Protein AF-A0A7R9WH75-F1 (afdb_monomer_lite)

Foldseek 3Di:
DVLCVVCVVVVLCVDDDPSRCCVVCVVVSVVNVVSNVVVQPPDPDDDDPDDDDDDDDDPPDQDAFDPCLLVLLDPVLLVDLNSVVSNCVSCVSVCQLAVPDPCPPDDDDPDDDDDDDDDDPDPDDQGPCRVPVVRSVSSVSSCSNVPDPRDDLLRVLLVLLDLVQCVDPVSVVVNCVSCVVVVLCQDPDPVSNCCVVCVVVSVSNVSSNSNVPPSPVPPPPDPDDDDPDDPVVLLVVLCQLLAPVNPLDPVSLVVNCVSCVLQVLLQDPPRDDDPVCNPRPNVSNPSSVVNSVVVCVVPDDDDDPDDDDDDDDDDDDDDDDDDDDDDDDDDDDDDLSLLVQLCVLLPLVNLVDPVSLVSNCVSCVVQVLCLDPDPPRPVVDPCSVSNVSNVSSVVSVDDDDDDPDDDDDDDDDDDDDDDDDDDDDDDDDVLLVQLLVCLDPVNCVPPVVSNVVVCVVQVVCVDPDDDCSVVPPCSVSNVSSVSVVPVVDDDDDDDPVCLLVQLCQLLPPVNPPDPVSLVSNCVSCVVVCCLVVVVCVPCVVVSVSNVSSCNNNCVVVVDDPDDDDDRDDQQDPCLCVLLPLVCVPPPCSVVVNVVSCPVLVCVVVPPDPPVVPPVRNVRNPSSVSNVVPPPDDDDDDDDDDDDDDDDDDDDDDDDDDDDDDDDDDDDDDDDDDDDDDDDDDDDDDDDDDDDDDQDQLCVLLPPVQVPDVCSVVSNCVNCVVVVLCPDPPPSRCCVVCVVVSVSNPSNPVD

Organism: NCBI:txid2749911

Secondary structure (DSSP, 8-state):
-HHHHHHGGGHHHH--GGG--TTT-HHHHGGGGGGHHHHTTSS-S--------S---S---PPPPPTTHHHHTSHHHHTSHHHHHHHHHHHGGGHHHHTT-----S---------------------HHHHTHHHHHHTGGGGHHHHS----HHHHHHHHS-TTGGGSHHHHHHHHHHHGGGGGGS-SSGGG-TTTT-HHHHHTTGGGGGGTS---------S-----S--HHHHHHHHHHS-TTT--SHHHHHHHHHHHGGGGGGS-TTS---HHHHTTTGGG-GGGHHHHHHHHTTSPPP------------------------------PPP-HHHHHHHHHT-TTGGGSHHHHHHHHHHHGGGGGGS--STTSSTTSTTGGGGGGGHHHHHHT--PPPPS-------------------------HHHHHHHHHTSHHHHTT-HHHHHHHHTTTGGGT-TTT-SGGG-GGGGGSGGGGGGTTTS-S-----TTTHHHHHHHHT-TTT--SHHHHHHHHHHHGGGGGGTSS--TT-HHHHTTTGGGHHHHHHHH-----SS---SPPPPTTHHHHT-TTTTTSTTHHHHHHHHHGGGGGGGTSSS--TT-HHHHGGGGGGHHHHT-SS--PPPPPP---------------------------------------------------------HHHHTSHHHHTSTTHHHHHHHHHGGGGGGS--STT--TTTSHHHHHTTTT-TT-

Structure (mmCIF, N/CA/C/O backbone):
data_AF-A0A7R9WH75-F1
#
_entry.id   AF-A0A7R9WH75-F1
#
loop_
_atom_site.group_PDB
_atom_site.id
_atom_site.type_symbol
_atom_site.label_atom_id
_atom_site.label_alt_id
_atom_site.label_comp_id
_atom_site.label_asym_id
_atom_site.label_entity_id
_atom_site.label_seq_id
_atom_site.pdbx_PDB_ins_code
_atom_site.Cartn_x
_atom_site.Cartn_y
_atom_site.Cartn_z
_atom_site.occupancy
_atom_site.B_iso_or_equiv
_atom_site.auth_seq_id
_atom_site.auth_comp_id
_atom_site.auth_asym_id
_atom_site.auth_atom_id
_atom_site.pdbx_PDB_model_num
ATOM 1 N N . ARG A 1 1 ? 2.782 2.694 -44.371 1.00 68.81 1 ARG A N 1
ATOM 2 C CA . ARG A 1 1 ? 2.213 2.359 -45.701 1.00 68.81 1 ARG A CA 1
ATOM 3 C C . ARG A 1 1 ? 2.395 0.900 -46.088 1.00 68.81 1 ARG A C 1
ATOM 5 O O . ARG A 1 1 ? 1.383 0.222 -46.202 1.00 68.81 1 ARG A O 1
ATOM 12 N N . GLU A 1 2 ? 3.610 0.373 -46.245 1.00 75.25 2 GLU A N 1
ATOM 13 C CA . GLU A 1 2 ? 3.777 -1.046 -46.619 1.00 75.25 2 GLU A CA 1
ATOM 14 C C . GLU A 1 2 ? 3.284 -2.011 -45.534 1.00 75.25 2 GLU A C 1
ATOM 16 O O . GLU A 1 2 ? 2.472 -2.890 -45.818 1.00 75.25 2 GLU A O 1
ATOM 21 N N . CYS A 1 3 ? 3.640 -1.765 -44.269 1.00 75.56 3 CYS A N 1
ATOM 22 C CA . CYS A 1 3 ? 3.116 -2.537 -43.139 1.00 75.56 3 CYS A CA 1
ATOM 23 C C . CYS A 1 3 ? 1.579 -2.458 -43.054 1.00 75.56 3 CYS A C 1
ATOM 25 O O . CYS A 1 3 ? 0.918 -3.468 -42.852 1.00 75.56 3 CYS A O 1
ATOM 27 N N . GLU A 1 4 ? 0.979 -1.289 -43.308 1.00 81.00 4 GLU A N 1
ATOM 28 C CA . GLU A 1 4 ? -0.485 -1.136 -43.369 1.00 81.00 4 GLU A CA 1
ATOM 29 C C . GLU A 1 4 ? -1.106 -1.936 -44.524 1.00 81.00 4 GLU A C 1
ATOM 31 O O . GLU A 1 4 ? -2.212 -2.452 -44.385 1.00 81.00 4 GLU A O 1
ATOM 36 N N . ALA A 1 5 ? -0.418 -2.058 -45.665 1.00 82.56 5 ALA A N 1
ATOM 37 C CA . ALA A 1 5 ? -0.866 -2.868 -46.795 1.00 82.56 5 ALA A CA 1
ATOM 38 C C . ALA A 1 5 ? -0.780 -4.373 -46.485 1.00 82.56 5 ALA A C 1
ATOM 40 O O . ALA A 1 5 ? -1.736 -5.097 -46.764 1.00 82.56 5 ALA A O 1
ATOM 41 N N . ALA A 1 6 ? 0.303 -4.824 -45.844 1.00 82.00 6 ALA A N 1
ATOM 42 C CA . ALA A 1 6 ? 0.463 -6.200 -45.373 1.00 82.00 6 ALA A CA 1
ATOM 43 C C . ALA A 1 6 ? -0.582 -6.566 -44.299 1.00 82.00 6 ALA A C 1
ATOM 45 O O . ALA A 1 6 ? -1.235 -7.606 -44.382 1.00 82.00 6 ALA A O 1
ATOM 46 N N . CYS A 1 7 ? -0.810 -5.670 -43.336 1.00 90.56 7 CYS A N 1
ATOM 47 C CA . CYS A 1 7 ? -1.768 -5.852 -42.248 1.00 90.56 7 CYS A CA 1
ATOM 48 C C . CYS A 1 7 ? -3.237 -5.710 -42.682 1.00 90.56 7 CYS A C 1
ATOM 50 O O . CYS A 1 7 ? -4.126 -6.228 -42.006 1.00 90.56 7 CYS A O 1
ATOM 52 N N . ARG A 1 8 ? -3.525 -5.080 -43.833 1.00 87.69 8 ARG A N 1
ATOM 53 C CA . ARG A 1 8 ? -4.895 -4.927 -44.361 1.00 87.69 8 ARG A CA 1
ATOM 54 C C . ARG A 1 8 ? -5.591 -6.268 -44.612 1.00 87.69 8 ARG A C 1
ATOM 56 O O . ARG A 1 8 ? -6.808 -6.349 -44.465 1.00 87.69 8 ARG A O 1
ATOM 63 N N . ALA A 1 9 ? -4.833 -7.316 -44.944 1.00 81.50 9 ALA A N 1
ATOM 64 C CA . ALA A 1 9 ? -5.356 -8.675 -45.098 1.00 81.50 9 ALA A CA 1
ATOM 65 C C . ALA A 1 9 ? -5.886 -9.272 -43.776 1.00 81.50 9 ALA A C 1
ATOM 67 O O . ALA A 1 9 ? -6.780 -10.113 -43.803 1.00 81.50 9 ALA A O 1
ATOM 68 N N . ALA A 1 10 ? -5.380 -8.799 -42.633 1.00 87.69 10 ALA A N 1
ATOM 69 C CA . ALA A 1 10 ? -5.727 -9.263 -41.292 1.00 87.69 10 ALA A CA 1
ATOM 70 C C . ALA A 1 10 ? -6.594 -8.267 -40.498 1.00 87.69 10 ALA A C 1
ATOM 72 O O . ALA A 1 10 ? -6.796 -8.444 -39.299 1.00 87.69 10 ALA A O 1
ATOM 73 N N . ALA A 1 11 ? -7.158 -7.238 -41.141 1.00 88.75 11 ALA A N 1
ATOM 74 C CA . ALA A 1 11 ? -7.975 -6.226 -40.463 1.00 88.75 11 ALA A CA 1
ATOM 75 C C . ALA A 1 11 ? -9.183 -6.821 -39.701 1.00 88.75 11 ALA A C 1
ATOM 77 O O . ALA A 1 11 ? -9.586 -6.290 -38.669 1.00 88.75 11 ALA A O 1
ATOM 78 N N . CYS A 1 12 ? -9.734 -7.961 -40.146 1.00 92.50 12 CYS A N 1
ATOM 79 C CA . CYS A 1 12 ? -10.801 -8.648 -39.409 1.00 92.50 12 CYS A CA 1
ATOM 80 C C . CYS A 1 12 ? -10.329 -9.282 -38.090 1.00 92.50 12 CYS A C 1
ATOM 82 O O . CYS A 1 12 ? -11.148 -9.486 -37.200 1.00 92.50 12 CYS A O 1
ATOM 84 N N . CYS A 1 13 ? -9.037 -9.577 -37.925 1.00 92.81 13 CYS A N 1
ATOM 85 C CA . CYS A 1 13 ? -8.495 -10.132 -36.682 1.00 92.81 13 CYS A CA 1
ATOM 86 C C . CYS A 1 13 ? -8.475 -9.096 -35.550 1.00 92.81 13 CYS A C 1
ATOM 88 O O . CYS A 1 13 ? -8.536 -9.467 -34.383 1.00 92.81 13 CYS A O 1
ATOM 90 N N . MET A 1 14 ? -8.417 -7.807 -35.903 1.00 88.75 14 MET A N 1
ATOM 91 C CA . MET A 1 14 ? -8.344 -6.677 -34.969 1.00 88.75 14 MET A CA 1
ATOM 92 C C . MET A 1 14 ? -9.665 -5.897 -34.856 1.00 88.75 14 MET A C 1
ATOM 94 O O . MET A 1 14 ? -9.778 -4.975 -34.054 1.00 88.75 14 MET A O 1
ATOM 98 N N . ALA A 1 15 ? -10.688 -6.269 -35.629 1.00 85.56 15 ALA A N 1
ATOM 99 C CA . ALA A 1 15 ? -12.014 -5.676 -35.526 1.00 85.56 15 ALA A CA 1
ATOM 100 C C . ALA A 1 15 ? -12.731 -6.140 -34.245 1.00 85.56 15 ALA A C 1
ATOM 102 O O . ALA A 1 15 ? -12.780 -7.333 -33.948 1.00 85.56 15 ALA A O 1
ATOM 103 N N . ALA A 1 16 ? -13.346 -5.209 -33.512 1.00 81.44 16 ALA A N 1
ATOM 104 C CA . ALA A 1 16 ? -14.102 -5.523 -32.301 1.00 81.44 16 ALA A CA 1
ATOM 105 C C . ALA A 1 16 ? -15.495 -6.130 -32.590 1.00 81.44 16 ALA A C 1
ATOM 107 O O . ALA A 1 16 ? -16.150 -5.830 -33.594 1.00 81.44 16 ALA A O 1
ATOM 108 N N . GLY A 1 17 ? -15.986 -6.951 -31.655 1.00 79.62 17 GLY A N 1
ATOM 109 C CA . GLY A 1 17 ? -17.341 -7.515 -31.681 1.00 79.62 17 GLY A CA 1
ATOM 110 C C . GLY A 1 17 ? -17.576 -8.518 -32.816 1.00 79.62 17 GLY A C 1
ATOM 111 O O . GLY A 1 17 ? -16.679 -9.255 -33.211 1.00 79.62 17 GLY A O 1
ATOM 112 N N . THR A 1 18 ? -18.791 -8.543 -33.373 1.00 81.50 18 THR A N 1
ATOM 113 C CA . THR A 1 18 ? -19.221 -9.513 -34.408 1.00 81.50 18 THR A CA 1
ATOM 114 C C . THR A 1 18 ? -18.553 -9.341 -35.778 1.00 81.50 18 THR A C 1
ATOM 116 O O . THR A 1 18 ? -18.885 -10.062 -36.715 1.00 81.50 18 THR A O 1
ATOM 119 N N . LYS A 1 19 ? -17.632 -8.379 -35.914 1.00 79.19 19 LYS A N 1
ATOM 120 C CA . LYS A 1 19 ? -16.763 -8.214 -37.088 1.00 79.19 19 LYS A CA 1
ATOM 121 C C . LYS A 1 19 ? -15.388 -8.862 -36.900 1.00 79.19 19 LYS A C 1
ATOM 123 O O . LYS A 1 19 ? -14.625 -8.913 -37.862 1.00 79.19 19 LYS A O 1
ATOM 128 N N . SER A 1 20 ? -15.081 -9.344 -35.693 1.00 87.81 20 SER A N 1
ATOM 129 C CA . SER A 1 20 ? -13.864 -10.099 -35.424 1.00 87.81 20 SER A CA 1
ATOM 130 C C . SER A 1 20 ? -13.923 -11.462 -36.109 1.00 87.81 20 SER A C 1
ATOM 132 O O . SER A 1 20 ? -14.834 -12.245 -35.844 1.00 87.81 20 SER A O 1
ATOM 134 N N .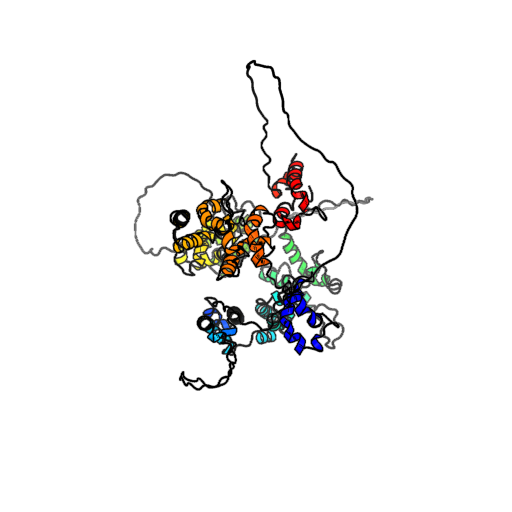 CYS A 1 21 ? -12.933 -11.774 -36.942 1.00 92.31 21 CYS A N 1
ATOM 135 C CA . CYS A 1 21 ? -12.733 -13.126 -37.472 1.00 92.31 21 CYS A CA 1
ATOM 136 C C . CYS A 1 21 ? -11.857 -13.997 -36.550 1.00 92.31 21 CYS A C 1
ATOM 138 O O . CYS A 1 21 ? -11.595 -15.154 -36.873 1.00 92.31 21 CYS A O 1
ATOM 140 N N . PHE A 1 22 ? -11.417 -13.470 -35.398 1.00 88.50 22 PHE A N 1
ATOM 141 C CA . PHE A 1 22 ? -10.450 -14.122 -34.507 1.00 88.50 22 PHE A CA 1
ATOM 142 C C . PHE A 1 22 ? -10.900 -15.516 -34.043 1.00 88.50 22 PHE A C 1
ATOM 144 O O . PHE A 1 22 ? -10.126 -16.464 -34.112 1.00 88.50 22 PHE A O 1
ATOM 151 N N . LEU A 1 23 ? -12.173 -15.664 -33.654 1.00 82.25 23 LEU A N 1
ATOM 152 C CA . LEU A 1 23 ? -12.742 -16.945 -33.208 1.00 82.25 23 LEU A CA 1
ATOM 153 C C . LEU A 1 23 ? -12.886 -17.987 -34.332 1.00 82.25 23 LEU A C 1
ATOM 155 O O . LEU A 1 23 ? -13.025 -19.173 -34.047 1.00 82.25 23 LEU A O 1
ATOM 159 N N . GLU A 1 24 ? -12.880 -17.562 -35.598 1.00 87.88 24 GLU A N 1
ATOM 160 C CA . GLU A 1 24 ? -13.018 -18.452 -36.758 1.00 87.88 24 GLU A CA 1
ATOM 161 C C . GLU A 1 24 ? -11.667 -18.774 -37.417 1.00 87.88 24 GLU A C 1
ATOM 163 O O . GLU A 1 24 ? -11.542 -19.797 -38.090 1.00 87.88 24 GLU A O 1
ATOM 168 N N . GLN A 1 25 ? -10.657 -17.909 -37.248 1.00 89.12 25 GLN A N 1
ATOM 169 C CA . GLN A 1 25 ? -9.361 -17.992 -37.935 1.00 89.12 25 GLN A CA 1
ATOM 170 C C . GLN A 1 25 ? -8.160 -17.709 -37.014 1.00 89.12 25 GLN A C 1
ATOM 172 O O . GLN A 1 25 ? -7.171 -17.116 -37.442 1.00 89.12 25 GLN A O 1
ATOM 177 N N . GLU A 1 26 ? -8.220 -18.174 -35.764 1.00 85.44 26 GLU A N 1
ATOM 178 C CA . GLU A 1 26 ? -7.192 -18.001 -34.721 1.00 85.44 26 GLU A CA 1
ATOM 179 C C . GLU A 1 26 ? -5.755 -18.228 -35.232 1.00 85.44 26 GLU A C 1
ATOM 181 O O . GLU A 1 26 ? -4.890 -17.372 -35.060 1.00 85.44 26 GLU A O 1
ATOM 186 N N . GLY A 1 27 ? -5.509 -19.328 -35.956 1.00 84.00 27 GLY A N 1
ATOM 187 C CA . GLY A 1 27 ? -4.182 -19.653 -36.498 1.00 84.00 27 GLY A CA 1
ATOM 188 C C . GLY A 1 27 ? -3.669 -18.701 -37.589 1.00 84.00 27 GLY A C 1
ATOM 189 O O . GLY A 1 27 ? -2.460 -18.570 -37.759 1.00 84.00 27 GLY A O 1
ATOM 190 N N . ILE A 1 28 ? -4.558 -18.012 -38.313 1.00 84.12 28 ILE A N 1
ATOM 191 C CA . ILE A 1 28 ? -4.171 -16.950 -39.255 1.00 84.12 28 ILE A CA 1
ATOM 192 C C . ILE A 1 28 ? -3.959 -15.651 -38.478 1.00 84.12 28 ILE A C 1
ATOM 194 O O . ILE A 1 28 ? -2.924 -15.011 -38.640 1.00 84.12 28 ILE A O 1
ATOM 198 N N . CYS A 1 29 ? -4.878 -15.299 -37.579 1.00 91.50 29 CYS A N 1
ATOM 199 C CA . CYS A 1 29 ? -4.776 -14.089 -36.766 1.00 91.50 29 CYS A CA 1
ATOM 200 C C . CYS A 1 29 ? -3.526 -14.058 -35.872 1.00 91.50 29 CYS A C 1
ATOM 202 O O . CYS A 1 29 ? -2.926 -12.996 -35.718 1.00 91.50 29 CYS A O 1
ATOM 204 N N . GLY A 1 30 ? -3.072 -15.207 -35.363 1.00 84.12 30 GLY A N 1
ATOM 205 C CA . GLY A 1 30 ? -1.828 -15.321 -34.597 1.00 84.12 30 GLY A CA 1
ATOM 206 C C . GLY A 1 30 ? -0.571 -14.920 -35.382 1.00 84.12 30 GLY A C 1
ATOM 207 O O . GLY A 1 30 ? 0.331 -14.322 -34.803 1.00 84.12 30 GLY A O 1
ATOM 208 N N . MET A 1 31 ? -0.525 -15.163 -36.700 1.00 86.44 31 MET A N 1
ATOM 209 C CA . MET A 1 31 ? 0.606 -14.752 -37.554 1.00 86.44 31 MET A CA 1
ATOM 210 C C . MET A 1 31 ? 0.647 -13.240 -37.821 1.00 86.44 31 MET A C 1
ATOM 212 O O . MET A 1 31 ? 1.691 -12.714 -38.195 1.00 86.44 31 MET A O 1
ATOM 216 N N . TYR A 1 32 ? -0.472 -12.539 -37.624 1.00 89.25 32 TYR A N 1
ATOM 217 C CA . TYR A 1 32 ? -0.589 -11.092 -37.818 1.00 89.25 32 TYR A CA 1
ATOM 218 C C . TYR A 1 32 ? -0.661 -10.315 -36.494 1.00 89.25 32 TYR A C 1
ATOM 220 O O . TYR A 1 32 ? -0.983 -9.129 -36.503 1.00 89.25 32 TYR A O 1
ATOM 228 N N . SER A 1 33 ? -0.320 -10.931 -35.356 1.00 82.38 33 SER A N 1
ATOM 229 C CA . SER A 1 33 ? -0.271 -10.236 -34.061 1.00 82.38 33 SER A CA 1
ATOM 230 C C . SER A 1 33 ? 0.621 -8.975 -34.034 1.00 82.38 33 SER A C 1
ATOM 232 O O . SER A 1 33 ? 0.195 -8.005 -33.399 1.00 82.38 33 SER A O 1
ATOM 234 N N . PRO A 1 34 ? 1.752 -8.860 -34.779 1.00 85.44 34 PRO A N 1
ATOM 235 C CA . PRO A 1 34 ? 2.532 -7.615 -34.819 1.00 85.44 34 PRO A CA 1
ATOM 236 C C . PRO A 1 34 ? 1.773 -6.428 -35.435 1.00 85.44 34 PRO A C 1
ATOM 238 O O . PRO A 1 34 ? 2.095 -5.273 -35.163 1.00 85.44 34 PRO A O 1
ATOM 241 N N . CYS A 1 35 ? 0.726 -6.683 -36.228 1.00 89.31 35 CYS A N 1
ATOM 242 C CA . CYS A 1 35 ? -0.111 -5.634 -36.810 1.00 89.31 35 CYS A CA 1
ATOM 243 C C . CYS A 1 35 ? -0.939 -4.855 -35.773 1.00 89.31 35 CYS A C 1
ATOM 245 O O . CYS A 1 35 ? -1.428 -3.772 -36.101 1.00 89.31 35 CYS A O 1
ATOM 247 N N . GLY A 1 36 ? -1.076 -5.362 -34.538 1.00 80.31 36 GLY A N 1
ATOM 248 C CA . GLY A 1 36 ? -1.803 -4.692 -33.451 1.00 80.31 36 GLY A CA 1
ATOM 249 C C . GLY A 1 36 ? -1.331 -3.258 -33.200 1.00 80.31 36 GLY A C 1
ATOM 250 O O . GLY A 1 36 ? -2.148 -2.363 -32.991 1.00 80.31 36 GLY A O 1
ATOM 251 N N . VAL A 1 37 ? -0.021 -3.025 -33.329 1.00 78.81 37 VAL A N 1
ATOM 252 C CA . VAL A 1 37 ? 0.637 -1.727 -33.099 1.00 78.81 37 VAL A CA 1
ATOM 253 C C . VAL A 1 37 ? 0.196 -0.648 -34.101 1.00 78.81 37 VAL A C 1
ATOM 255 O O . VAL A 1 37 ? 0.209 0.535 -33.775 1.00 78.81 37 VAL A O 1
ATOM 258 N N . LEU A 1 38 ? -0.236 -1.028 -35.309 1.00 74.69 38 LEU A N 1
ATOM 259 C CA . LEU A 1 38 ? -0.725 -0.077 -36.320 1.00 74.69 38 LEU A CA 1
ATOM 260 C C . LEU A 1 38 ? -2.194 0.306 -36.102 1.00 74.69 38 LEU A C 1
ATOM 262 O O . LEU A 1 38 ? -2.606 1.415 -36.439 1.00 74.69 38 LEU A O 1
ATOM 266 N N . HIS A 1 39 ? -2.998 -0.600 -35.542 1.00 68.25 39 HIS A N 1
ATOM 267 C CA . HIS A 1 39 ? -4.426 -0.355 -35.334 1.00 68.25 39 HIS A CA 1
ATOM 268 C C . HIS A 1 39 ? -4.711 0.493 -34.085 1.00 68.25 39 HIS A C 1
ATOM 270 O O . HIS A 1 39 ? -5.734 1.172 -34.044 1.00 68.25 39 HIS A O 1
ATOM 276 N N . SER A 1 40 ? -3.802 0.518 -33.105 1.00 60.12 40 SER A N 1
ATOM 277 C CA . SER A 1 40 ? -3.928 1.339 -31.891 1.00 60.12 40 SER A CA 1
ATOM 278 C C . SER A 1 40 ? -3.691 2.841 -32.108 1.00 60.12 40 SER A C 1
ATOM 280 O O . SER A 1 40 ? -3.992 3.626 -31.214 1.00 60.12 40 SER A O 1
ATOM 282 N N . GLN A 1 41 ? -3.181 3.258 -33.274 1.00 49.31 41 GLN A N 1
ATOM 283 C CA . GLN A 1 41 ? -2.843 4.662 -33.559 1.00 49.31 41 GLN A CA 1
ATOM 284 C C . GLN A 1 41 ? -3.891 5.416 -34.399 1.00 49.31 41 GLN A C 1
ATOM 286 O O . GLN A 1 41 ? -3.787 6.631 -34.550 1.00 49.31 41 GLN A O 1
ATOM 291 N N . THR A 1 42 ? -4.889 4.731 -34.974 1.00 46.34 42 THR A N 1
ATOM 292 C CA . THR A 1 42 ? -5.788 5.326 -35.990 1.00 46.34 42 THR A CA 1
ATOM 293 C C . THR A 1 42 ? -7.188 5.704 -35.499 1.00 46.34 42 THR A C 1
ATOM 295 O O . THR A 1 42 ? -7.920 6.368 -36.234 1.00 46.34 42 THR A O 1
ATOM 298 N N . GLU A 1 43 ? -7.561 5.372 -34.259 1.00 39.78 43 GLU A N 1
ATOM 299 C CA . GLU A 1 43 ? -8.819 5.815 -33.643 1.00 39.78 43 GLU A CA 1
ATOM 300 C C . GLU A 1 43 ? -8.532 6.688 -32.412 1.00 39.78 43 GLU A C 1
ATOM 302 O O . GLU A 1 43 ? -7.846 6.265 -31.487 1.00 39.78 43 GLU A O 1
ATOM 307 N N . GLY A 1 44 ? -9.056 7.921 -32.403 1.00 42.44 44 GLY A N 1
ATOM 308 C CA . GLY A 1 44 ? -8.774 8.962 -31.400 1.00 42.44 44 GLY A CA 1
ATOM 309 C C . GLY A 1 44 ? -9.413 8.737 -30.023 1.00 42.44 44 GLY A C 1
ATOM 310 O O . GLY A 1 44 ? -10.120 9.610 -29.519 1.00 42.44 44 GLY A O 1
ATOM 311 N N . GLY A 1 45 ? -9.189 7.567 -29.428 1.00 34.00 45 GLY A N 1
ATOM 312 C CA . GLY A 1 45 ? -9.522 7.227 -28.046 1.00 34.00 45 GLY A CA 1
ATOM 313 C C . GLY A 1 45 ? -8.274 7.202 -27.159 1.00 34.00 45 GLY A C 1
ATOM 314 O O . GLY A 1 45 ? -7.172 6.927 -27.623 1.00 34.00 45 GLY A O 1
ATOM 315 N N . ARG A 1 46 ? -8.448 7.493 -25.864 1.00 33.31 46 ARG A N 1
ATOM 316 C CA . ARG A 1 46 ? -7.368 7.455 -24.857 1.00 33.31 46 ARG A CA 1
ATOM 317 C C . ARG A 1 46 ? -6.673 6.080 -24.829 1.00 33.31 46 ARG A C 1
ATOM 319 O O . ARG A 1 46 ? -7.366 5.076 -25.004 1.00 33.31 46 ARG A O 1
ATOM 326 N N . PRO A 1 47 ? -5.356 6.012 -24.552 1.00 33.84 47 PRO A N 1
ATOM 327 C CA . PRO A 1 47 ? -4.619 4.755 -24.583 1.00 33.84 47 PRO A CA 1
ATOM 328 C C . PRO A 1 47 ? -5.140 3.788 -23.516 1.00 33.84 47 PRO A C 1
ATOM 330 O O . PRO A 1 47 ? -5.030 4.037 -22.316 1.00 33.84 47 PRO A O 1
ATOM 333 N N . TYR A 1 48 ? -5.688 2.659 -23.963 1.00 31.41 48 TYR A N 1
ATOM 334 C CA . TYR A 1 48 ? -5.864 1.488 -23.114 1.00 31.41 48 TYR A CA 1
ATOM 335 C C . TYR A 1 48 ? -4.492 0.837 -22.931 1.00 31.41 48 TYR A C 1
ATOM 337 O O . TYR A 1 48 ? -3.920 0.337 -23.899 1.00 31.41 48 TYR A O 1
ATOM 345 N N . SER A 1 49 ? -3.972 0.818 -21.702 1.00 40.03 49 SER A N 1
ATOM 346 C CA . SER A 1 49 ? -2.789 0.017 -21.379 1.00 40.03 49 SER A CA 1
ATOM 347 C C . SER A 1 49 ? -3.162 -1.468 -21.439 1.00 40.03 49 SER A C 1
ATOM 349 O O . SER A 1 49 ? -3.777 -2.014 -20.521 1.00 40.03 49 SER A O 1
ATOM 351 N N . SER A 1 50 ? -2.873 -2.117 -22.569 1.00 34.81 50 SER A N 1
ATOM 352 C CA . SER A 1 50 ? -3.057 -3.559 -22.741 1.00 34.81 50 SER A CA 1
ATOM 353 C C . SER A 1 50 ? -1.751 -4.295 -22.476 1.00 34.81 50 SER A C 1
ATOM 355 O O . SER A 1 50 ? -0.779 -4.107 -23.207 1.00 34.81 50 SER A O 1
ATOM 357 N N . TYR A 1 51 ? -1.777 -5.175 -21.475 1.00 36.94 51 TYR A N 1
ATOM 358 C CA . TYR A 1 51 ? -0.713 -6.130 -21.171 1.00 36.94 51 TYR A CA 1
ATOM 359 C C . TYR A 1 51 ? -0.162 -6.785 -22.443 1.00 36.94 51 TYR A C 1
ATOM 361 O O . TYR A 1 51 ? -0.895 -7.457 -23.175 1.00 36.94 51 TYR A O 1
ATOM 369 N N . THR A 1 52 ? 1.145 -6.662 -22.655 1.00 31.91 52 THR A N 1
ATOM 370 C CA . THR A 1 52 ? 1.885 -7.551 -23.545 1.00 31.91 52 THR A CA 1
ATOM 371 C C . THR A 1 52 ? 1.891 -8.952 -22.940 1.00 31.91 52 THR A C 1
ATOM 373 O O . THR A 1 52 ? 2.484 -9.205 -21.892 1.00 31.91 52 THR A O 1
ATOM 376 N N . ALA A 1 53 ? 1.222 -9.892 -23.605 1.00 34.88 53 ALA A N 1
ATOM 377 C CA . ALA A 1 53 ? 1.476 -11.306 -23.368 1.00 34.88 53 ALA A CA 1
ATOM 378 C C . ALA A 1 53 ? 2.871 -11.662 -23.915 1.00 34.88 53 ALA A C 1
ATOM 380 O O . ALA A 1 53 ? 3.251 -11.187 -24.983 1.00 34.88 53 ALA A O 1
ATOM 381 N N . TYR A 1 54 ? 3.608 -12.490 -23.171 1.00 51.31 54 TYR A N 1
ATOM 382 C CA . TYR A 1 54 ? 4.966 -12.966 -23.463 1.00 51.31 54 TYR A CA 1
ATOM 383 C C . TYR A 1 54 ? 5.280 -13.168 -24.959 1.00 51.31 54 TYR A C 1
ATOM 385 O O . TYR A 1 54 ? 4.700 -14.041 -25.606 1.00 51.31 54 TYR A O 1
ATOM 393 N N . GLY A 1 55 ? 6.262 -12.423 -25.479 1.00 31.69 55 GLY A N 1
ATOM 394 C CA . GLY A 1 55 ? 6.733 -12.575 -26.858 1.00 31.69 55 GLY A CA 1
ATOM 395 C C . GLY A 1 55 ? 7.725 -11.498 -27.299 1.00 31.69 55 GLY A C 1
ATOM 396 O O . GLY A 1 55 ? 7.350 -10.591 -28.032 1.00 31.69 55 GLY A O 1
ATOM 397 N N . GLY A 1 56 ? 8.987 -11.608 -26.875 1.00 30.45 56 GLY A N 1
ATOM 398 C CA . GLY A 1 56 ? 10.062 -10.699 -27.292 1.00 30.45 56 GLY A CA 1
ATOM 399 C C . GLY A 1 56 ? 11.210 -10.680 -26.290 1.00 30.45 56 GLY A C 1
ATOM 400 O O . GLY A 1 56 ? 11.153 -9.951 -25.308 1.00 30.45 56 GLY A O 1
ATOM 401 N N . LEU A 1 57 ? 12.225 -11.514 -26.521 1.00 42.03 57 LEU A N 1
ATOM 402 C CA . LEU A 1 57 ? 13.467 -11.503 -25.749 1.00 42.03 57 LEU A CA 1
ATOM 403 C C . LEU A 1 57 ? 14.389 -10.428 -26.322 1.00 42.03 57 LEU A C 1
ATOM 405 O O . LEU A 1 57 ? 15.151 -10.704 -27.244 1.00 42.03 57 LEU A O 1
ATOM 409 N N . ASP A 1 58 ? 14.316 -9.231 -25.758 1.00 40.59 58 ASP A N 1
ATOM 410 C CA . ASP A 1 58 ? 15.449 -8.313 -25.743 1.00 40.59 58 ASP A CA 1
ATOM 411 C C . ASP A 1 58 ? 15.624 -7.816 -24.303 1.00 40.59 58 ASP A C 1
ATOM 413 O O . ASP A 1 58 ? 14.640 -7.717 -23.566 1.00 40.59 58 ASP A O 1
ATOM 417 N N . GLY A 1 59 ? 16.872 -7.668 -23.860 1.00 52.88 59 GLY A N 1
ATOM 418 C CA . GLY A 1 59 ? 17.268 -7.897 -22.462 1.00 52.88 59 GLY A CA 1
ATOM 419 C C . GLY A 1 59 ? 16.456 -7.144 -21.399 1.00 52.88 59 GLY A C 1
ATOM 420 O O . GLY A 1 59 ? 16.748 -5.989 -21.095 1.00 52.88 59 GLY A O 1
ATOM 421 N N . THR A 1 60 ? 15.494 -7.818 -20.754 1.00 67.75 60 THR A N 1
ATOM 422 C CA . THR A 1 60 ? 14.786 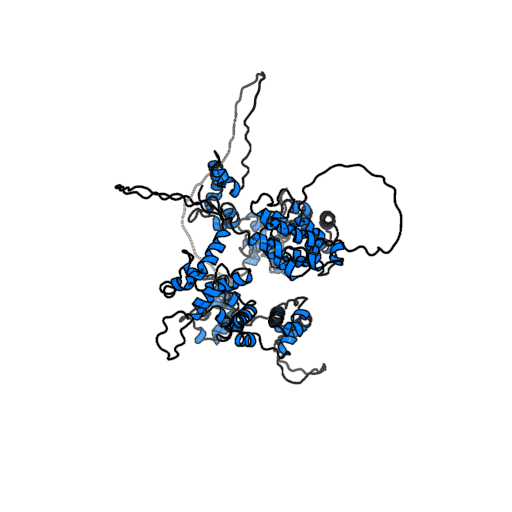-7.284 -19.580 1.00 67.75 60 THR A CA 1
ATOM 423 C C . THR A 1 60 ? 15.749 -7.180 -18.404 1.00 67.75 60 THR A C 1
ATOM 425 O O . THR A 1 60 ? 15.969 -8.161 -17.695 1.00 67.75 60 THR A O 1
ATOM 428 N N . VAL A 1 61 ? 16.315 -5.989 -18.204 1.00 87.19 61 VAL A N 1
ATOM 429 C CA . VAL A 1 61 ? 17.183 -5.678 -17.065 1.00 87.19 61 VAL A CA 1
ATOM 430 C C . VAL A 1 61 ? 16.429 -5.966 -15.769 1.00 87.19 61 VAL A C 1
ATOM 432 O O . VAL A 1 61 ? 15.436 -5.307 -15.459 1.00 87.19 61 VAL A O 1
ATOM 435 N N . VAL A 1 62 ? 16.905 -6.951 -15.008 1.00 92.69 62 VAL A N 1
ATOM 436 C CA . VAL A 1 62 ? 16.482 -7.143 -13.619 1.00 92.69 62 VAL A CA 1
ATOM 437 C C . VAL A 1 62 ? 17.188 -6.059 -12.799 1.00 92.69 62 VAL A C 1
ATOM 439 O O . VAL A 1 62 ? 18.420 -6.018 -12.819 1.00 92.69 62 VAL A O 1
ATOM 442 N N . PRO A 1 63 ? 16.462 -5.152 -12.124 1.00 93.50 63 PRO A N 1
ATOM 443 C CA . PRO A 1 63 ? 17.088 -4.136 -11.285 1.00 93.50 63 PRO A CA 1
ATOM 444 C C . PRO A 1 63 ? 17.737 -4.790 -10.055 1.00 93.50 63 PRO A C 1
ATOM 446 O O . PRO A 1 63 ? 17.316 -5.875 -9.654 1.00 93.50 63 PRO A O 1
ATOM 449 N N . PRO A 1 64 ? 18.746 -4.162 -9.428 1.00 94.62 64 PRO A N 1
ATOM 450 C CA . PRO A 1 64 ? 19.241 -4.624 -8.137 1.00 94.62 64 PRO A CA 1
ATOM 451 C C . PRO A 1 64 ? 18.136 -4.528 -7.064 1.00 94.62 64 PRO A C 1
ATOM 453 O O . PRO A 1 64 ? 17.301 -3.622 -7.121 1.00 94.62 64 PRO A O 1
ATOM 456 N N . PRO A 1 65 ? 18.120 -5.435 -6.072 1.00 96.25 65 PRO A N 1
ATOM 457 C CA . PRO A 1 65 ? 17.180 -5.360 -4.961 1.00 96.25 65 PRO A CA 1
ATOM 458 C C . PRO A 1 65 ? 17.456 -4.150 -4.052 1.00 96.25 65 PRO A C 1
ATOM 460 O O . PRO A 1 65 ? 18.585 -3.655 -4.016 1.00 96.25 65 PRO A O 1
ATOM 463 N N . PRO A 1 66 ? 16.463 -3.723 -3.248 1.00 95.94 66 PRO A N 1
ATOM 464 C CA . PRO A 1 66 ? 16.684 -2.789 -2.147 1.00 95.94 66 PRO A CA 1
ATOM 465 C C . PRO A 1 66 ? 17.783 -3.277 -1.192 1.00 95.94 66 PRO A C 1
ATOM 467 O O . PRO A 1 66 ? 17.872 -4.470 -0.895 1.00 95.94 66 PRO A O 1
ATOM 470 N N . ALA A 1 67 ? 18.602 -2.354 -0.680 1.00 96.50 67 ALA A N 1
ATOM 471 C CA . ALA A 1 67 ? 19.723 -2.678 0.210 1.00 96.50 67 ALA A CA 1
ATOM 472 C C . ALA A 1 67 ? 19.284 -3.337 1.534 1.00 96.50 67 ALA A C 1
ATOM 474 O O . ALA A 1 67 ? 20.052 -4.068 2.156 1.00 96.50 67 ALA A O 1
ATOM 475 N N . ASP A 1 68 ? 18.037 -3.117 1.948 1.00 96.44 68 ASP A N 1
ATOM 476 C CA . ASP A 1 68 ? 17.421 -3.669 3.150 1.00 96.44 68 ASP A CA 1
ATOM 477 C C . ASP A 1 68 ? 16.643 -4.978 2.904 1.00 96.44 68 ASP A C 1
ATOM 479 O O . ASP A 1 68 ? 16.011 -5.493 3.827 1.00 96.44 68 ASP A O 1
ATOM 483 N N . LEU A 1 69 ? 16.717 -5.574 1.703 1.00 96.50 69 LEU A N 1
ATOM 484 C CA . LEU A 1 69 ? 15.998 -6.811 1.366 1.00 96.50 69 LEU A CA 1
ATOM 485 C C . LEU A 1 69 ? 16.248 -7.944 2.381 1.00 96.50 69 LEU A C 1
ATOM 487 O O . LEU A 1 69 ? 15.324 -8.679 2.723 1.00 96.50 69 LEU A O 1
ATOM 491 N N . GLU A 1 70 ? 17.473 -8.083 2.897 1.00 96.88 70 GLU A N 1
ATOM 492 C CA . GLU A 1 70 ? 17.808 -9.113 3.892 1.00 96.88 70 GLU A CA 1
ATOM 493 C C . GLU A 1 70 ? 17.121 -8.876 5.251 1.00 96.88 70 GLU A C 1
ATOM 495 O O . GLU A 1 70 ? 16.706 -9.835 5.904 1.00 96.88 70 GLU A O 1
ATOM 500 N N . SER A 1 71 ? 16.914 -7.618 5.662 1.00 96.56 71 SER A N 1
ATOM 501 C CA . SER A 1 71 ? 16.179 -7.309 6.894 1.00 96.56 71 SER A CA 1
ATOM 502 C C . SER A 1 71 ? 14.667 -7.463 6.688 1.00 96.56 71 SER A C 1
ATOM 504 O O . SER A 1 71 ? 13.998 -8.092 7.519 1.00 96.56 71 SER A O 1
ATOM 506 N N . GLN A 1 72 ? 14.135 -7.003 5.546 1.00 95.75 72 GLN A N 1
ATOM 507 C CA . GLN A 1 72 ? 12.725 -7.161 5.171 1.00 95.75 72 GLN A CA 1
ATOM 508 C C . GLN A 1 72 ? 12.317 -8.637 5.045 1.00 95.75 72 GLN A C 1
ATOM 510 O O . GLN A 1 72 ? 11.237 -9.011 5.496 1.00 95.75 72 GLN A O 1
ATOM 515 N N . CYS A 1 73 ? 13.177 -9.488 4.478 1.00 96.31 73 CYS A N 1
ATOM 516 C CA . CYS A 1 73 ? 12.919 -10.916 4.265 1.00 96.31 73 CYS A CA 1
ATOM 517 C C . CYS A 1 73 ? 13.453 -11.841 5.374 1.00 96.31 73 CYS A C 1
ATOM 519 O O . CYS A 1 73 ? 13.447 -13.061 5.208 1.00 96.31 73 CYS A O 1
ATOM 521 N N . SER A 1 74 ? 13.904 -11.298 6.508 1.00 95.44 74 SER A N 1
ATOM 522 C CA . SER A 1 74 ? 14.324 -12.109 7.658 1.00 95.44 74 SER A CA 1
ATOM 523 C C . SER A 1 74 ? 13.151 -12.876 8.292 1.00 95.44 74 SER A C 1
ATOM 525 O O . SER A 1 74 ? 12.021 -12.386 8.301 1.00 95.44 74 SER A O 1
ATOM 527 N N . ASP A 1 75 ? 13.413 -14.034 8.915 1.00 91.31 75 ASP A N 1
ATOM 528 C CA . ASP A 1 75 ? 12.397 -14.827 9.644 1.00 91.31 75 ASP A CA 1
ATOM 529 C C . ASP A 1 75 ? 11.599 -13.983 10.661 1.00 91.31 75 ASP A C 1
ATOM 531 O O . ASP A 1 75 ? 10.408 -14.205 10.883 1.00 91.31 75 ASP A O 1
ATOM 535 N N . ALA A 1 76 ? 12.251 -12.992 11.283 1.00 91.25 76 ALA A N 1
ATOM 536 C CA . ALA A 1 76 ? 11.615 -12.069 12.217 1.00 91.25 76 ALA A CA 1
ATOM 537 C C . ALA A 1 76 ? 10.590 -11.168 11.511 1.00 91.25 76 ALA A C 1
ATOM 539 O O . ALA A 1 76 ? 9.446 -11.074 11.961 1.00 91.25 76 ALA A O 1
ATOM 540 N N . SER A 1 77 ? 10.965 -10.565 10.383 1.00 93.69 77 SER A N 1
ATOM 541 C CA . SER A 1 77 ? 10.069 -9.744 9.567 1.00 93.69 77 SER A CA 1
ATOM 542 C C . SER A 1 77 ? 8.925 -10.573 8.980 1.00 93.69 77 SER A C 1
ATOM 544 O O . SER A 1 77 ? 7.764 -10.189 9.136 1.00 93.69 77 SER A O 1
ATOM 546 N N . LEU A 1 78 ? 9.221 -11.743 8.403 1.00 90.44 78 LEU A N 1
ATOM 547 C CA . LEU A 1 78 ? 8.233 -12.656 7.814 1.00 90.44 78 LEU A CA 1
ATOM 548 C C . LEU A 1 78 ? 7.253 -13.255 8.838 1.00 90.44 78 LEU A C 1
ATOM 550 O O . LEU A 1 78 ? 6.117 -13.575 8.487 1.00 90.44 78 LEU A O 1
ATOM 554 N N . SER A 1 79 ? 7.636 -13.337 10.120 1.00 83.81 79 SER A N 1
ATOM 555 C CA . SER A 1 79 ? 6.711 -13.698 11.208 1.00 83.81 79 SER A CA 1
ATOM 556 C C . SER A 1 79 ? 5.576 -12.683 11.409 1.00 83.81 79 SER A C 1
ATOM 558 O O . SER A 1 79 ? 4.547 -13.007 12.011 1.00 83.81 79 SER A O 1
ATOM 560 N N . SER A 1 80 ? 5.738 -11.467 10.878 1.00 85.69 80 SER A N 1
ATOM 561 C CA . SER A 1 80 ? 4.709 -10.436 10.807 1.00 85.69 80 SER A CA 1
ATOM 562 C C . SER A 1 80 ? 4.155 -10.318 9.386 1.00 85.69 80 SER A C 1
ATOM 564 O O . SER A 1 80 ? 4.881 -10.381 8.397 1.00 85.69 80 SER A O 1
ATOM 566 N N . ILE A 1 81 ? 2.854 -10.061 9.271 1.00 79.69 81 ILE A N 1
ATOM 567 C CA . ILE A 1 81 ? 2.215 -9.803 7.974 1.00 79.69 81 ILE A CA 1
ATOM 568 C C . ILE A 1 81 ? 2.812 -8.582 7.257 1.00 79.69 81 ILE A C 1
ATOM 570 O O . ILE A 1 81 ? 3.017 -8.630 6.050 1.00 79.69 81 ILE A O 1
ATOM 574 N N . ASN A 1 82 ? 3.157 -7.518 7.988 1.00 82.56 82 ASN A N 1
ATOM 575 C CA . ASN A 1 82 ? 3.726 -6.307 7.393 1.00 82.56 82 ASN A CA 1
ATOM 576 C C . ASN A 1 82 ? 5.135 -6.560 6.838 1.00 82.56 82 ASN A C 1
ATOM 578 O O . ASN A 1 82 ? 5.419 -6.141 5.721 1.00 82.56 82 ASN A O 1
ATOM 582 N N . GLY A 1 83 ? 5.983 -7.302 7.559 1.00 89.81 83 GLY A N 1
ATOM 583 C CA . GLY A 1 83 ? 7.300 -7.705 7.062 1.00 89.81 83 GLY A CA 1
ATOM 584 C C . GLY A 1 83 ? 7.220 -8.705 5.904 1.00 89.81 83 GLY A C 1
ATOM 585 O O . GLY A 1 83 ? 7.962 -8.562 4.937 1.00 89.81 83 GLY A O 1
ATOM 586 N N . TYR A 1 84 ? 6.252 -9.634 5.911 1.00 89.06 84 TYR A N 1
ATOM 587 C CA . TYR A 1 84 ? 5.967 -10.464 4.733 1.00 89.06 84 TYR A CA 1
ATOM 588 C C . TYR A 1 84 ? 5.601 -9.605 3.512 1.00 89.06 84 TYR A C 1
ATOM 590 O O . TYR A 1 84 ? 6.132 -9.825 2.426 1.00 89.06 84 TYR A O 1
ATOM 598 N N . ILE A 1 85 ? 4.704 -8.622 3.665 1.00 84.75 85 ILE A N 1
ATOM 599 C CA . ILE A 1 85 ? 4.275 -7.741 2.565 1.00 84.75 85 ILE A CA 1
ATOM 600 C C . ILE A 1 85 ? 5.438 -6.878 2.063 1.00 84.75 85 ILE A C 1
ATOM 602 O O . ILE A 1 85 ? 5.577 -6.709 0.850 1.00 84.75 85 ILE A O 1
ATOM 606 N N . ALA A 1 86 ? 6.274 -6.362 2.968 1.00 89.06 86 ALA A N 1
ATOM 607 C CA . ALA A 1 86 ? 7.483 -5.620 2.627 1.00 89.06 86 ALA A CA 1
ATOM 608 C C . ALA A 1 86 ? 8.424 -6.492 1.780 1.00 89.06 86 ALA A C 1
ATOM 610 O O . ALA A 1 86 ? 8.644 -6.181 0.608 1.00 89.06 86 ALA A O 1
ATOM 611 N N . CYS A 1 87 ? 8.819 -7.663 2.297 1.00 94.88 87 CYS A N 1
ATOM 612 C CA . CYS A 1 87 ? 9.625 -8.640 1.566 1.00 94.88 87 CYS A CA 1
ATOM 613 C C . CYS A 1 87 ? 9.017 -8.992 0.199 1.00 94.88 87 CYS A C 1
ATOM 615 O O . CYS A 1 87 ? 9.689 -8.876 -0.821 1.00 94.88 87 CYS A O 1
ATOM 617 N N . GLN A 1 88 ? 7.727 -9.348 0.131 1.00 91.81 88 GLN A N 1
ATOM 618 C CA . GLN A 1 88 ? 7.050 -9.672 -1.132 1.00 91.81 88 GLN A CA 1
ATOM 619 C C . GLN A 1 88 ? 7.138 -8.520 -2.148 1.00 91.81 88 GLN A C 1
ATOM 621 O O . GLN A 1 88 ? 7.326 -8.767 -3.341 1.00 91.81 88 GLN A O 1
ATOM 626 N N . SER A 1 89 ? 7.011 -7.275 -1.684 1.00 89.38 89 SER A N 1
ATOM 627 C CA . SER A 1 89 ? 7.059 -6.077 -2.526 1.00 89.38 89 SER A CA 1
ATOM 628 C C . SER A 1 89 ? 8.478 -5.796 -3.029 1.00 89.38 89 SER A C 1
ATOM 630 O O . SER A 1 89 ? 8.662 -5.580 -4.226 1.00 89.38 89 SER A O 1
ATOM 632 N N . ALA A 1 90 ? 9.486 -5.888 -2.156 1.00 94.38 90 ALA A N 1
ATOM 633 C CA . ALA A 1 90 ? 10.898 -5.757 -2.518 1.00 94.38 90 ALA A CA 1
ATOM 634 C C . ALA A 1 90 ? 11.360 -6.873 -3.480 1.00 94.38 90 ALA A C 1
ATOM 636 O O . ALA A 1 90 ? 12.079 -6.619 -4.448 1.00 94.38 90 ALA A O 1
ATOM 637 N N . CYS A 1 91 ? 10.868 -8.098 -3.284 1.00 95.56 91 CYS A N 1
ATOM 638 C CA . CYS A 1 91 ? 11.122 -9.246 -4.152 1.00 95.56 91 CYS A CA 1
ATOM 639 C C . CYS A 1 91 ? 10.436 -9.164 -5.524 1.00 95.56 91 CYS A C 1
ATOM 641 O O . CYS A 1 91 ? 10.908 -9.789 -6.473 1.00 95.56 91 CYS A O 1
ATOM 643 N N . HIS A 1 92 ? 9.343 -8.405 -5.668 1.00 92.38 92 HIS A N 1
ATOM 644 C CA . HIS A 1 92 ? 8.504 -8.433 -6.872 1.00 92.38 92 HIS A CA 1
ATOM 645 C C . HIS A 1 92 ? 9.274 -8.128 -8.169 1.00 92.38 92 HIS A C 1
ATOM 647 O O . HIS A 1 92 ? 9.009 -8.743 -9.203 1.00 92.38 92 HIS A O 1
ATOM 653 N N . GLN A 1 93 ? 10.245 -7.211 -8.121 1.00 91.75 93 GLN A N 1
ATOM 654 C CA . GLN A 1 93 ? 11.051 -6.833 -9.290 1.00 91.75 93 GLN A CA 1
ATOM 655 C C . GLN A 1 93 ? 12.021 -7.953 -9.718 1.00 91.75 93 GLN A C 1
ATOM 657 O O . GLN A 1 93 ? 12.216 -8.183 -10.908 1.00 91.75 93 GLN A O 1
ATOM 662 N N . GLY A 1 94 ? 12.539 -8.724 -8.757 1.00 94.00 94 GLY A N 1
ATOM 663 C CA . GLY A 1 94 ? 13.407 -9.884 -8.977 1.00 94.00 94 GLY A CA 1
ATOM 664 C C . GLY A 1 94 ? 12.663 -11.209 -9.143 1.00 94.00 94 GLY A C 1
ATOM 665 O O . GLY A 1 94 ? 13.273 -12.268 -9.010 1.00 94.00 94 GLY A O 1
ATOM 666 N N . ARG A 1 95 ? 11.349 -11.205 -9.417 1.00 92.00 95 ARG A N 1
ATOM 667 C CA . ARG A 1 95 ? 10.519 -12.427 -9.415 1.00 92.00 95 ARG A CA 1
ATOM 668 C C . ARG A 1 95 ? 11.034 -13.541 -10.331 1.00 92.00 95 ARG A C 1
ATOM 670 O O . ARG A 1 95 ? 10.856 -14.713 -10.009 1.00 92.00 95 ARG A O 1
ATOM 677 N N . CYS A 1 96 ? 11.705 -13.204 -11.434 1.00 91.75 96 CYS A N 1
ATOM 678 C CA . CYS A 1 96 ? 12.299 -14.198 -12.331 1.00 91.75 96 CYS A CA 1
ATOM 679 C C . CYS A 1 96 ? 13.478 -14.980 -11.708 1.00 91.75 96 CYS A C 1
ATOM 681 O O . CYS A 1 96 ? 13.820 -16.052 -12.207 1.00 91.75 96 CYS A O 1
ATOM 683 N N . CYS A 1 97 ? 14.093 -14.454 -10.642 1.00 94.25 97 CYS A N 1
ATOM 684 C CA . CYS A 1 97 ? 15.273 -15.023 -9.999 1.00 94.25 97 CYS A CA 1
ATOM 685 C C . CYS A 1 97 ? 14.952 -16.168 -9.029 1.00 94.25 97 CYS A C 1
ATOM 687 O O . CYS A 1 97 ? 15.785 -17.054 -8.853 1.00 94.25 97 CYS A O 1
ATOM 689 N N . TYR A 1 98 ? 13.760 -16.167 -8.417 1.00 88.75 98 TYR A N 1
ATOM 690 C CA . TYR A 1 98 ? 13.345 -17.190 -7.447 1.00 88.75 98 TYR A CA 1
ATOM 691 C C . TYR A 1 98 ? 12.154 -18.036 -7.925 1.00 88.75 98 TYR A C 1
ATOM 693 O O . TYR A 1 98 ? 12.236 -19.260 -7.872 1.00 88.75 98 TYR A O 1
ATOM 701 N N . ALA A 1 99 ? 11.118 -17.434 -8.528 1.00 80.25 99 ALA A N 1
ATOM 702 C CA . ALA A 1 99 ? 9.871 -18.125 -8.902 1.00 80.25 99 ALA A CA 1
ATOM 703 C C . ALA A 1 99 ? 9.991 -19.080 -10.119 1.00 80.25 99 ALA A C 1
ATOM 705 O O . ALA A 1 99 ? 9.003 -19.370 -10.796 1.00 80.25 99 ALA A O 1
ATOM 706 N N . GLY A 1 100 ? 11.213 -19.507 -10.450 1.00 62.38 100 GLY A N 1
ATOM 707 C CA . GLY A 1 100 ? 11.581 -20.198 -11.683 1.00 62.38 100 GLY A CA 1
ATOM 708 C C . GLY A 1 100 ? 12.207 -21.580 -11.503 1.00 62.38 100 GLY A C 1
ATOM 709 O O . GLY A 1 100 ? 12.570 -22.185 -12.512 1.00 62.38 100 GLY A O 1
ATOM 710 N N . THR A 1 101 ? 12.342 -22.106 -10.278 1.00 50.62 101 THR A N 1
ATOM 711 C CA . THR A 1 101 ? 12.751 -23.510 -10.098 1.00 50.62 101 THR A CA 1
ATOM 712 C C . THR A 1 101 ? 11.522 -24.428 -10.078 1.00 50.62 101 THR A C 1
ATOM 714 O O . THR A 1 101 ? 10.801 -24.469 -9.081 1.00 50.62 101 THR A O 1
ATOM 717 N N . PRO A 1 102 ? 11.228 -25.190 -11.153 1.00 44.56 102 PRO A N 1
ATOM 718 C CA . PRO A 1 102 ? 10.335 -26.327 -11.009 1.00 44.56 102 PRO A CA 1
ATOM 719 C C . PRO A 1 102 ? 10.990 -27.292 -10.022 1.00 44.56 102 PRO A C 1
ATOM 721 O O . PRO A 1 102 ? 12.117 -27.742 -10.233 1.00 44.56 102 PRO A O 1
ATOM 724 N N . HIS A 1 103 ? 10.278 -27.588 -8.939 1.00 39.12 103 HIS A N 1
ATOM 725 C CA . HIS A 1 103 ? 10.740 -28.443 -7.850 1.00 39.12 103 HIS A CA 1
ATOM 726 C C . HIS A 1 103 ? 10.711 -29.930 -8.273 1.00 39.12 103 HIS A C 1
ATOM 728 O O . HIS A 1 103 ? 10.038 -30.758 -7.660 1.00 39.12 103 HIS A O 1
ATOM 734 N N . GLU A 1 104 ? 11.415 -30.279 -9.358 1.00 37.84 104 GLU A N 1
ATOM 735 C CA . GLU A 1 104 ? 11.709 -31.672 -9.692 1.00 37.84 104 GLU A CA 1
ATOM 736 C C . GLU A 1 104 ? 12.694 -32.216 -8.655 1.00 37.84 104 GLU A C 1
ATOM 738 O O . GLU A 1 104 ? 13.878 -31.868 -8.623 1.00 37.84 104 GLU A O 1
ATOM 743 N N . GLU A 1 105 ? 12.180 -33.062 -7.764 1.00 42.88 105 GLU A N 1
ATOM 744 C CA . GLU A 1 105 ? 12.965 -33.669 -6.698 1.00 42.88 105 GLU A CA 1
ATOM 745 C C . GLU A 1 105 ? 14.099 -34.543 -7.258 1.00 42.88 105 GLU A C 1
ATOM 747 O O . GLU A 1 105 ? 13.911 -35.702 -7.628 1.00 42.88 105 GLU A O 1
ATOM 752 N N . GLY A 1 106 ? 15.319 -34.007 -7.210 1.00 39.84 106 GLY A N 1
ATOM 753 C CA . GLY A 1 106 ? 16.524 -34.815 -7.059 1.00 39.84 106 GLY A CA 1
ATOM 754 C C . GLY A 1 106 ? 17.295 -35.168 -8.328 1.00 39.84 106 GLY A C 1
ATOM 755 O O . GLY A 1 106 ? 17.492 -36.348 -8.613 1.00 39.84 106 GLY A O 1
ATOM 756 N N . PHE A 1 107 ? 17.922 -34.175 -8.967 1.00 34.44 107 PHE A N 1
ATOM 757 C CA . PHE A 1 107 ? 19.258 -34.388 -9.540 1.00 34.44 107 PHE A CA 1
ATOM 758 C C . PHE A 1 107 ? 20.070 -33.085 -9.604 1.00 34.44 107 PHE A C 1
ATOM 760 O O . PHE A 1 107 ? 19.780 -32.212 -10.411 1.00 34.44 107 PHE A O 1
ATOM 767 N N . PHE A 1 108 ? 21.135 -32.975 -8.803 1.00 34.53 108 PHE A N 1
ATOM 768 C CA . PHE A 1 108 ? 22.254 -32.077 -9.113 1.00 34.53 108 PHE A CA 1
ATOM 769 C C . PHE A 1 108 ? 23.207 -32.840 -10.048 1.00 34.53 108 PHE A C 1
ATOM 771 O O . PHE A 1 108 ? 23.892 -33.751 -9.572 1.00 34.53 108 PHE A O 1
ATOM 778 N N . PRO A 1 109 ? 23.313 -32.512 -11.350 1.00 34.47 109 PRO A N 1
ATOM 779 C CA . PRO A 1 109 ? 24.370 -33.057 -12.181 1.00 34.47 109 PRO A CA 1
ATOM 780 C C . PRO A 1 109 ? 25.647 -32.267 -11.886 1.00 34.47 109 PRO A C 1
ATOM 782 O O . PRO A 1 109 ? 25.751 -31.083 -12.206 1.00 34.47 109 PRO A O 1
ATOM 785 N N . SER A 1 110 ? 26.640 -32.919 -11.282 1.00 35.88 110 SER A N 1
ATOM 786 C CA . SER A 1 110 ? 27.986 -32.354 -11.179 1.00 35.88 110 SER A CA 1
ATOM 787 C C . SER A 1 110 ? 28.504 -31.974 -12.569 1.00 35.88 110 SER A C 1
ATOM 789 O O . SER A 1 110 ? 28.459 -32.796 -13.490 1.00 35.88 110 SER A O 1
ATOM 791 N N . LEU A 1 111 ? 29.057 -30.762 -12.689 1.00 39.56 111 LEU A N 1
ATOM 792 C CA . LEU A 1 111 ? 29.792 -30.279 -13.863 1.00 39.56 111 LEU A CA 1
ATOM 793 C C . LEU A 1 111 ? 30.743 -31.362 -14.396 1.00 39.56 111 LEU A C 1
ATOM 795 O O . LEU A 1 111 ? 31.799 -31.622 -13.818 1.00 39.56 111 LEU A O 1
ATOM 799 N N . SER A 1 112 ? 30.369 -31.992 -15.506 1.00 36.69 112 SER A N 1
ATOM 800 C CA . SER A 1 112 ? 31.225 -32.930 -16.225 1.00 36.69 112 SER A CA 1
ATOM 801 C C . SER A 1 112 ? 30.978 -32.812 -17.723 1.00 36.69 112 SER A C 1
ATOM 803 O O . SER A 1 112 ? 29.908 -33.115 -18.244 1.00 36.69 112 SER A O 1
ATOM 805 N N . SER A 1 113 ? 31.993 -32.307 -18.418 1.00 50.09 113 SER A N 1
ATOM 806 C CA . SER A 1 113 ? 31.978 -32.102 -19.859 1.00 50.09 113 SER A CA 1
ATOM 807 C C . SER A 1 113 ? 31.868 -33.438 -20.592 1.00 50.09 113 SER A C 1
ATOM 809 O O . SER A 1 113 ? 32.759 -34.280 -20.477 1.00 50.09 113 SER A O 1
ATOM 811 N N . SER A 1 114 ? 30.844 -33.606 -21.425 1.00 38.94 114 SER A N 1
ATOM 812 C CA . SER A 1 114 ? 30.817 -34.681 -22.420 1.00 38.94 114 SER A CA 1
ATOM 813 C C . SER A 1 114 ? 30.234 -34.195 -23.740 1.00 38.94 114 SER A C 1
ATOM 815 O O . SER A 1 114 ? 29.050 -33.889 -23.854 1.00 38.94 114 SER A O 1
ATOM 817 N N . SER A 1 115 ? 31.104 -34.140 -24.743 1.00 49.88 115 SER A N 1
ATOM 818 C CA . SER A 1 115 ? 30.781 -33.867 -26.136 1.00 49.88 115 SER A CA 1
ATOM 819 C C . SER A 1 115 ? 29.982 -35.016 -26.763 1.00 49.88 115 SER A C 1
ATOM 821 O O . SER A 1 115 ? 30.360 -36.182 -26.665 1.00 49.88 115 SER A O 1
ATOM 823 N N . GLY A 1 116 ? 28.903 -34.684 -27.472 1.00 41.59 116 GLY A N 1
ATOM 824 C CA . GLY A 1 116 ? 28.099 -35.647 -28.227 1.00 41.59 116 GLY A CA 1
ATOM 825 C C . GLY A 1 116 ? 27.128 -34.925 -29.153 1.00 41.59 116 GLY A C 1
ATOM 826 O O . GLY A 1 116 ? 26.108 -34.420 -28.705 1.00 41.59 116 GLY A O 1
ATOM 827 N N . GLY A 1 117 ? 27.476 -34.814 -30.437 1.00 51.03 117 GLY A N 1
ATOM 828 C CA . GLY A 1 117 ? 26.719 -34.000 -31.390 1.00 51.03 117 GLY A CA 1
ATOM 829 C C . GLY A 1 117 ? 25.385 -34.616 -31.823 1.00 51.03 117 GLY A C 1
ATOM 830 O O . GLY A 1 117 ? 25.289 -35.818 -32.062 1.00 51.03 117 GLY A O 1
ATOM 831 N N . GLY A 1 118 ? 24.385 -33.757 -32.016 1.00 39.59 118 GLY A N 1
ATOM 832 C CA . GLY A 1 118 ? 23.096 -34.076 -32.628 1.00 39.59 118 GLY A CA 1
ATOM 833 C C . GLY A 1 118 ? 22.421 -32.781 -33.069 1.00 39.59 118 GLY A C 1
ATOM 834 O O . GLY A 1 118 ? 21.925 -32.031 -32.237 1.00 39.59 118 GLY A O 1
ATOM 835 N N . GLY A 1 119 ? 22.476 -32.471 -34.366 1.00 46.50 119 GLY A N 1
ATOM 836 C CA . GLY A 1 119 ? 22.046 -31.175 -34.892 1.00 46.50 119 GLY A CA 1
ATOM 837 C C . GLY A 1 119 ? 20.530 -30.982 -34.850 1.00 46.50 119 GLY A C 1
ATOM 838 O O . GLY A 1 119 ? 19.816 -31.531 -35.684 1.00 46.50 119 GLY A O 1
ATOM 839 N N . GLY A 1 120 ? 20.070 -30.148 -33.923 1.00 39.09 120 GLY A N 1
ATOM 840 C CA . GLY A 1 120 ? 18.731 -29.569 -33.900 1.00 39.09 120 GLY A CA 1
ATOM 841 C C . GLY A 1 120 ? 18.816 -28.208 -33.225 1.00 39.09 120 GLY A C 1
ATOM 842 O O . GLY A 1 120 ? 18.894 -28.136 -32.003 1.00 39.09 120 GLY A O 1
ATOM 843 N N . SER A 1 121 ? 18.861 -27.135 -34.016 1.00 44.22 121 SER A N 1
ATOM 844 C CA . SER A 1 121 ? 18.993 -25.754 -33.537 1.00 44.22 121 SER A CA 1
ATOM 845 C C . SER A 1 121 ? 17.676 -25.253 -32.939 1.00 44.22 121 SER A C 1
ATOM 847 O O . SER A 1 121 ? 16.987 -24.416 -33.520 1.00 44.22 121 SER A O 1
ATOM 849 N N . SER A 1 122 ? 17.315 -25.800 -31.780 1.00 43.38 122 SER A N 1
ATOM 850 C CA . SER A 1 122 ? 16.349 -25.174 -30.887 1.00 43.38 122 SER A CA 1
ATOM 851 C C . SER A 1 122 ? 17.070 -24.031 -30.184 1.00 43.38 122 SER A C 1
ATOM 853 O O . SER A 1 122 ? 18.085 -24.267 -29.528 1.00 43.38 122 SER A O 1
ATOM 855 N N . PHE A 1 123 ? 16.572 -22.804 -30.328 1.00 46.06 123 PHE A N 1
ATOM 856 C CA . PHE A 1 123 ? 17.066 -21.666 -29.558 1.00 46.06 123 PHE A CA 1
ATOM 857 C C . PHE A 1 123 ? 16.753 -21.928 -28.083 1.00 46.06 123 PHE A C 1
ATOM 859 O O . PHE A 1 123 ? 15.606 -21.815 -27.652 1.00 46.06 123 PHE A O 1
ATOM 866 N N . ALA A 1 124 ? 17.762 -22.361 -27.328 1.00 51.19 124 ALA A N 1
ATOM 867 C CA . ALA A 1 124 ? 17.665 -22.467 -25.885 1.00 51.19 124 ALA A CA 1
ATOM 868 C C . ALA A 1 124 ? 17.647 -21.041 -25.334 1.00 51.19 124 ALA A C 1
ATOM 870 O O . ALA A 1 124 ? 18.671 -20.364 -25.332 1.00 51.19 124 ALA A O 1
ATOM 871 N N . VAL A 1 125 ? 16.462 -20.583 -24.932 1.00 58.31 125 VAL A N 1
ATOM 872 C CA . VAL A 1 125 ? 16.312 -19.336 -24.186 1.00 58.31 125 VAL A CA 1
ATOM 873 C C . VAL A 1 125 ? 17.051 -19.521 -22.867 1.00 58.31 125 VAL A C 1
ATOM 875 O O . VAL A 1 125 ? 16.660 -20.356 -22.051 1.00 58.31 125 VAL A O 1
ATOM 878 N N . GLU A 1 126 ? 18.144 -18.783 -22.700 1.00 78.44 126 GLU A N 1
ATOM 879 C CA . GLU A 1 126 ? 18.888 -18.722 -21.448 1.00 78.44 126 GLU A CA 1
ATOM 880 C C . GLU A 1 126 ? 17.941 -18.209 -20.354 1.00 78.44 126 GLU A C 1
ATOM 882 O O . GLU A 1 126 ? 17.196 -17.249 -20.568 1.00 78.44 126 GLU A O 1
ATOM 887 N N . SER A 1 127 ? 17.861 -18.907 -19.218 1.00 86.19 127 SER A N 1
ATOM 888 C CA . SER A 1 127 ? 16.882 -18.536 -18.189 1.00 86.19 127 SER A CA 1
ATOM 889 C C . SER A 1 127 ? 17.283 -17.222 -17.514 1.00 86.19 127 SER A C 1
ATOM 891 O O . SER A 1 127 ? 18.465 -16.898 -17.457 1.00 86.19 127 SER A O 1
ATOM 893 N N . CYS A 1 128 ? 16.327 -16.487 -16.934 1.00 87.50 128 CYS A N 1
ATOM 894 C CA . CYS A 1 128 ? 16.611 -15.215 -16.243 1.00 87.50 128 CYS A CA 1
ATOM 895 C C . CYS A 1 128 ? 17.728 -15.352 -15.181 1.00 87.50 128 CYS A C 1
ATOM 897 O O . CYS A 1 128 ? 18.580 -14.484 -15.026 1.00 87.50 128 CYS A O 1
ATOM 899 N N . VAL A 1 129 ? 17.765 -16.504 -14.497 1.00 90.25 129 VAL A N 1
ATOM 900 C CA . VAL A 1 129 ? 18.787 -16.877 -13.501 1.00 90.25 129 VAL A CA 1
ATOM 901 C C . VAL A 1 129 ? 20.170 -17.114 -14.128 1.00 90.25 129 VAL A C 1
ATOM 903 O O . VAL A 1 129 ? 21.188 -16.947 -13.460 1.00 90.25 129 VAL A O 1
ATOM 906 N N . GLN A 1 130 ? 20.229 -17.533 -15.394 1.00 88.56 130 GLN A N 1
ATOM 907 C CA . GLN A 1 130 ? 21.473 -17.706 -16.146 1.00 88.56 130 GLN A CA 1
ATOM 908 C C . GLN A 1 130 ? 21.960 -16.372 -16.729 1.00 88.56 130 GLN A C 1
ATOM 910 O O . GLN A 1 130 ? 23.134 -16.050 -16.554 1.00 88.56 130 GLN A O 1
ATOM 915 N N . SER A 1 131 ? 21.070 -15.578 -17.339 1.00 90.06 131 SER A N 1
ATOM 916 C CA . SER A 1 131 ? 21.415 -14.287 -17.956 1.00 90.06 131 SER A CA 1
ATOM 917 C C . SER A 1 131 ? 21.757 -13.190 -16.941 1.00 90.06 131 SER A C 1
ATOM 919 O O . SER A 1 131 ? 22.563 -12.315 -17.247 1.00 90.06 131 SER A O 1
ATOM 921 N N . HIS A 1 132 ? 21.177 -13.233 -15.736 1.00 91.94 132 HIS A N 1
ATOM 922 C CA . HIS A 1 132 ? 21.347 -12.218 -14.682 1.00 91.94 132 HIS A CA 1
ATOM 923 C C . HIS A 1 132 ? 21.790 -12.849 -13.358 1.00 91.94 132 HIS A C 1
ATOM 925 O O . HIS A 1 132 ? 21.267 -12.546 -12.287 1.00 91.94 132 HIS A O 1
ATOM 931 N N . ARG A 1 133 ? 22.731 -13.796 -13.429 1.00 93.50 133 ARG A N 1
ATOM 932 C CA . ARG A 1 133 ? 23.163 -14.610 -12.282 1.00 93.50 133 ARG A CA 1
ATOM 933 C C . ARG A 1 133 ? 23.678 -13.788 -11.097 1.00 93.50 133 ARG A C 1
ATOM 935 O O . ARG A 1 133 ? 23.478 -14.185 -9.955 1.00 93.50 133 ARG A O 1
ATOM 942 N N . ASP A 1 134 ? 24.380 -12.699 -11.367 1.00 93.06 134 ASP A N 1
ATOM 943 C CA . ASP A 1 134 ? 24.908 -11.756 -10.382 1.00 93.06 134 ASP A CA 1
ATOM 944 C C . ASP A 1 134 ? 23.790 -11.003 -9.648 1.00 93.06 134 ASP A C 1
ATOM 946 O O . ASP A 1 134 ? 23.750 -11.034 -8.419 1.00 93.06 134 ASP A O 1
ATOM 950 N N . VAL A 1 135 ? 22.829 -10.431 -10.378 1.00 95.44 135 VAL A N 1
ATOM 951 C CA . VAL A 1 135 ? 21.654 -9.763 -9.788 1.00 95.44 135 VAL A CA 1
ATOM 952 C C . VAL A 1 135 ? 20.743 -10.766 -9.073 1.00 95.44 135 VAL A C 1
ATOM 954 O O . VAL A 1 135 ? 20.264 -10.518 -7.971 1.00 95.44 135 VAL A O 1
ATOM 957 N N . CYS A 1 136 ? 20.539 -11.958 -9.633 1.00 96.06 136 CYS A N 1
ATOM 958 C CA . CYS A 1 136 ? 19.713 -12.980 -8.996 1.00 96.06 136 CYS A CA 1
ATOM 959 C C . CYS A 1 136 ? 20.312 -13.545 -7.697 1.00 96.06 136 CYS A C 1
ATOM 961 O O . CYS A 1 136 ? 19.566 -14.097 -6.889 1.00 96.06 136 CYS A O 1
ATOM 963 N N . LEU A 1 137 ? 21.621 -13.393 -7.455 1.00 95.44 137 LEU A N 1
ATOM 964 C CA . LEU A 1 137 ? 22.237 -13.767 -6.178 1.00 95.44 137 LEU A CA 1
ATOM 965 C C . LEU A 1 137 ? 21.910 -12.782 -5.047 1.00 95.44 137 LEU A C 1
ATOM 967 O O . LEU A 1 137 ? 21.797 -13.224 -3.906 1.00 95.44 137 LEU A O 1
ATOM 971 N N . SER A 1 138 ? 21.711 -11.489 -5.324 1.00 96.31 138 SER A N 1
ATOM 972 C CA . SER A 1 138 ? 21.299 -10.530 -4.287 1.00 96.31 138 SER A CA 1
ATOM 973 C C . SER A 1 138 ? 19.811 -10.647 -3.931 1.00 96.31 138 SER A C 1
ATOM 975 O O . SER A 1 138 ? 19.432 -10.330 -2.808 1.00 96.31 138 SER A O 1
ATOM 977 N N . TYR A 1 139 ? 18.981 -11.226 -4.807 1.00 96.88 139 TYR A N 1
ATOM 978 C CA . TYR A 1 139 ? 17.603 -11.636 -4.487 1.00 96.88 139 TYR A CA 1
ATOM 979 C C . TYR A 1 139 ? 17.492 -12.926 -3.646 1.00 96.88 139 TYR A C 1
ATOM 981 O O . TYR A 1 139 ? 16.380 -13.379 -3.373 1.00 96.88 139 TYR A O 1
ATOM 989 N N . ALA A 1 140 ? 18.600 -13.524 -3.187 1.00 95.69 140 ALA A N 1
ATOM 990 C CA . ALA A 1 140 ? 18.575 -14.744 -2.372 1.00 95.69 140 ALA A CA 1
ATOM 991 C C . ALA A 1 140 ? 17.657 -14.699 -1.121 1.00 95.69 140 ALA A C 1
ATOM 993 O O . ALA A 1 140 ? 17.016 -15.722 -0.860 1.00 95.69 140 ALA A O 1
ATOM 994 N N . PRO A 1 141 ? 17.501 -13.576 -0.379 1.00 96.44 141 PRO A N 1
ATOM 995 C CA . PRO A 1 141 ? 16.567 -13.508 0.751 1.00 96.44 141 PRO A CA 1
ATOM 996 C C . PRO A 1 141 ? 15.104 -13.795 0.370 1.00 96.44 141 PRO A C 1
ATOM 998 O O . PRO A 1 141 ? 14.345 -14.309 1.188 1.00 96.44 141 PRO A O 1
ATOM 1001 N N . CYS A 1 142 ? 14.707 -13.562 -0.886 1.00 96.12 142 CYS A N 1
ATOM 1002 C CA . CYS A 1 142 ? 13.348 -13.826 -1.370 1.00 96.12 142 CYS A CA 1
ATOM 1003 C C . CYS A 1 142 ? 12.951 -15.305 -1.354 1.00 96.12 142 CYS A C 1
ATOM 1005 O O . CYS A 1 142 ? 11.760 -15.611 -1.332 1.00 96.12 142 CYS A O 1
ATOM 1007 N N . LEU A 1 143 ? 13.916 -16.231 -1.311 1.00 93.69 143 LEU A N 1
ATOM 1008 C CA . LEU A 1 143 ? 13.641 -17.665 -1.158 1.00 93.69 143 LEU A CA 1
ATOM 1009 C C . LEU A 1 143 ? 12.953 -17.989 0.181 1.00 93.69 143 LEU A C 1
ATOM 1011 O O . LEU A 1 143 ? 12.261 -19.003 0.292 1.00 93.69 143 LEU A O 1
ATOM 1015 N N . ALA A 1 144 ? 13.069 -17.115 1.187 1.00 91.62 144 ALA A N 1
ATOM 1016 C CA . ALA A 1 144 ? 12.352 -17.257 2.449 1.00 91.62 144 ALA A CA 1
ATOM 1017 C C . ALA A 1 144 ? 10.817 -17.168 2.276 1.00 91.62 144 ALA A C 1
ATOM 1019 O O . ALA A 1 144 ? 10.086 -17.770 3.062 1.00 91.62 144 ALA A O 1
ATOM 1020 N N . LEU A 1 145 ? 10.318 -16.532 1.205 1.00 90.00 145 LEU A N 1
ATOM 1021 C CA . LEU A 1 145 ? 8.889 -16.522 0.850 1.00 90.00 145 LEU A CA 1
ATOM 1022 C C . LEU A 1 145 ? 8.369 -17.891 0.371 1.00 90.00 145 LEU A C 1
ATOM 1024 O O . LEU A 1 145 ? 7.164 -18.120 0.405 1.00 90.00 145 LEU A O 1
ATOM 1028 N N . GLU A 1 146 ? 9.247 -18.795 -0.082 1.00 86.81 146 GLU A N 1
ATOM 1029 C CA . GLU A 1 146 ? 8.866 -20.138 -0.553 1.00 86.81 146 GLU A CA 1
ATOM 1030 C C . GLU A 1 146 ? 9.059 -21.222 0.521 1.00 86.81 146 GLU A C 1
ATOM 1032 O O . GLU A 1 146 ? 8.308 -22.196 0.563 1.00 86.81 146 GLU A O 1
ATOM 1037 N N . GLY A 1 147 ? 10.069 -21.072 1.388 1.00 76.12 147 GLY A N 1
ATOM 1038 C CA . GLY A 1 147 ? 10.465 -22.100 2.360 1.00 76.12 147 GLY A CA 1
ATOM 1039 C C . GLY A 1 147 ? 9.808 -22.008 3.742 1.00 76.12 147 GLY A C 1
ATOM 1040 O O . GLY A 1 147 ? 9.882 -22.962 4.521 1.00 76.12 147 GLY A O 1
ATOM 1041 N N . THR A 1 148 ? 9.189 -20.879 4.080 1.00 62.56 148 THR A N 1
ATOM 1042 C CA . THR A 1 148 ? 8.600 -20.661 5.406 1.00 62.56 148 THR A CA 1
ATOM 1043 C C . THR A 1 148 ? 7.143 -21.115 5.448 1.00 62.56 148 THR A C 1
ATOM 1045 O O . THR A 1 148 ? 6.345 -20.832 4.560 1.00 62.56 148 THR A O 1
ATOM 1048 N N . GLY A 1 149 ? 6.755 -21.803 6.526 1.00 72.00 149 GLY A N 1
ATOM 1049 C CA . GLY A 1 149 ? 5.367 -22.217 6.777 1.00 72.00 149 GLY A CA 1
ATOM 1050 C C . GLY A 1 149 ? 4.444 -21.064 7.189 1.00 72.00 149 GLY A C 1
ATOM 1051 O O . GLY A 1 149 ? 3.585 -21.257 8.048 1.00 72.00 149 GLY A O 1
ATOM 1052 N N . HIS A 1 150 ? 4.667 -19.863 6.655 1.00 74.75 150 HIS A N 1
ATOM 1053 C CA . HIS A 1 150 ? 3.823 -18.702 6.887 1.00 74.75 150 HIS A CA 1
ATOM 1054 C C . HIS A 1 150 ? 2.544 -18.819 6.056 1.00 74.75 150 HIS A C 1
ATOM 1056 O O . HIS A 1 150 ? 2.567 -19.185 4.880 1.00 74.75 150 HIS A O 1
ATOM 1062 N N . ASP A 1 151 ? 1.408 -18.507 6.677 1.00 76.50 151 ASP A N 1
ATOM 1063 C CA . ASP A 1 151 ? 0.136 -18.432 5.968 1.00 76.50 151 ASP A CA 1
ATOM 1064 C C . ASP A 1 151 ? 0.235 -17.338 4.894 1.00 76.50 151 ASP A C 1
ATOM 1066 O O . ASP A 1 151 ? 0.449 -16.170 5.232 1.00 76.50 151 ASP A O 1
ATOM 1070 N N . ASN A 1 152 ? 0.035 -17.704 3.621 1.00 82.06 152 ASN A N 1
ATOM 1071 C CA . ASN A 1 152 ? -0.070 -16.766 2.494 1.00 82.06 152 ASN A CA 1
ATOM 1072 C C . ASN A 1 152 ? -0.912 -15.535 2.916 1.00 82.06 152 ASN A C 1
ATOM 1074 O O . ASN A 1 152 ? -1.984 -15.740 3.500 1.00 82.06 152 ASN A O 1
ATOM 1078 N N . PRO A 1 153 ? -0.485 -14.283 2.634 1.00 82.94 153 PRO A N 1
ATOM 1079 C CA . PRO A 1 153 ? -1.225 -13.077 3.004 1.00 82.94 153 PRO A CA 1
ATOM 1080 C C . PRO A 1 153 ? -2.713 -13.153 2.691 1.00 82.94 153 PRO A C 1
ATOM 1082 O O . PRO A 1 153 ? -3.515 -12.805 3.553 1.00 82.94 153 PRO A O 1
ATOM 1085 N N . GLN A 1 154 ? -3.085 -13.716 1.536 1.00 90.06 154 GLN A N 1
ATOM 1086 C CA . GLN A 1 154 ? -4.477 -13.968 1.174 1.00 90.06 154 GLN A CA 1
ATOM 1087 C C . GLN A 1 154 ? -5.210 -14.783 2.251 1.00 90.06 154 GLN A C 1
ATOM 1089 O O . GLN A 1 154 ? -6.250 -14.353 2.735 1.00 90.06 154 GLN A O 1
ATOM 1094 N N . GLN A 1 155 ? -4.655 -15.914 2.697 1.00 91.25 155 GLN A N 1
ATOM 1095 C CA . GLN A 1 155 ? -5.265 -16.750 3.740 1.00 91.25 155 GLN A CA 1
ATOM 1096 C C . GLN A 1 155 ? -5.321 -16.038 5.097 1.00 91.25 155 GLN A C 1
ATOM 1098 O O . GLN A 1 155 ? -6.274 -16.220 5.856 1.00 91.25 155 GLN A O 1
ATOM 1103 N N . THR A 1 156 ? -4.321 -15.213 5.427 1.00 90.56 156 THR A N 1
ATOM 1104 C CA . THR A 1 156 ? -4.339 -14.446 6.680 1.00 90.56 156 THR A CA 1
ATOM 1105 C C . THR A 1 156 ? -5.393 -13.342 6.652 1.00 90.56 156 THR A C 1
ATOM 1107 O O . THR A 1 156 ? -6.139 -13.216 7.627 1.00 90.56 156 THR A O 1
ATOM 1110 N N . VAL A 1 157 ? -5.508 -12.605 5.544 1.00 94.44 157 VAL A N 1
ATOM 1111 C CA . VAL A 1 157 ? -6.552 -11.598 5.319 1.00 94.44 157 VAL A CA 1
ATOM 1112 C C . VAL A 1 157 ? -7.926 -12.273 5.304 1.00 94.44 157 VAL A C 1
ATOM 1114 O O . VAL A 1 157 ? -8.769 -11.902 6.109 1.00 94.44 157 VAL A O 1
ATOM 1117 N N . GLU A 1 158 ? -8.146 -13.334 4.522 1.00 95.38 158 GLU A N 1
ATOM 1118 C CA . GLU A 1 158 ? -9.406 -14.104 4.491 1.00 95.38 158 GLU A CA 1
ATOM 1119 C C . GLU A 1 158 ? -9.833 -14.618 5.877 1.00 95.38 158 GLU A C 1
ATOM 1121 O O . GLU A 1 158 ? -11.015 -14.595 6.217 1.00 95.38 158 GLU A O 1
ATOM 1126 N N . ARG A 1 159 ? -8.885 -15.054 6.715 1.00 95.31 159 ARG A N 1
ATOM 1127 C CA . ARG A 1 159 ? -9.147 -15.563 8.074 1.00 95.31 159 ARG A CA 1
ATOM 1128 C C . ARG A 1 159 ? -9.455 -14.462 9.097 1.00 95.31 159 ARG A C 1
ATOM 1130 O O . ARG A 1 159 ? -10.138 -14.731 10.089 1.00 95.31 159 ARG A O 1
ATOM 1137 N N . LYS A 1 160 ? -8.918 -13.254 8.907 1.00 96.12 160 LYS A N 1
ATOM 1138 C CA . LYS A 1 160 ? -9.050 -12.111 9.831 1.00 96.12 160 LYS A CA 1
ATOM 1139 C C . LYS A 1 160 ? -10.191 -11.174 9.431 1.00 96.12 160 LYS A C 1
ATOM 1141 O O . LYS A 1 160 ? -10.980 -10.790 10.286 1.00 96.12 160 LYS A O 1
ATOM 1146 N N . CYS A 1 161 ? -10.326 -10.894 8.142 1.00 97.12 161 CYS A N 1
ATOM 1147 C CA . CYS A 1 161 ? -11.335 -10.044 7.523 1.00 97.12 161 CYS A CA 1
ATOM 1148 C C . CYS A 1 161 ? -12.591 -10.830 7.119 1.00 97.12 161 CYS A C 1
ATOM 1150 O O . CYS A 1 161 ? -13.053 -10.757 5.983 1.00 97.12 161 CYS A O 1
ATOM 1152 N N . THR A 1 162 ? -13.175 -11.594 8.046 1.00 97.06 162 THR A N 1
ATOM 1153 C CA . THR A 1 162 ? -14.519 -12.155 7.834 1.00 97.06 162 THR A CA 1
ATOM 1154 C C . THR A 1 162 ? -15.582 -11.230 8.417 1.00 97.06 162 THR A C 1
ATOM 1156 O O . THR A 1 162 ? -15.353 -10.559 9.426 1.00 97.06 162 THR A O 1
ATOM 1159 N N . ALA A 1 163 ? -16.789 -11.261 7.843 1.00 96.19 163 ALA A N 1
ATOM 1160 C CA . ALA A 1 163 ? -17.942 -10.498 8.333 1.00 96.19 163 ALA A CA 1
ATOM 1161 C C . ALA A 1 163 ? -18.302 -10.789 9.805 1.00 96.19 163 ALA A C 1
ATOM 1163 O O . ALA A 1 163 ? -18.934 -9.965 10.458 1.00 96.19 163 ALA A O 1
ATOM 1164 N N . GLU A 1 164 ? -17.902 -11.945 10.347 1.00 96.19 164 GLU A N 1
ATOM 1165 C CA . GLU A 1 164 ? -18.052 -12.258 11.770 1.00 96.19 164 GLU A CA 1
ATOM 1166 C C . GLU A 1 164 ? -16.977 -11.574 12.631 1.00 96.19 164 GLU A C 1
ATOM 1168 O O . GLU A 1 164 ? -17.287 -11.069 13.708 1.00 96.19 164 GLU A O 1
ATOM 1173 N N . LYS A 1 165 ? -15.722 -11.528 12.165 1.00 97.12 165 LYS A N 1
ATOM 1174 C CA . LYS A 1 165 ? -14.599 -10.948 12.916 1.00 97.12 165 LYS A CA 1
ATOM 1175 C C . LYS A 1 165 ? -14.645 -9.423 12.955 1.00 97.12 165 LYS A C 1
ATOM 1177 O O . LYS A 1 165 ? -14.467 -8.861 14.030 1.00 97.12 165 LYS A O 1
ATOM 1182 N N . VAL A 1 166 ? -14.994 -8.752 11.855 1.00 97.00 166 VAL A N 1
ATOM 1183 C CA . VAL A 1 166 ? -15.067 -7.272 11.800 1.00 97.00 166 VAL A CA 1
ATOM 1184 C C . VAL A 1 166 ? -16.298 -6.660 12.499 1.00 97.00 166 VAL A C 1
ATOM 1186 O O . VAL A 1 166 ? -16.559 -5.458 12.370 1.00 97.00 166 VAL A O 1
ATOM 1189 N N . ARG A 1 167 ? -17.073 -7.480 13.228 1.00 93.81 167 ARG A N 1
ATOM 1190 C CA . ARG A 1 167 ? -18.152 -7.040 14.133 1.00 93.81 167 ARG A CA 1
ATOM 1191 C C . ARG A 1 167 ? -17.633 -6.532 15.475 1.00 93.81 167 ARG A C 1
ATOM 1193 O O . ARG A 1 167 ? -18.321 -5.731 16.100 1.00 93.81 167 ARG A O 1
ATOM 1200 N N . THR A 1 168 ? -16.462 -6.979 15.934 1.00 94.19 168 THR A N 1
ATOM 1201 C CA . THR A 1 168 ? -15.809 -6.389 17.115 1.00 94.19 168 THR A CA 1
ATOM 1202 C C . THR A 1 168 ? -14.836 -5.300 16.677 1.00 94.19 168 THR A C 1
ATOM 1204 O O . THR A 1 168 ? -14.284 -5.372 15.580 1.00 94.19 168 THR A O 1
ATOM 1207 N N . ARG A 1 169 ? -14.604 -4.299 17.538 1.00 90.19 169 ARG A N 1
ATOM 1208 C CA . ARG A 1 169 ? -13.597 -3.248 17.307 1.00 90.19 169 ARG A CA 1
ATOM 1209 C C . ARG A 1 169 ? -12.226 -3.867 17.033 1.00 90.19 169 ARG A C 1
ATOM 1211 O O . ARG A 1 169 ? -11.688 -3.705 15.951 1.00 90.19 169 ARG A O 1
ATOM 1218 N N . GLU A 1 170 ? -11.766 -4.718 17.944 1.00 94.12 170 GLU A N 1
ATOM 1219 C CA . GLU A 1 170 ? -10.498 -5.455 17.851 1.00 94.12 170 GLU A CA 1
ATOM 1220 C C . GLU A 1 170 ? -10.342 -6.242 16.537 1.00 94.12 170 GLU A C 1
ATOM 1222 O O . GLU A 1 170 ? -9.257 -6.289 15.967 1.00 94.12 170 GLU A O 1
ATOM 1227 N N . GLY A 1 171 ? -11.415 -6.878 16.048 1.00 95.38 171 GLY A N 1
ATOM 1228 C CA . GLY A 1 171 ? -11.391 -7.648 14.804 1.00 95.38 171 GLY A CA 1
ATOM 1229 C C . GLY A 1 171 ? -11.519 -6.795 13.541 1.00 95.38 171 GLY A C 1
ATOM 1230 O O . GLY A 1 171 ? -11.076 -7.229 12.480 1.00 95.38 171 GLY A O 1
ATOM 1231 N N . ARG A 1 172 ? -12.096 -5.591 13.644 1.00 95.75 172 ARG A N 1
ATOM 1232 C CA . ARG A 1 172 ? -12.114 -4.585 12.576 1.00 95.75 172 ARG A CA 1
ATOM 1233 C C . ARG A 1 172 ? -10.760 -3.895 12.460 1.00 95.75 172 ARG A C 1
ATOM 1235 O O . ARG A 1 172 ? -10.220 -3.876 11.363 1.00 95.75 172 ARG A O 1
ATOM 1242 N N . ASP A 1 173 ? -10.196 -3.426 13.568 1.00 93.81 173 ASP A N 1
ATOM 1243 C CA . ASP A 1 173 ? -8.885 -2.770 13.621 1.00 93.81 173 ASP A CA 1
ATOM 1244 C C . ASP A 1 173 ? -7.797 -3.740 13.115 1.00 93.81 173 ASP A C 1
ATOM 1246 O O . ASP A 1 173 ? -7.077 -3.443 12.165 1.00 93.81 173 ASP A O 1
ATOM 1250 N N . ALA A 1 174 ? -7.795 -4.987 13.609 1.00 93.44 174 ALA A N 1
ATOM 1251 C CA . ALA A 1 174 ? -6.891 -6.043 13.138 1.00 93.44 174 ALA A CA 1
ATOM 1252 C C . ALA A 1 174 ? -7.191 -6.585 11.723 1.00 93.44 174 ALA A C 1
ATOM 1254 O O . ALA A 1 174 ? -6.505 -7.507 11.277 1.00 93.44 174 ALA A O 1
ATOM 1255 N N . CYS A 1 175 ? -8.225 -6.085 11.042 1.00 96.44 175 CYS A N 1
ATOM 1256 C CA . CYS A 1 175 ? -8.442 -6.292 9.610 1.00 96.44 175 CYS A CA 1
ATOM 1257 C C . CYS A 1 175 ? -7.974 -5.060 8.819 1.00 96.44 175 CYS A C 1
ATOM 1259 O O . CYS A 1 175 ? -7.254 -5.218 7.837 1.00 96.44 175 CYS A O 1
ATOM 1261 N N . ASP A 1 176 ? -8.302 -3.848 9.278 1.00 95.00 176 ASP A N 1
ATOM 1262 C CA . ASP A 1 176 ? -7.864 -2.584 8.676 1.00 95.00 176 ASP A CA 1
ATOM 1263 C C . ASP A 1 176 ? -6.336 -2.501 8.580 1.00 95.00 176 ASP A C 1
ATOM 1265 O O . ASP A 1 176 ? -5.812 -2.271 7.492 1.00 95.00 176 ASP A O 1
ATOM 1269 N N . ASP A 1 177 ? -5.619 -2.843 9.657 1.00 91.69 177 ASP A N 1
ATOM 1270 C CA . ASP A 1 177 ? -4.151 -2.895 9.678 1.00 91.69 177 ASP A CA 1
ATOM 1271 C C . ASP A 1 177 ? -3.568 -3.820 8.594 1.00 91.69 177 ASP A C 1
ATOM 1273 O O . ASP A 1 177 ? -2.554 -3.488 7.980 1.00 91.69 177 ASP A O 1
ATOM 1277 N N . LEU A 1 178 ? -4.219 -4.957 8.309 1.00 92.50 178 LEU A N 1
ATOM 1278 C CA . LEU A 1 178 ? -3.799 -5.871 7.236 1.00 92.50 178 LEU A CA 1
ATOM 1279 C C . LEU A 1 178 ? -4.070 -5.270 5.859 1.00 92.50 178 LEU A C 1
ATOM 1281 O O . LEU A 1 178 ? -3.251 -5.371 4.947 1.00 92.50 178 LEU A O 1
ATOM 1285 N N . CYS A 1 179 ? -5.241 -4.660 5.704 1.00 95.75 179 CYS A N 1
ATOM 1286 C CA . CYS A 1 179 ? -5.730 -4.113 4.448 1.00 95.75 179 CYS A CA 1
ATOM 1287 C C . CYS A 1 179 ? -5.045 -2.795 4.063 1.00 95.75 179 CYS A C 1
ATOM 1289 O O . CYS A 1 179 ? -5.013 -2.450 2.880 1.00 95.75 179 CYS A O 1
ATOM 1291 N N . LYS A 1 180 ? -4.454 -2.083 5.029 1.00 93.44 180 LYS A N 1
ATOM 1292 C CA . LYS A 1 180 ? -3.837 -0.757 4.885 1.00 93.44 180 LYS A CA 1
ATOM 1293 C C . LYS A 1 180 ? -2.824 -0.682 3.744 1.00 93.44 180 LYS A C 1
ATOM 1295 O O . LYS A 1 180 ? -2.907 0.227 2.915 1.00 93.44 180 LYS A O 1
ATOM 1300 N N . ALA A 1 181 ? -1.950 -1.686 3.637 1.00 87.50 181 ALA A N 1
ATOM 1301 C CA . ALA A 1 181 ? -0.930 -1.795 2.590 1.00 87.50 181 ALA A CA 1
ATOM 1302 C C . ALA A 1 181 ? -1.506 -1.903 1.163 1.00 87.50 181 ALA A C 1
ATOM 1304 O O . ALA A 1 181 ? -0.824 -1.571 0.197 1.00 87.50 181 ALA A O 1
ATOM 1305 N N . ARG A 1 182 ? -2.765 -2.342 1.013 1.00 92.75 182 ARG A N 1
ATOM 1306 C CA . ARG A 1 182 ? -3.479 -2.419 -0.276 1.00 92.75 182 ARG A CA 1
ATOM 1307 C C . ARG A 1 182 ? -4.771 -1.593 -0.280 1.00 92.75 182 ARG A C 1
ATOM 1309 O O . ARG A 1 182 ? -5.672 -1.843 -1.075 1.00 92.75 182 ARG A O 1
ATOM 1316 N N . SER A 1 183 ? -4.854 -0.566 0.568 1.00 94.38 183 SER A N 1
ATOM 1317 C CA . SER A 1 183 ? -6.027 0.314 0.711 1.00 94.38 183 SER A CA 1
ATOM 1318 C C . SER A 1 183 ? -6.469 0.971 -0.607 1.00 94.38 183 SER A C 1
ATOM 1320 O O . SER A 1 183 ? -7.667 1.147 -0.834 1.00 94.38 183 SER A O 1
ATOM 1322 N N . CYS A 1 184 ? -5.542 1.236 -1.539 1.00 95.31 184 CYS A N 1
ATOM 1323 C CA . CYS A 1 184 ? -5.873 1.745 -2.875 1.00 95.31 184 CYS A CA 1
ATOM 1324 C C . CYS A 1 184 ? -6.746 0.786 -3.709 1.00 95.31 184 CYS A C 1
ATOM 1326 O O . CYS A 1 184 ? -7.465 1.240 -4.596 1.00 95.31 184 CYS A O 1
ATOM 1328 N N . CYS A 1 185 ? -6.752 -0.523 -3.433 1.00 95.88 185 CYS A N 1
ATOM 1329 C CA . CYS A 1 185 ? -7.623 -1.483 -4.123 1.00 95.88 185 CYS A CA 1
ATOM 1330 C C . CYS A 1 185 ? -9.111 -1.267 -3.793 1.00 95.88 185 CYS A C 1
ATOM 1332 O O . CYS A 1 185 ? -9.991 -1.652 -4.568 1.00 95.88 185 CYS A O 1
ATOM 1334 N N . PHE A 1 186 ? -9.372 -0.640 -2.643 1.00 92.94 186 PHE A N 1
ATOM 1335 C CA . PHE A 1 186 ? -10.682 -0.477 -2.013 1.00 92.94 186 PHE A CA 1
ATOM 1336 C C . PHE A 1 186 ? -11.149 0.988 -2.009 1.00 92.94 186 PHE A C 1
ATOM 1338 O O . PHE A 1 186 ? -12.250 1.295 -1.558 1.00 92.94 186 PHE A O 1
ATOM 1345 N N . ALA A 1 187 ? -10.345 1.909 -2.552 1.00 92.81 187 ALA A N 1
ATOM 1346 C CA . ALA A 1 187 ? -10.710 3.314 -2.666 1.00 92.81 187 ALA A CA 1
ATOM 1347 C C . ALA A 1 187 ? -11.931 3.500 -3.586 1.00 92.81 187 ALA A C 1
ATOM 1349 O O . ALA A 1 187 ? -11.921 3.095 -4.749 1.00 92.81 187 ALA A O 1
ATOM 1350 N N . SER A 1 188 ? -12.972 4.168 -3.087 1.00 87.94 188 SER A N 1
ATOM 1351 C CA . SER A 1 188 ? -14.217 4.427 -3.828 1.00 87.94 188 SER A CA 1
ATOM 1352 C C . SER A 1 188 ? -14.062 5.426 -4.982 1.00 87.94 188 SER A C 1
ATOM 1354 O O . SER A 1 188 ? -14.840 5.408 -5.931 1.00 87.94 188 SER A O 1
ATOM 1356 N N . SER A 1 189 ? -13.058 6.303 -4.921 1.00 87.44 189 SER A N 1
ATOM 1357 C CA . SER A 1 189 ? -12.756 7.274 -5.974 1.00 87.44 189 SER A CA 1
ATOM 1358 C C . SER A 1 189 ? -11.878 6.652 -7.061 1.00 87.44 189 SER A C 1
ATOM 1360 O O . SER A 1 189 ? -10.744 6.284 -6.754 1.00 87.44 189 SER A O 1
ATOM 1362 N N . GLU A 1 190 ? -12.330 6.647 -8.321 1.00 84.88 190 GLU A N 1
ATOM 1363 C CA . GLU A 1 190 ? -11.582 6.113 -9.481 1.00 84.88 190 GLU A CA 1
ATOM 1364 C C . GLU A 1 190 ? -10.117 6.584 -9.520 1.00 84.88 190 GLU A C 1
ATOM 1366 O O . GLU A 1 190 ? -9.213 5.778 -9.698 1.00 84.88 190 GLU A O 1
ATOM 1371 N N . LYS A 1 191 ? -9.861 7.872 -9.239 1.00 86.50 191 LYS A N 1
ATOM 1372 C CA . LYS A 1 191 ? -8.510 8.472 -9.220 1.00 86.50 191 LYS A CA 1
ATOM 1373 C C . LYS A 1 191 ? -7.540 7.897 -8.175 1.00 86.50 191 LYS A C 1
ATOM 1375 O O . LYS A 1 191 ? -6.348 8.156 -8.270 1.00 86.50 191 LYS A O 1
ATOM 1380 N N . ARG A 1 192 ? -8.036 7.194 -7.153 1.00 87.50 192 ARG A N 1
ATOM 1381 C CA . ARG A 1 192 ? -7.222 6.526 -6.117 1.00 87.50 192 ARG A CA 1
ATOM 1382 C C . ARG A 1 192 ? -7.384 5.006 -6.147 1.00 87.50 192 ARG A C 1
ATOM 1384 O O . ARG A 1 192 ? -6.825 4.324 -5.294 1.00 87.50 192 ARG A O 1
ATOM 1391 N N . ASN A 1 193 ? -8.171 4.482 -7.089 1.00 90.56 193 ASN A N 1
ATOM 1392 C CA . ASN A 1 193 ? -8.458 3.064 -7.179 1.00 90.56 193 ASN A CA 1
ATOM 1393 C C . ASN A 1 193 ? -7.416 2.367 -8.065 1.00 90.56 193 ASN A C 1
ATOM 1395 O O . ASN A 1 193 ? -7.487 2.416 -9.289 1.00 90.56 193 ASN A O 1
ATOM 1399 N N . CYS A 1 194 ? -6.461 1.683 -7.441 1.00 94.75 194 CYS A N 1
ATOM 1400 C CA . CYS A 1 194 ? -5.375 0.994 -8.143 1.00 94.75 194 CYS A CA 1
ATOM 1401 C C . CYS A 1 194 ? -5.778 -0.390 -8.705 1.00 94.75 194 CYS A C 1
ATOM 1403 O O . CYS A 1 194 ? -4.955 -1.065 -9.327 1.00 94.75 194 CYS A O 1
ATOM 1405 N N . ARG A 1 195 ? -7.034 -0.833 -8.509 1.00 94.38 195 ARG A N 1
ATOM 1406 C CA . ARG A 1 195 ? -7.540 -2.170 -8.887 1.00 94.38 195 ARG A CA 1
ATOM 1407 C C . ARG A 1 195 ? -7.640 -2.383 -10.393 1.00 94.38 195 ARG A C 1
ATOM 1409 O O . ARG A 1 195 ? -7.622 -3.530 -10.833 1.00 94.38 195 ARG A O 1
ATOM 1416 N N . ILE A 1 196 ? -7.778 -1.310 -11.173 1.00 88.00 196 ILE A N 1
ATOM 1417 C CA . ILE A 1 196 ? -7.853 -1.388 -12.639 1.00 88.00 196 ILE A CA 1
ATOM 1418 C C . ILE A 1 196 ? -6.525 -1.900 -13.203 1.00 88.00 196 ILE A C 1
ATOM 1420 O O . ILE A 1 196 ? -6.533 -2.846 -13.994 1.00 88.00 196 ILE A O 1
ATOM 1424 N N . ASP A 1 197 ? -5.417 -1.330 -12.735 1.00 91.19 197 ASP A N 1
ATOM 1425 C CA . ASP A 1 197 ? -4.068 -1.656 -13.201 1.00 91.19 197 ASP A CA 1
ATOM 1426 C C . ASP A 1 197 ? -3.509 -2.895 -12.483 1.00 91.19 197 ASP A C 1
ATOM 1428 O O . ASP A 1 197 ? -2.886 -3.754 -13.098 1.00 91.19 197 ASP A O 1
ATOM 1432 N N . ASN A 1 198 ? -3.816 -3.062 -11.191 1.00 91.00 198 ASN A N 1
ATOM 1433 C CA . ASN A 1 198 ? -3.219 -4.081 -10.321 1.00 91.00 198 ASN A CA 1
ATOM 1434 C C . ASN A 1 198 ? -4.185 -5.236 -9.992 1.00 91.00 198 ASN A C 1
ATOM 1436 O O . ASN A 1 198 ? -4.290 -5.668 -8.844 1.00 91.00 198 ASN A O 1
ATOM 1440 N N . LYS A 1 199 ? -4.924 -5.754 -10.984 1.00 93.31 199 LYS A N 1
ATOM 1441 C CA . LYS A 1 199 ? -6.037 -6.710 -10.764 1.00 93.31 199 LYS A CA 1
ATOM 1442 C C . LYS A 1 199 ? -5.677 -7.949 -9.940 1.00 93.31 199 LYS A C 1
ATOM 1444 O O . LYS A 1 199 ? -6.428 -8.294 -9.033 1.00 93.31 199 LYS A O 1
ATOM 1449 N N . GLN A 1 200 ? -4.568 -8.627 -10.254 1.00 87.19 200 GLN A N 1
ATOM 1450 C CA . GLN A 1 200 ? -4.158 -9.845 -9.534 1.00 87.19 200 GLN A CA 1
ATOM 1451 C C . GLN A 1 200 ? -3.725 -9.528 -8.096 1.00 87.19 200 GLN A C 1
ATOM 1453 O O . GLN A 1 200 ? -4.177 -10.178 -7.160 1.00 87.19 200 GLN A O 1
ATOM 1458 N N . TRP A 1 201 ? -2.941 -8.464 -7.919 1.00 87.75 201 TRP A N 1
ATOM 1459 C CA . TRP A 1 201 ? -2.504 -7.969 -6.614 1.00 87.75 201 TRP A CA 1
ATOM 1460 C C . TRP A 1 201 ? -3.699 -7.553 -5.737 1.00 87.75 201 TRP A C 1
ATOM 1462 O O . TRP A 1 201 ? -3.805 -7.956 -4.583 1.00 87.75 201 TRP A O 1
ATOM 1472 N N . CYS A 1 202 ? -4.685 -6.840 -6.278 1.00 95.06 202 CYS A N 1
ATOM 1473 C CA . CYS A 1 202 ? -5.890 -6.508 -5.517 1.00 95.06 202 CYS A CA 1
ATOM 1474 C C . CYS A 1 202 ? -6.808 -7.714 -5.238 1.00 95.06 202 CYS A C 1
ATOM 1476 O O . CYS A 1 202 ? -7.564 -7.678 -4.268 1.00 95.06 202 CYS A O 1
ATOM 1478 N N . ALA A 1 203 ? -6.758 -8.782 -6.045 1.00 93.88 203 ALA A N 1
ATOM 1479 C CA . ALA A 1 203 ? -7.575 -9.980 -5.832 1.00 93.88 203 ALA A CA 1
ATOM 1480 C C . ALA A 1 203 ? -7.154 -10.775 -4.582 1.00 93.88 203 ALA A C 1
ATOM 1482 O O . ALA A 1 203 ? -8.019 -11.258 -3.858 1.00 93.88 203 ALA A O 1
ATOM 1483 N N . GLU A 1 204 ? -5.852 -10.839 -4.276 1.00 92.44 204 GLU A N 1
ATOM 1484 C CA . GLU A 1 204 ? -5.319 -11.488 -3.061 1.00 92.44 204 GLU A CA 1
ATOM 1485 C C . GLU A 1 204 ? -5.889 -10.890 -1.758 1.00 92.44 204 GLU A C 1
ATOM 1487 O O . GLU A 1 204 ? -5.864 -11.539 -0.717 1.00 92.44 204 GLU A O 1
ATOM 1492 N N . TYR A 1 205 ? -6.394 -9.652 -1.799 1.00 95.38 205 TYR A N 1
ATOM 1493 C CA . TYR A 1 205 ? -6.893 -8.913 -0.634 1.00 95.38 205 TYR A CA 1
ATOM 1494 C C . TYR A 1 205 ? -8.415 -8.735 -0.659 1.00 95.38 205 TYR A C 1
ATOM 1496 O O . TYR A 1 205 ? -8.948 -7.945 0.113 1.00 95.38 205 TYR A O 1
ATOM 1504 N N . GLN A 1 206 ? -9.146 -9.461 -1.515 1.00 95.81 206 GLN A N 1
ATOM 1505 C CA . GLN A 1 206 ? -10.579 -9.225 -1.722 1.00 95.81 206 GLN A CA 1
ATOM 1506 C C . GLN A 1 206 ? -11.412 -9.261 -0.423 1.00 95.81 206 GLN A C 1
ATOM 1508 O O . GLN A 1 206 ? -12.362 -8.494 -0.290 1.00 95.81 206 GLN A O 1
ATOM 1513 N N . ALA A 1 207 ? -11.040 -10.069 0.575 1.00 96.50 207 ALA A N 1
ATOM 1514 C CA . ALA A 1 207 ? -11.738 -10.102 1.865 1.00 96.50 207 ALA A CA 1
ATOM 1515 C C . ALA A 1 207 ? -11.731 -8.750 2.625 1.00 96.50 207 ALA A C 1
ATOM 1517 O O . ALA A 1 207 ? -12.610 -8.518 3.450 1.00 96.50 207 ALA A O 1
ATOM 1518 N N . CYS A 1 208 ? -10.828 -7.818 2.298 1.00 96.88 208 CYS A N 1
ATOM 1519 C CA . CYS A 1 208 ? -10.847 -6.435 2.791 1.00 96.88 208 CYS A CA 1
ATOM 1520 C C . CYS A 1 208 ? -12.082 -5.625 2.352 1.00 96.88 208 CYS A C 1
ATOM 1522 O O . CYS A 1 208 ? -12.390 -4.615 2.983 1.00 96.88 208 CYS A O 1
ATOM 1524 N N . GLU A 1 209 ? -12.824 -6.052 1.319 1.00 96.19 209 GLU A N 1
ATOM 1525 C CA . GLU A 1 209 ? -14.085 -5.409 0.904 1.00 96.19 209 GLU A CA 1
ATOM 1526 C C . GLU A 1 209 ? -15.101 -5.333 2.065 1.00 96.19 209 GLU A C 1
ATOM 1528 O O . GLU A 1 209 ? -15.881 -4.386 2.139 1.00 96.19 209 GLU A O 1
ATOM 1533 N N . VAL A 1 210 ? -15.005 -6.238 3.051 1.00 96.38 210 VAL A N 1
ATOM 1534 C CA . VAL A 1 210 ? -15.832 -6.251 4.273 1.00 96.38 210 VAL A CA 1
ATOM 1535 C C . VAL A 1 210 ? -15.671 -5.003 5.165 1.00 96.38 210 VAL A C 1
ATOM 1537 O O . VAL A 1 210 ? -16.484 -4.765 6.059 1.00 96.38 210 VAL A O 1
ATOM 1540 N N . LEU A 1 211 ? -14.610 -4.211 4.965 1.00 94.88 211 LEU A N 1
ATOM 1541 C CA . LEU A 1 211 ? -14.415 -2.931 5.652 1.00 94.88 211 LEU A CA 1
ATOM 1542 C C . LEU A 1 211 ? -15.211 -1.796 4.990 1.00 94.88 211 LEU A C 1
ATOM 1544 O O . LEU A 1 211 ? -15.631 -0.874 5.693 1.00 94.88 211 LEU A O 1
ATOM 1548 N N . LEU A 1 212 ? -15.430 -1.879 3.669 1.00 93.00 212 LEU A N 1
ATOM 1549 C CA . LEU A 1 212 ? -16.228 -0.924 2.887 1.00 93.00 212 LEU A CA 1
ATOM 1550 C C . LEU A 1 212 ? -17.724 -1.106 3.119 1.00 93.00 212 LEU A C 1
ATOM 1552 O O . LEU A 1 212 ? -18.471 -0.124 3.125 1.00 93.00 212 LEU A O 1
ATOM 1556 N N . ASP A 1 213 ? -18.146 -2.352 3.337 1.00 86.38 213 ASP A N 1
ATOM 1557 C CA . ASP A 1 213 ? -19.468 -2.650 3.859 1.00 86.38 213 ASP A CA 1
ATOM 1558 C C . ASP A 1 213 ? -19.595 -1.993 5.241 1.00 86.38 213 ASP A C 1
ATOM 1560 O O . ASP A 1 213 ? -19.162 -2.522 6.276 1.00 86.38 213 ASP A O 1
ATOM 1564 N N . LYS A 1 214 ? -20.228 -0.807 5.264 1.00 70.44 214 LYS A N 1
ATOM 1565 C CA . LYS A 1 214 ? -20.837 -0.266 6.484 1.00 70.44 214 LYS A CA 1
ATOM 1566 C C . LYS A 1 214 ? -21.590 -1.431 7.121 1.00 70.44 214 LYS A C 1
ATOM 1568 O O . LYS A 1 214 ? -22.336 -2.085 6.391 1.00 70.44 214 LYS A O 1
ATOM 1573 N N . PRO A 1 215 ? -21.409 -1.717 8.424 1.00 60.28 215 PRO A N 1
ATOM 1574 C CA . PRO A 1 215 ? -22.080 -2.840 9.055 1.00 60.28 215 PRO A CA 1
ATOM 1575 C C . PRO A 1 215 ? -23.584 -2.618 8.940 1.00 60.28 215 PRO A C 1
ATOM 1577 O O . PRO A 1 215 ? -24.175 -1.878 9.724 1.00 60.28 215 PRO A O 1
ATOM 1580 N N . SER A 1 216 ? -24.185 -3.242 7.926 1.00 43.56 216 SER A N 1
ATOM 1581 C CA . SER A 1 216 ? -25.621 -3.280 7.770 1.00 43.56 216 SER A CA 1
ATOM 1582 C C . SER A 1 216 ? -26.103 -4.065 8.969 1.00 43.56 216 SER A C 1
ATOM 1584 O O . SER A 1 216 ? -25.885 -5.278 9.069 1.00 43.56 216 SER A O 1
ATOM 1586 N N . VAL A 1 217 ? -26.696 -3.351 9.922 1.00 49.34 217 VAL A N 1
ATOM 1587 C CA . VAL A 1 217 ? -27.438 -3.949 11.025 1.00 49.34 217 VAL A CA 1
ATOM 1588 C C . VAL A 1 217 ? -28.740 -4.466 10.420 1.00 49.34 217 VAL A C 1
ATOM 1590 O O . VAL A 1 217 ? -29.826 -3.985 10.729 1.00 49.34 217 VAL A O 1
ATOM 1593 N N . GLU A 1 218 ? -28.629 -5.430 9.499 1.00 39.50 218 GLU A N 1
ATOM 1594 C CA . GLU A 1 218 ? -29.781 -6.183 9.046 1.00 39.50 218 GLU A CA 1
ATOM 1595 C C . GLU A 1 218 ? -30.327 -6.892 10.284 1.00 39.50 218 GLU A C 1
ATOM 1597 O O . GLU A 1 218 ? -29.604 -7.692 10.898 1.00 39.50 218 GLU A O 1
ATOM 1602 N N . PRO A 1 219 ? -31.571 -6.593 10.696 1.00 40.22 219 PRO A N 1
ATOM 1603 C CA . PRO A 1 219 ? -32.149 -7.225 11.861 1.00 40.22 219 PRO A CA 1
ATOM 1604 C C . PRO A 1 219 ? -32.194 -8.721 11.578 1.00 40.22 219 PRO A C 1
ATOM 1606 O O . PRO A 1 219 ? -32.855 -9.174 10.638 1.00 40.22 219 PRO A O 1
ATOM 1609 N N . HIS A 1 220 ? -31.440 -9.488 12.369 1.00 38.72 220 HIS A N 1
ATOM 1610 C CA . HIS A 1 220 ? -31.380 -10.934 12.236 1.00 38.72 220 HIS A CA 1
ATOM 1611 C C . HIS A 1 220 ? -32.814 -11.478 12.214 1.00 38.72 220 HIS A C 1
ATOM 1613 O O . HIS A 1 220 ? -33.511 -11.412 13.224 1.00 38.72 220 HIS A O 1
ATOM 1619 N N . LYS A 1 221 ? -33.234 -12.058 11.078 1.00 36.22 221 LYS A N 1
ATOM 1620 C CA . LYS A 1 221 ? -34.485 -12.827 10.936 1.00 36.22 221 LYS A CA 1
ATOM 1621 C C . LYS A 1 221 ? -34.405 -14.153 11.706 1.00 36.22 221 LYS A C 1
ATOM 1623 O O . LYS A 1 221 ? -34.527 -15.237 11.140 1.00 36.22 221 LYS A O 1
ATOM 1628 N N . GLY A 1 222 ? -34.170 -14.052 13.010 1.00 35.31 222 GLY A N 1
ATOM 1629 C CA . GLY A 1 222 ? -34.593 -15.031 13.994 1.00 35.31 222 GLY A CA 1
ATOM 1630 C C . GLY A 1 222 ? -36.062 -14.784 14.324 1.00 35.31 222 GLY A C 1
ATOM 1631 O O . GLY A 1 222 ? -36.531 -13.651 14.321 1.00 35.31 222 GLY A O 1
ATOM 1632 N N . GLU A 1 223 ? -36.797 -15.859 14.574 1.00 38.81 223 GLU A N 1
ATOM 1633 C CA . GLU A 1 223 ? -38.256 -15.883 14.706 1.00 38.81 223 GLU A CA 1
ATOM 1634 C C . GLU A 1 223 ? -38.732 -15.351 16.079 1.00 38.81 223 GLU A C 1
ATOM 1636 O O . GLU A 1 223 ? -39.336 -16.069 16.873 1.00 38.81 223 GLU A O 1
ATOM 1641 N N . PHE A 1 224 ? -38.432 -14.082 16.371 1.00 40.03 224 PHE A N 1
ATOM 1642 C CA . PHE A 1 224 ? -38.912 -13.330 17.533 1.00 40.03 224 PHE A CA 1
ATOM 1643 C C . PHE A 1 224 ? -39.614 -12.054 17.052 1.00 40.03 224 PHE A C 1
ATOM 1645 O O . PHE A 1 224 ? -39.067 -11.307 16.247 1.00 40.03 224 PHE A O 1
ATOM 1652 N N . GLY A 1 225 ? -40.859 -11.854 17.491 1.00 36.75 225 GLY A N 1
ATOM 1653 C CA . GLY A 1 225 ? -41.726 -10.783 16.989 1.00 36.75 225 GLY A CA 1
ATOM 1654 C C . GLY A 1 225 ? -41.436 -9.403 17.584 1.00 36.75 225 GLY A C 1
ATOM 1655 O O . GLY A 1 225 ? -40.912 -9.311 18.690 1.00 36.75 225 GLY A O 1
ATOM 1656 N N . ASP A 1 226 ? -41.844 -8.375 16.835 1.00 41.62 226 ASP A N 1
ATOM 1657 C CA . ASP A 1 226 ? -42.065 -6.973 17.218 1.00 41.62 226 ASP A CA 1
ATOM 1658 C C . ASP A 1 226 ? -41.153 -6.412 18.328 1.00 41.62 226 ASP A C 1
ATOM 1660 O O . ASP A 1 226 ? -41.533 -6.355 19.501 1.00 41.62 226 ASP A O 1
ATOM 1664 N N . VAL A 1 227 ? -39.974 -5.908 17.941 1.00 44.28 227 VAL A N 1
ATOM 1665 C CA . VAL A 1 227 ? -39.124 -5.064 18.802 1.00 44.28 227 VAL A CA 1
ATOM 1666 C C . VAL A 1 227 ? -38.733 -3.776 18.068 1.00 44.28 227 VAL A C 1
ATOM 1668 O O . VAL A 1 227 ? -37.580 -3.570 17.702 1.00 44.28 227 VAL A O 1
ATOM 1671 N N . ASP A 1 228 ? -39.709 -2.879 17.901 1.00 44.94 228 ASP A N 1
ATOM 1672 C CA . ASP A 1 228 ? -39.487 -1.452 17.601 1.00 44.94 228 ASP A CA 1
ATOM 1673 C C . ASP A 1 228 ? -39.058 -0.709 18.884 1.00 44.94 228 ASP A C 1
ATOM 1675 O O . ASP A 1 228 ? -39.761 0.168 19.391 1.00 44.94 228 ASP A O 1
ATOM 1679 N N . VAL A 1 229 ? -37.941 -1.121 19.489 1.00 56.16 229 VAL A N 1
ATOM 1680 C CA . VAL A 1 229 ? -37.433 -0.532 20.736 1.00 56.16 229 VAL A CA 1
ATOM 1681 C C . VAL A 1 229 ? -35.908 -0.509 20.689 1.00 56.16 229 VAL A C 1
ATOM 1683 O O . VAL A 1 229 ? -35.283 -1.571 20.703 1.00 56.16 229 VAL A O 1
ATOM 1686 N N . ILE A 1 230 ? -35.297 0.686 20.687 1.00 60.84 230 ILE A N 1
ATOM 1687 C CA . ILE A 1 230 ? -33.880 0.812 21.058 1.00 60.84 230 ILE A CA 1
ATOM 1688 C C . ILE A 1 230 ? -33.730 0.186 22.439 1.00 60.84 230 ILE A C 1
ATOM 1690 O O . ILE A 1 230 ? -34.429 0.595 23.369 1.00 60.84 230 ILE A O 1
ATOM 1694 N N . ASP A 1 231 ? -32.829 -0.793 22.576 1.00 73.12 231 ASP A N 1
ATOM 1695 C CA . ASP A 1 231 ? -32.623 -1.478 23.849 1.00 73.12 231 ASP A CA 1
ATOM 1696 C C . ASP A 1 231 ? -32.448 -0.436 24.964 1.00 73.12 231 ASP A C 1
ATOM 1698 O O . ASP A 1 231 ? -31.562 0.421 24.919 1.00 73.12 231 ASP A O 1
ATOM 1702 N N . SER A 1 232 ? -33.311 -0.506 25.978 1.00 73.88 232 SER A N 1
ATOM 1703 C CA . SER A 1 232 ? -33.272 0.401 27.123 1.00 73.88 232 SER A CA 1
ATOM 1704 C C . SER A 1 232 ? -31.925 0.335 27.856 1.00 73.88 232 SER A C 1
ATOM 1706 O O . SER A 1 232 ? -31.541 1.308 28.501 1.00 73.88 232 SER A O 1
ATOM 1708 N N . ASN A 1 233 ? -31.168 -0.760 27.702 1.00 77.88 233 ASN A N 1
ATOM 1709 C CA . ASN A 1 233 ? -29.782 -0.867 28.159 1.00 77.88 233 ASN A CA 1
ATOM 1710 C C . ASN A 1 233 ? -28.825 0.057 27.385 1.00 77.88 233 ASN A C 1
ATOM 1712 O O . ASN A 1 233 ? -27.880 0.577 27.974 1.00 77.88 233 ASN A O 1
ATOM 1716 N N . MET A 1 234 ? -29.052 0.302 26.090 1.00 82.00 234 MET A N 1
ATOM 1717 C CA . MET A 1 234 ? -28.236 1.219 25.286 1.00 82.00 234 MET A CA 1
ATOM 1718 C C . MET A 1 234 ? -28.517 2.676 25.663 1.00 82.00 234 MET A C 1
ATOM 1720 O O . MET A 1 234 ? -27.577 3.438 25.873 1.00 82.00 234 MET A O 1
ATOM 1724 N N . ILE A 1 235 ? -29.790 3.041 25.865 1.00 85.31 235 ILE A N 1
ATOM 1725 C CA . ILE A 1 235 ? -30.166 4.366 26.395 1.00 85.31 235 ILE A CA 1
ATOM 1726 C C . ILE A 1 235 ? -29.598 4.561 27.809 1.00 85.31 235 ILE A C 1
ATOM 1728 O O . ILE A 1 235 ? -29.075 5.629 28.114 1.00 85.31 235 ILE A O 1
ATOM 1732 N N . ALA A 1 236 ? -29.626 3.533 28.666 1.00 85.69 236 ALA A N 1
ATOM 1733 C CA . ALA A 1 236 ? -28.999 3.589 29.988 1.00 85.69 236 ALA A CA 1
ATOM 1734 C C . ALA A 1 236 ? -27.467 3.730 29.912 1.00 85.69 236 ALA A C 1
ATOM 1736 O O . ALA A 1 236 ? -26.883 4.463 30.705 1.00 85.69 236 ALA A O 1
ATOM 1737 N N . THR A 1 237 ? -26.824 3.080 28.937 1.00 86.25 237 THR A N 1
ATOM 1738 C CA . THR A 1 237 ? -25.374 3.165 28.701 1.00 86.25 237 THR A CA 1
ATOM 1739 C C . THR A 1 237 ? -24.977 4.560 28.212 1.00 86.25 237 THR A C 1
ATOM 1741 O O . THR A 1 237 ? -24.037 5.140 28.746 1.00 86.25 237 THR A O 1
ATOM 1744 N N . LEU A 1 238 ? -25.734 5.147 27.278 1.00 92.00 238 LEU A N 1
ATOM 1745 C CA . LEU A 1 238 ? -25.597 6.548 26.861 1.00 92.00 238 LEU A CA 1
ATOM 1746 C C . LEU A 1 238 ? -25.816 7.507 28.039 1.00 92.00 238 LEU A C 1
ATOM 1748 O O . LEU A 1 238 ? -24.996 8.389 28.275 1.00 92.00 238 LEU A O 1
ATOM 1752 N N . ALA A 1 239 ? -26.871 7.306 28.831 1.00 90.75 239 ALA A N 1
ATOM 1753 C CA . ALA A 1 239 ? -27.146 8.119 30.015 1.00 90.75 239 ALA A CA 1
ATOM 1754 C C . ALA A 1 239 ? -26.039 8.032 31.082 1.00 90.75 239 ALA A C 1
ATOM 1756 O O . 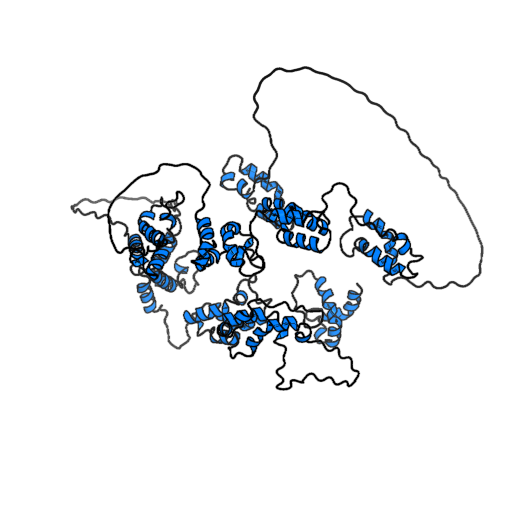ALA A 1 239 ? -25.812 9.002 31.802 1.00 90.75 239 ALA A O 1
ATOM 1757 N N . GLU A 1 240 ? -25.356 6.889 31.197 1.00 90.50 240 GLU A N 1
ATOM 1758 C CA . GLU A 1 240 ? -24.247 6.694 32.131 1.00 90.50 240 GLU A CA 1
ATOM 1759 C C . GLU A 1 240 ? -22.917 7.261 31.607 1.00 90.50 240 GLU A C 1
ATOM 1761 O O . GLU A 1 240 ? -22.206 7.925 32.363 1.00 90.50 240 GLU A O 1
ATOM 1766 N N . GLN A 1 241 ? -22.579 7.023 30.337 1.00 92.31 241 GLN A N 1
ATOM 1767 C CA . GLN A 1 241 ? -21.290 7.409 29.750 1.00 92.31 241 GLN A CA 1
ATOM 1768 C C . GLN A 1 241 ? -21.250 8.880 29.313 1.00 92.31 241 GLN A C 1
ATOM 1770 O O . GLN A 1 241 ? -20.219 9.529 29.461 1.00 92.31 241 GLN A O 1
ATOM 1775 N N . CYS A 1 242 ? -22.371 9.425 28.836 1.00 95.00 242 CYS A N 1
ATOM 1776 C CA . CYS A 1 242 ? -22.450 10.773 28.269 1.00 95.00 242 CYS A CA 1
ATOM 1777 C C . CYS A 1 242 ? -23.017 11.844 29.207 1.00 95.00 242 CYS A C 1
ATOM 1779 O O . CYS A 1 242 ? -23.262 12.981 28.800 1.00 95.00 242 CYS A O 1
ATOM 1781 N N . GLN A 1 243 ? -23.230 11.526 30.484 1.00 93.62 243 GLN A N 1
ATOM 1782 C CA . GLN A 1 243 ? -23.649 12.544 31.440 1.00 93.62 243 GLN A CA 1
ATOM 1783 C C . GLN A 1 243 ? -22.535 13.586 31.615 1.00 93.62 243 GLN A C 1
ATOM 1785 O O . GLN A 1 243 ? -21.402 13.231 31.931 1.00 93.62 243 GLN A O 1
ATOM 1790 N N . GLN A 1 244 ? -22.853 14.879 31.494 1.00 90.06 244 GLN A N 1
ATOM 1791 C CA . GLN A 1 244 ? -21.869 15.974 31.594 1.00 90.06 244 GLN A CA 1
ATOM 1792 C C . GLN A 1 244 ? -21.024 15.931 32.887 1.00 90.06 244 GLN A C 1
ATOM 1794 O O . GLN A 1 244 ? -19.877 16.361 32.892 1.00 90.06 244 GLN A O 1
ATOM 1799 N N . SER A 1 245 ? -21.569 15.379 33.977 1.00 90.06 245 SER A N 1
ATOM 1800 C CA . SER A 1 245 ? -20.885 15.173 35.263 1.00 90.06 245 SER A CA 1
ATOM 1801 C C . SER A 1 245 ? -19.976 13.935 35.334 1.00 90.06 245 SER A C 1
ATOM 1803 O O . SER A 1 245 ? -19.303 13.748 36.343 1.00 90.06 245 SER A O 1
ATOM 1805 N N . ARG A 1 246 ? -20.000 13.060 34.321 1.00 89.19 246 ARG A N 1
ATOM 1806 C CA . ARG A 1 246 ? -19.162 11.852 34.205 1.00 89.19 246 ARG A CA 1
ATOM 1807 C C . ARG A 1 246 ? -18.064 11.977 33.148 1.00 89.19 246 ARG A C 1
ATOM 1809 O O . ARG A 1 246 ? -17.072 11.267 33.249 1.00 89.19 246 ARG A O 1
ATOM 1816 N N . ILE A 1 247 ? -18.199 12.901 32.195 1.00 89.50 247 ILE A N 1
ATOM 1817 C CA . ILE A 1 247 ? -17.138 13.262 31.244 1.00 89.50 247 ILE A CA 1
ATOM 1818 C C . ILE A 1 247 ? -16.095 14.134 31.969 1.00 89.50 247 ILE A C 1
ATOM 1820 O O . ILE A 1 247 ? -16.059 15.354 31.797 1.00 89.50 247 ILE A O 1
ATOM 1824 N N . VAL A 1 248 ? -15.296 13.501 32.834 1.00 86.50 248 VAL A N 1
ATOM 1825 C CA . VAL A 1 248 ? -14.238 14.152 33.627 1.00 86.50 248 VAL A CA 1
ATOM 1826 C C . VAL A 1 248 ? -12.886 14.058 32.919 1.00 86.50 248 VAL A C 1
ATOM 1828 O O . VAL A 1 248 ? -12.112 15.009 32.965 1.00 86.50 248 VAL A O 1
ATOM 1831 N N . THR A 1 249 ? -12.613 12.944 32.230 1.00 85.25 249 THR A N 1
ATOM 1832 C CA . THR A 1 249 ? -11.361 12.726 31.487 1.00 85.25 249 THR A CA 1
ATOM 1833 C C . THR A 1 249 ? -11.577 12.730 29.972 1.00 85.25 249 THR A C 1
ATOM 1835 O O . THR A 1 249 ? -12.688 12.508 29.482 1.00 85.25 249 THR A O 1
ATOM 1838 N N . HIS A 1 250 ? -10.497 12.909 29.205 1.00 79.06 250 HIS A N 1
ATOM 1839 C CA . HIS A 1 250 ? -10.518 12.769 27.743 1.00 79.06 250 HIS A CA 1
ATOM 1840 C C . HIS A 1 250 ? -10.963 11.359 27.295 1.00 79.06 250 HIS A C 1
ATOM 1842 O O . HIS A 1 250 ? -11.694 11.207 26.322 1.00 79.06 250 HIS A O 1
ATOM 1848 N N . ASN A 1 251 ? -10.616 10.318 28.059 1.00 78.69 251 ASN A N 1
ATOM 1849 C CA . ASN A 1 251 ? -11.028 8.939 27.782 1.00 78.69 251 ASN A CA 1
ATOM 1850 C C . ASN A 1 251 ? -12.548 8.733 27.980 1.00 78.69 251 ASN A C 1
ATOM 1852 O O . ASN A 1 251 ? -13.169 7.922 27.298 1.00 78.69 251 ASN A O 1
ATOM 1856 N N . ASP A 1 252 ? -13.181 9.486 28.882 1.00 86.69 252 ASP A N 1
ATOM 1857 C CA . ASP A 1 252 ? -14.642 9.454 29.044 1.00 86.69 252 ASP A CA 1
ATOM 1858 C C . ASP A 1 252 ? -15.356 10.210 27.915 1.00 86.69 252 ASP A C 1
ATOM 1860 O O . ASP A 1 252 ? -16.427 9.788 27.479 1.00 86.69 252 ASP A O 1
ATOM 1864 N N . LEU A 1 253 ? -14.729 11.269 27.384 1.00 89.62 253 LEU A N 1
ATOM 1865 C CA . LEU A 1 253 ? -15.204 11.965 26.188 1.00 89.62 253 LEU A CA 1
ATOM 1866 C C . LEU A 1 253 ? -15.174 11.040 24.962 1.00 89.62 253 LEU A C 1
ATOM 1868 O O . LEU A 1 253 ? -16.202 10.900 24.309 1.00 89.62 253 LEU A O 1
ATOM 1872 N N . LEU A 1 254 ? -14.060 10.340 24.716 1.00 81.75 254 LEU A N 1
ATOM 1873 C CA . LEU A 1 254 ? -13.923 9.394 23.597 1.00 81.75 254 LEU A CA 1
ATOM 1874 C C . LEU A 1 254 ? -14.942 8.242 23.655 1.00 81.75 254 LEU A C 1
ATOM 1876 O O . LEU A 1 254 ? -15.541 7.897 22.640 1.00 81.75 254 LEU A O 1
ATOM 1880 N N . LYS A 1 255 ? -15.192 7.661 24.840 1.00 88.38 255 LYS A N 1
ATOM 1881 C CA . LYS A 1 255 ? -16.231 6.620 25.008 1.00 88.38 255 LYS A CA 1
ATOM 1882 C C . LYS A 1 255 ? -17.622 7.151 24.678 1.00 88.38 255 LYS A C 1
ATOM 1884 O O . LYS A 1 255 ? -18.406 6.460 24.033 1.00 88.38 255 LYS A O 1
ATOM 1889 N N . CYS A 1 256 ? -17.923 8.366 25.132 1.00 93.88 256 CYS A N 1
ATOM 1890 C CA . CYS A 1 256 ? -19.190 9.010 24.832 1.00 93.88 256 CYS A CA 1
ATOM 1891 C C . CYS A 1 256 ? -19.312 9.342 23.332 1.00 93.88 256 CYS A C 1
ATOM 1893 O O . CYS A 1 256 ? -20.371 9.135 22.747 1.00 93.88 256 CYS A O 1
ATOM 1895 N N . GLU A 1 257 ? -18.231 9.779 22.681 1.00 90.50 257 GLU A N 1
ATOM 1896 C CA . GLU A 1 257 ? -18.200 10.061 21.244 1.00 90.50 257 GLU A CA 1
ATOM 1897 C C . GLU A 1 257 ? -18.453 8.798 20.411 1.00 90.50 257 GLU A C 1
ATOM 1899 O O . GLU A 1 257 ? -19.340 8.802 19.557 1.00 90.50 257 GLU A O 1
ATOM 1904 N N . ASP A 1 258 ? -17.778 7.685 20.723 1.00 86.81 258 ASP A N 1
ATOM 1905 C CA . ASP A 1 258 ? -18.032 6.383 20.091 1.00 86.81 258 ASP A CA 1
ATOM 1906 C C . ASP A 1 258 ? -19.491 5.919 20.293 1.00 86.81 258 ASP A C 1
ATOM 1908 O O . ASP A 1 258 ? -20.116 5.420 19.353 1.00 86.81 258 ASP A O 1
ATOM 1912 N N . ALA A 1 259 ? -20.071 6.122 21.485 1.00 90.25 259 ALA A N 1
ATOM 1913 C CA . ALA A 1 259 ? -21.470 5.784 21.773 1.00 90.25 259 ALA A CA 1
ATOM 1914 C C . ALA A 1 259 ? -22.477 6.677 21.018 1.00 90.25 259 ALA A C 1
ATOM 1916 O O . ALA A 1 259 ? -23.544 6.211 20.610 1.00 90.25 259 ALA A O 1
ATOM 1917 N N . CYS A 1 260 ? -22.136 7.949 20.809 1.00 94.62 260 CYS A N 1
ATOM 1918 C CA . CYS A 1 260 ? -22.954 8.934 20.104 1.00 94.62 260 CYS A CA 1
ATOM 1919 C C . CYS A 1 260 ? -22.773 8.919 18.581 1.00 94.62 260 CYS A C 1
ATOM 1921 O O . CYS A 1 260 ? -23.625 9.445 17.862 1.00 94.62 260 CYS A O 1
ATOM 1923 N N . ARG A 1 261 ? -21.714 8.278 18.071 1.00 89.75 261 ARG A N 1
ATOM 1924 C CA . ARG A 1 261 ? -21.355 8.245 16.646 1.00 89.75 261 ARG A CA 1
ATOM 1925 C C . ARG A 1 261 ? -22.494 7.856 15.689 1.00 89.75 261 ARG A C 1
ATOM 1927 O O . ARG A 1 261 ? -22.596 8.498 14.644 1.00 89.75 261 ARG A O 1
ATOM 1934 N N . PRO A 1 262 ? -23.374 6.877 16.000 1.00 87.00 262 PRO A N 1
ATOM 1935 C CA . PRO A 1 262 ? -24.513 6.539 15.139 1.00 87.00 262 PRO A CA 1
ATOM 1936 C C . PRO A 1 262 ? -25.526 7.679 14.968 1.00 87.00 262 PRO A C 1
ATOM 1938 O O . PRO A 1 262 ? -26.228 7.715 13.965 1.00 87.00 262 PRO A O 1
ATOM 1941 N N . ALA A 1 263 ? -25.595 8.600 15.933 1.00 92.12 263 ALA A N 1
ATOM 1942 C CA . ALA A 1 263 ? -26.574 9.678 15.993 1.00 92.12 263 ALA A CA 1
ATOM 1943 C C . ALA A 1 263 ? -25.984 11.075 15.743 1.00 92.12 263 ALA A C 1
ATOM 1945 O O . ALA A 1 263 ? -26.707 12.054 15.897 1.00 92.12 263 ALA A O 1
ATOM 1946 N N . LEU A 1 264 ? -24.715 11.202 15.327 1.00 89.19 264 LEU A N 1
ATOM 1947 C CA . LEU A 1 264 ? -24.101 12.508 15.023 1.00 89.19 264 LEU A CA 1
ATOM 1948 C C . LEU A 1 264 ? -24.943 13.327 14.029 1.00 89.19 264 LEU A C 1
ATOM 1950 O O . LEU A 1 264 ? -25.149 14.517 14.243 1.00 89.19 264 LEU A O 1
ATOM 1954 N N . CYS A 1 265 ? -25.516 12.682 13.007 1.00 90.88 265 CYS A N 1
ATOM 1955 C CA . CYS A 1 265 ? -26.392 13.329 12.021 1.00 90.88 265 CYS A CA 1
ATOM 1956 C C . CYS A 1 265 ? -27.646 13.995 12.630 1.00 90.88 265 CYS A C 1
ATOM 1958 O O . CYS A 1 265 ? -28.222 14.889 12.026 1.00 90.88 265 CYS A O 1
ATOM 1960 N N . CYS A 1 266 ? -28.067 13.611 13.841 1.00 91.81 266 CYS A N 1
ATOM 1961 C CA . CYS A 1 266 ? -29.194 14.238 14.536 1.00 91.81 266 CYS A CA 1
ATOM 1962 C C . CYS A 1 266 ? -28.868 15.633 15.103 1.00 91.81 266 CYS A C 1
ATOM 1964 O O . CYS A 1 266 ? -29.763 16.284 15.640 1.00 91.81 266 CYS A O 1
ATOM 1966 N N . PHE A 1 267 ? -27.602 16.063 15.045 1.00 90.44 267 PHE A N 1
ATOM 1967 C CA . PHE A 1 267 ? -27.108 17.289 15.681 1.00 90.44 267 PHE A CA 1
ATOM 1968 C C . PHE A 1 267 ? -26.407 18.266 14.727 1.00 90.44 267 PHE A C 1
ATOM 1970 O O . PHE A 1 267 ? -26.013 19.347 15.164 1.00 90.44 267 PHE A O 1
ATOM 1977 N N . PHE A 1 268 ? -26.254 17.907 13.451 1.00 88.50 268 PHE A N 1
ATOM 1978 C CA . PHE A 1 268 ? -25.679 18.767 12.418 1.00 88.50 268 PHE A CA 1
ATOM 1979 C C . PHE A 1 268 ? -26.678 18.902 11.271 1.00 88.50 268 PHE A C 1
ATOM 1981 O O . PHE A 1 268 ? -26.960 17.919 10.590 1.00 88.50 268 PHE A O 1
ATOM 1988 N N . ASP A 1 269 ? -27.180 20.116 11.038 1.00 79.88 269 ASP A N 1
ATOM 1989 C CA . ASP A 1 269 ? -28.184 20.387 9.996 1.00 79.88 269 ASP A CA 1
ATOM 1990 C C . ASP A 1 269 ? -27.678 20.059 8.572 1.00 79.88 269 ASP A C 1
ATOM 1992 O O . ASP A 1 269 ? -28.477 19.759 7.686 1.00 79.88 269 ASP A O 1
ATOM 1996 N N . ASP A 1 270 ? -26.354 20.047 8.368 1.00 79.56 270 ASP A N 1
ATOM 1997 C CA . ASP A 1 270 ? -25.690 19.711 7.099 1.00 79.56 270 ASP A CA 1
ATOM 1998 C C . ASP A 1 270 ? -25.456 18.197 6.885 1.00 79.56 270 ASP A C 1
ATOM 2000 O O . ASP A 1 270 ? -24.919 17.791 5.851 1.00 79.56 270 ASP A O 1
ATOM 2004 N N . VAL A 1 271 ? -25.817 17.337 7.848 1.00 81.88 271 VAL A N 1
ATOM 2005 C CA . VAL A 1 271 ? -25.601 15.882 7.768 1.00 81.88 271 VAL A CA 1
ATOM 2006 C C . VAL A 1 271 ? -26.942 15.156 7.696 1.00 81.88 271 VAL A C 1
ATOM 2008 O O . VAL A 1 271 ? -27.568 14.859 8.711 1.00 81.88 271 VAL A O 1
ATOM 2011 N N . GLU A 1 272 ? -27.363 14.800 6.482 1.00 83.00 272 GLU A N 1
ATOM 2012 C CA . GLU A 1 272 ? -28.567 13.992 6.266 1.00 83.00 272 GLU A CA 1
ATOM 2013 C C . GLU A 1 272 ? -28.454 12.632 6.986 1.00 83.00 272 GLU A C 1
ATOM 2015 O O . GLU A 1 272 ? -27.672 11.756 6.603 1.00 83.00 272 GLU A O 1
ATOM 2020 N N . CYS A 1 273 ? -29.254 12.434 8.039 1.00 83.12 273 CYS A N 1
ATOM 2021 C CA . CYS A 1 273 ? -29.521 11.095 8.557 1.00 83.12 273 CYS A CA 1
ATOM 2022 C C . CYS A 1 273 ? -30.278 10.271 7.507 1.00 83.12 273 CYS A C 1
ATOM 2024 O O . CYS A 1 273 ? -31.142 10.794 6.805 1.00 83.12 273 CYS A O 1
ATOM 2026 N N . ASP A 1 274 ? -30.044 8.958 7.491 1.00 80.00 274 ASP A N 1
ATOM 2027 C CA . ASP A 1 274 ? -30.894 8.008 6.766 1.00 80.00 274 ASP A CA 1
ATOM 2028 C C . ASP A 1 274 ? -32.373 8.207 7.162 1.00 80.00 274 ASP A C 1
ATOM 2030 O O . ASP A 1 274 ? -32.687 8.304 8.353 1.00 80.00 274 ASP A O 1
ATOM 2034 N N . GLU A 1 275 ? -33.291 8.262 6.189 1.00 73.69 275 GLU A N 1
ATOM 2035 C CA . GLU A 1 275 ? -34.723 8.489 6.436 1.00 73.69 275 GLU A CA 1
ATOM 2036 C C . GLU A 1 275 ? -35.354 7.470 7.404 1.00 73.69 275 GLU A C 1
ATOM 2038 O O . GLU A 1 275 ? -36.349 7.794 8.065 1.00 73.69 275 GLU A O 1
ATOM 2043 N N . ALA A 1 276 ? -34.798 6.254 7.491 1.00 70.00 276 ALA A N 1
ATOM 2044 C CA . ALA A 1 276 ? -35.213 5.234 8.450 1.00 70.00 276 ALA A CA 1
ATOM 2045 C C . ALA A 1 276 ? -34.761 5.562 9.886 1.00 70.00 276 ALA A C 1
ATOM 2047 O O . ALA A 1 276 ? -35.474 5.271 10.843 1.00 70.00 276 ALA A O 1
ATOM 2048 N N . PHE A 1 277 ? -33.606 6.211 10.044 1.00 76.94 277 PHE A N 1
ATOM 2049 C CA . PHE A 1 277 ? -33.046 6.605 11.339 1.00 76.94 277 PHE A CA 1
ATOM 2050 C C . PHE A 1 277 ? -33.658 7.922 11.853 1.00 76.94 277 PHE A C 1
ATOM 2052 O O . PHE A 1 277 ? -34.032 8.048 13.023 1.00 76.94 277 PHE A O 1
ATOM 2059 N N . GLN A 1 278 ? -33.825 8.893 10.949 1.00 64.81 278 GLN A N 1
ATOM 2060 C CA . GLN A 1 278 ? -34.180 10.282 11.254 1.00 64.81 278 GLN A CA 1
ATOM 2061 C C . GLN A 1 278 ? -35.573 10.452 11.890 1.00 64.81 278 GLN A C 1
ATOM 2063 O O . GLN A 1 278 ? -35.810 11.418 12.613 1.00 64.81 278 GLN A O 1
ATOM 2068 N N . ARG A 1 279 ? -36.512 9.525 11.639 1.00 57.41 279 ARG A N 1
ATOM 2069 C CA . ARG A 1 279 ? -37.919 9.657 12.068 1.00 57.41 279 ARG A CA 1
ATOM 2070 C C . ARG A 1 279 ? -38.275 9.038 13.418 1.00 57.41 279 ARG A C 1
ATOM 2072 O O . ARG A 1 279 ? -39.337 9.374 13.940 1.00 57.41 279 ARG A O 1
ATOM 2079 N N . GLN A 1 280 ? -37.450 8.146 13.965 1.00 74.50 280 GLN A N 1
ATOM 2080 C CA . GLN A 1 280 ? -37.775 7.431 15.209 1.00 74.50 280 GLN A CA 1
ATOM 2081 C C . GLN A 1 280 ? -36.707 7.533 16.298 1.00 74.50 280 GLN A C 1
ATOM 2083 O O . GLN A 1 280 ? -37.070 7.387 17.459 1.00 74.50 280 GLN A O 1
ATOM 2088 N N . HIS A 1 281 ? -35.439 7.807 15.965 1.00 84.12 281 HIS A N 1
ATOM 2089 C CA . HIS A 1 281 ? -34.346 7.561 16.912 1.00 84.12 281 HIS A CA 1
ATOM 2090 C C . HIS A 1 281 ? -33.573 8.790 17.383 1.00 84.12 281 HIS A C 1
ATOM 2092 O O . HIS A 1 281 ? -32.986 8.739 18.458 1.00 84.12 281 HIS A O 1
ATOM 2098 N N . CYS A 1 282 ? -33.620 9.933 16.690 1.00 88.94 282 CYS A N 1
ATOM 2099 C CA . CYS A 1 282 ? -32.922 11.139 17.163 1.00 88.94 282 CYS A CA 1
ATOM 2100 C C . CYS A 1 282 ? -33.392 11.626 18.555 1.00 88.94 282 CYS A C 1
ATOM 2102 O O . CYS A 1 282 ? -32.614 12.230 19.290 1.00 88.94 282 CYS A O 1
ATOM 2104 N N . SER A 1 283 ? -34.630 11.316 18.961 1.00 89.00 283 SER A N 1
ATOM 2105 C CA . SER A 1 283 ? -35.146 11.588 20.313 1.00 89.00 283 SER A CA 1
ATOM 2106 C C . SER A 1 283 ? -34.525 10.730 21.419 1.00 89.00 283 SER A C 1
ATOM 2108 O O . SER A 1 283 ? -34.637 11.093 22.589 1.00 89.00 283 SER A O 1
ATOM 2110 N N . ASP A 1 284 ? -33.885 9.614 21.066 1.00 91.12 284 ASP A N 1
ATOM 2111 C CA . ASP A 1 284 ? -33.387 8.602 22.005 1.00 91.12 284 ASP A CA 1
ATOM 2112 C C . ASP A 1 284 ? -31.916 8.843 22.405 1.00 91.12 284 ASP A C 1
ATOM 2114 O O . ASP A 1 284 ? -31.405 8.210 23.330 1.00 91.12 284 ASP A O 1
ATOM 2118 N N . TYR A 1 285 ? -31.254 9.820 21.768 1.00 92.62 285 TYR A N 1
ATOM 2119 C CA . TYR A 1 285 ? -29.869 10.235 22.029 1.00 92.62 285 TYR A CA 1
ATOM 2120 C C . TYR A 1 285 ? -29.725 11.616 22.723 1.00 92.62 285 TYR A C 1
ATOM 2122 O O . TYR A 1 285 ? -28.736 12.309 22.474 1.00 92.62 285 TYR A O 1
ATOM 2130 N N . PRO A 1 286 ? -30.618 12.069 23.636 1.00 90.81 286 PRO A N 1
ATOM 2131 C CA . PRO A 1 286 ? -30.530 13.421 24.208 1.00 90.81 286 PRO A CA 1
ATOM 2132 C C . PRO A 1 286 ? -29.244 13.635 25.025 1.00 90.81 286 PRO A C 1
ATOM 2134 O O . PRO A 1 286 ? -28.799 14.763 25.217 1.00 90.81 286 PRO A O 1
ATOM 2137 N N . PHE A 1 287 ? -28.613 12.547 25.474 1.00 93.88 287 PHE A N 1
ATOM 2138 C CA . PHE A 1 287 ? -27.344 12.559 26.197 1.00 93.88 287 PHE A CA 1
ATOM 2139 C C . PHE A 1 287 ? -26.130 12.898 25.318 1.00 93.88 287 PHE A C 1
ATOM 2141 O O . PHE A 1 287 ? -25.077 13.175 25.872 1.00 93.88 287 PHE A O 1
ATOM 2148 N N . CYS A 1 288 ? -26.259 12.926 23.987 1.00 94.94 288 CYS A N 1
ATOM 2149 C CA . CYS A 1 288 ? -25.166 13.264 23.067 1.00 94.94 288 CYS A CA 1
ATOM 2150 C C . CYS A 1 288 ? -24.981 14.773 22.839 1.00 94.94 288 CYS A C 1
ATOM 2152 O O . CYS A 1 288 ? -23.901 15.210 22.441 1.00 94.94 288 CYS A O 1
ATOM 2154 N N . GLN A 1 289 ? -25.996 15.586 23.158 1.00 89.38 289 GLN A N 1
ATOM 2155 C CA . GLN A 1 289 ? -25.946 17.047 23.038 1.00 89.38 289 GLN A CA 1
ATOM 2156 C C . GLN A 1 289 ? -24.697 17.705 23.685 1.00 89.38 289 GLN A C 1
ATOM 2158 O O . GLN A 1 289 ? -24.147 18.624 23.077 1.00 89.38 289 GLN A O 1
ATOM 2163 N N . PRO A 1 290 ? -24.194 17.277 24.867 1.00 84.06 290 PRO A N 1
ATOM 2164 C CA . PRO A 1 290 ? -23.048 17.923 25.507 1.00 84.06 290 PRO A CA 1
ATOM 2165 C C . PRO A 1 290 ? -21.722 17.762 24.751 1.00 84.06 290 PRO A C 1
ATOM 2167 O O . PRO A 1 290 ? -20.857 18.622 24.905 1.00 84.06 290 PRO A O 1
ATOM 2170 N N . ILE A 1 291 ? -21.551 16.713 23.929 1.00 85.94 291 ILE A N 1
ATOM 2171 C CA . ILE A 1 291 ? -20.393 16.618 23.019 1.00 85.94 291 ILE A CA 1
ATOM 2172 C C . ILE A 1 291 ? -20.484 17.722 21.977 1.00 85.94 291 ILE A C 1
ATOM 2174 O O . ILE A 1 291 ? -19.523 18.452 21.772 1.00 85.94 291 ILE A O 1
ATOM 2178 N N . VAL A 1 292 ? -21.650 17.855 21.346 1.00 83.62 292 VAL A N 1
ATOM 2179 C CA . VAL A 1 292 ? -21.874 18.788 20.240 1.00 83.62 292 VAL A CA 1
ATOM 2180 C C . VAL A 1 292 ? -21.621 20.222 20.702 1.00 83.62 292 VAL A C 1
ATOM 2182 O O . VAL A 1 292 ? -20.865 20.941 20.058 1.00 83.62 292 VAL A O 1
ATOM 2185 N N . SER A 1 293 ? -22.142 20.616 21.871 1.00 80.38 293 SER A N 1
ATOM 2186 C CA . SER A 1 293 ? -21.815 21.922 22.464 1.00 80.38 293 SER A CA 1
ATOM 2187 C C . SER A 1 293 ? -20.311 22.101 22.703 1.00 80.38 293 SER A C 1
ATOM 2189 O O . SER A 1 293 ? -19.768 23.129 22.315 1.00 80.38 293 SER A O 1
ATOM 2191 N N . LYS A 1 294 ? -19.614 21.093 23.253 1.00 75.56 294 LYS A N 1
ATOM 2192 C CA . LYS A 1 294 ? -18.155 21.164 23.446 1.00 75.56 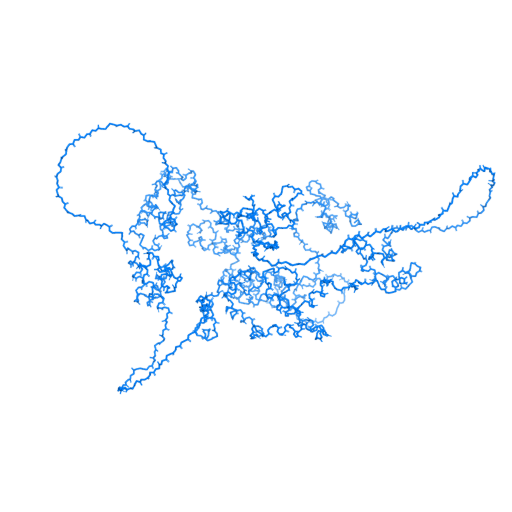294 LYS A CA 1
ATOM 2193 C C . LYS A 1 294 ? -17.381 21.250 22.126 1.00 75.56 294 LYS A C 1
ATOM 2195 O O . LYS A 1 294 ? -16.372 21.936 22.093 1.00 75.56 294 LYS A O 1
ATOM 2200 N N . MET A 1 295 ? -17.830 20.592 21.055 1.00 71.69 295 MET A N 1
ATOM 2201 C CA . MET A 1 295 ? -17.201 20.680 19.729 1.00 71.69 295 MET A CA 1
ATOM 2202 C C . MET A 1 295 ? -17.341 22.083 19.118 1.00 71.69 295 MET A C 1
ATOM 2204 O O . MET A 1 295 ? -16.395 22.567 18.501 1.00 71.69 295 MET A O 1
ATOM 2208 N N . PHE A 1 296 ? -18.475 22.761 19.327 1.00 65.12 296 PHE A N 1
ATOM 2209 C CA . PHE A 1 296 ? -18.674 24.131 18.843 1.00 65.12 296 PHE A CA 1
ATOM 2210 C C . PHE A 1 296 ? -17.963 25.201 19.686 1.00 65.12 296 PHE A C 1
ATOM 2212 O O . PHE A 1 296 ? -17.533 26.197 19.114 1.00 65.12 296 PHE A O 1
ATOM 2219 N N . ASP A 1 297 ? -17.749 24.993 20.991 1.00 54.50 297 ASP A N 1
ATOM 2220 C CA . ASP A 1 297 ? -17.006 25.942 21.845 1.00 54.50 297 ASP A CA 1
ATOM 2221 C C . ASP A 1 297 ? -15.511 26.093 21.457 1.00 54.50 297 ASP A C 1
ATOM 2223 O O . ASP A 1 297 ? -14.861 27.052 21.877 1.00 54.50 297 ASP A O 1
ATOM 2227 N N . PHE A 1 298 ? -14.958 25.197 20.624 1.00 49.34 298 PHE A N 1
ATOM 2228 C CA . PHE A 1 298 ? -13.617 25.340 20.028 1.00 49.34 298 PHE A CA 1
ATOM 2229 C C . PHE A 1 298 ? -13.606 26.098 18.681 1.00 49.34 298 PHE A C 1
ATOM 2231 O O . PHE A 1 298 ? -12.533 26.405 18.160 1.00 49.34 298 PHE A O 1
ATOM 2238 N N . GLY A 1 299 ? -14.774 26.427 18.117 1.00 34.38 299 GLY A N 1
ATOM 2239 C CA . GLY A 1 299 ? -14.930 27.233 16.903 1.00 34.38 299 GLY A CA 1
ATOM 2240 C C . GLY A 1 299 ? -15.313 28.681 17.226 1.00 34.38 299 GLY A C 1
ATOM 2241 O O . GLY A 1 299 ? -16.253 28.937 17.970 1.00 34.38 299 GLY A O 1
ATOM 2242 N N . GLY A 1 300 ? -14.587 29.653 16.666 1.00 30.73 300 GLY A N 1
ATOM 2243 C CA . GLY A 1 300 ? -14.763 31.073 16.993 1.00 30.73 300 GLY A CA 1
ATOM 2244 C C . GLY A 1 300 ? -16.181 31.630 16.766 1.00 30.73 300 GLY A C 1
ATOM 2245 O O . GLY A 1 300 ? -16.841 31.329 15.776 1.00 30.73 300 GLY A O 1
ATOM 2246 N N . SER A 1 301 ? -16.604 32.505 17.684 1.00 29.33 301 SER A N 1
ATOM 2247 C CA . SER A 1 301 ? -17.912 33.181 17.725 1.00 29.33 301 SER A CA 1
ATOM 2248 C C . SER A 1 301 ? -18.375 33.779 16.387 1.00 29.33 301 SER A C 1
ATOM 2250 O O . SER A 1 301 ? -17.734 34.688 15.858 1.00 29.33 301 SER A O 1
ATOM 2252 N N . ILE A 1 302 ? -19.568 33.382 15.928 1.00 27.77 302 ILE A N 1
ATOM 2253 C CA . ILE A 1 302 ? -20.338 34.086 14.890 1.00 27.77 302 ILE A CA 1
ATOM 2254 C C . ILE A 1 302 ? -21.480 34.863 15.561 1.00 27.77 302 ILE A C 1
ATOM 2256 O O . ILE A 1 302 ? -22.358 34.279 16.195 1.00 27.77 302 ILE A O 1
ATOM 2260 N N . ASP A 1 303 ? -21.483 36.188 15.405 1.00 31.42 303 ASP A N 1
ATOM 2261 C CA . ASP A 1 303 ? -22.543 37.070 15.908 1.00 31.42 303 ASP A CA 1
ATOM 2262 C C . ASP A 1 303 ? -23.847 36.903 15.103 1.00 31.42 303 ASP A C 1
ATOM 2264 O O . ASP A 1 303 ? -23.950 37.347 13.958 1.00 31.42 303 ASP A O 1
ATOM 2268 N N . LEU A 1 304 ? -24.888 36.338 15.723 1.00 34.75 304 LEU A N 1
ATOM 2269 C CA . LEU A 1 304 ? -26.255 36.342 15.187 1.00 34.75 304 LEU A CA 1
ATOM 2270 C C . LEU A 1 304 ? -27.122 37.385 15.903 1.00 34.75 304 LEU A C 1
ATOM 2272 O O . LEU A 1 304 ? -27.898 37.074 16.803 1.00 34.75 304 LEU A O 1
ATOM 2276 N N . ASN A 1 305 ? -27.020 38.639 15.453 1.00 31.47 305 ASN A N 1
ATOM 2277 C CA . ASN A 1 305 ? -27.894 39.740 15.870 1.00 31.47 305 ASN A CA 1
ATOM 2278 C C . ASN A 1 305 ? -28.409 40.555 14.667 1.00 31.47 305 ASN A C 1
ATOM 2280 O O . ASN A 1 305 ? -28.023 41.708 14.482 1.00 31.47 305 ASN A O 1
ATOM 2284 N N . ASN A 1 306 ? -29.308 39.973 13.859 1.00 32.47 306 ASN A N 1
ATOM 2285 C CA . ASN A 1 306 ? -30.393 40.727 13.205 1.00 32.47 306 ASN A CA 1
ATOM 2286 C C . ASN A 1 306 ? -31.411 39.821 12.489 1.00 32.47 306 ASN A C 1
ATOM 2288 O O . ASN A 1 306 ? -31.128 39.279 11.424 1.00 32.47 306 ASN A O 1
ATOM 2292 N N . ALA A 1 307 ? -32.633 39.752 13.021 1.00 29.20 307 ALA A N 1
ATOM 2293 C CA . ALA A 1 307 ? -33.830 39.369 12.270 1.00 29.20 307 ALA A CA 1
ATOM 2294 C C . ALA A 1 307 ? -35.057 40.059 12.892 1.00 29.20 307 ALA A C 1
ATOM 2296 O O . ALA A 1 307 ? -35.637 39.592 13.870 1.00 29.20 307 ALA A O 1
ATOM 2297 N N . ASP A 1 308 ? -35.417 41.214 12.334 1.00 32.84 308 ASP A N 1
ATOM 2298 C CA . ASP A 1 308 ? -36.614 41.980 12.687 1.00 32.84 308 ASP A CA 1
ATOM 2299 C C . ASP A 1 308 ? -37.880 41.271 12.177 1.00 32.84 308 ASP A C 1
ATOM 2301 O O . ASP A 1 308 ? -38.084 41.167 10.967 1.00 32.84 308 ASP A O 1
ATOM 2305 N N . LEU A 1 309 ? -38.740 40.802 13.092 1.00 32.28 309 LEU A N 1
ATOM 2306 C CA . LEU A 1 309 ? -40.113 40.387 12.787 1.00 32.28 309 LEU A CA 1
ATOM 2307 C C . LEU A 1 309 ? -41.099 40.767 13.908 1.00 32.28 309 LEU A C 1
ATOM 2309 O O . LEU A 1 309 ? -41.448 39.965 14.770 1.00 32.28 309 LEU A O 1
ATOM 2313 N N . GLY A 1 310 ? -41.626 41.989 13.813 1.00 29.58 310 GLY A N 1
ATOM 2314 C CA . GLY A 1 310 ? -43.070 42.253 13.915 1.00 29.58 310 GLY A CA 1
ATOM 2315 C C . GLY A 1 310 ? -43.810 41.919 15.221 1.00 29.58 310 GLY A C 1
ATOM 2316 O O . GLY A 1 310 ? -44.409 40.855 15.368 1.00 29.58 310 GLY A O 1
ATOM 2317 N N . SER A 1 311 ? -43.955 42.921 16.091 1.00 29.56 311 SER A N 1
ATOM 2318 C CA . SER A 1 311 ? -44.959 42.925 17.167 1.00 29.56 311 SER A CA 1
ATOM 2319 C C . SER A 1 311 ? -46.404 42.921 16.643 1.00 29.56 311 SER A C 1
ATOM 2321 O O . SER A 1 311 ? -46.712 43.595 15.657 1.00 29.56 311 SER A O 1
ATOM 2323 N N . PRO A 1 312 ? -47.337 42.367 17.435 1.00 34.41 312 PRO A N 1
ATOM 2324 C CA . PRO A 1 312 ? -48.629 43.006 17.658 1.00 34.41 312 PRO A CA 1
ATOM 2325 C C . PRO A 1 312 ? -48.792 43.439 19.122 1.00 34.41 312 PRO A C 1
ATOM 2327 O O . PRO A 1 312 ? -48.567 42.678 20.062 1.00 34.41 312 PRO A O 1
ATOM 2330 N N . SER A 1 313 ? -49.245 44.674 19.307 1.00 34.84 313 SER A N 1
ATOM 2331 C CA . SER A 1 313 ? -49.845 45.168 20.548 1.00 34.84 313 SER A CA 1
ATOM 2332 C C . SER A 1 313 ? -51.114 44.378 20.907 1.00 34.84 313 SER A C 1
ATOM 2334 O O . SER A 1 313 ? -51.891 44.075 20.005 1.00 34.84 313 SER A O 1
ATOM 2336 N N . ASP A 1 314 ? -51.404 44.135 22.196 1.00 31.70 314 ASP A N 1
ATOM 2337 C CA . ASP A 1 314 ? -52.232 45.082 22.973 1.00 31.70 314 ASP A CA 1
ATOM 2338 C C . ASP A 1 314 ? -52.508 44.708 24.456 1.00 31.70 314 ASP A C 1
ATOM 2340 O O . ASP A 1 314 ? -52.430 43.558 24.878 1.00 31.70 314 ASP A O 1
ATOM 2344 N N . THR A 1 315 ? -52.944 45.717 25.221 1.00 33.28 315 THR A N 1
ATOM 2345 C CA . THR A 1 315 ? -53.755 45.639 26.465 1.00 33.28 315 THR A CA 1
ATOM 2346 C C . THR A 1 315 ? -53.255 44.872 27.712 1.00 33.28 315 THR A C 1
ATOM 2348 O O . THR A 1 315 ? -53.663 43.756 28.010 1.00 33.28 315 THR A O 1
ATOM 2351 N N . GLY A 1 316 ? -52.508 45.592 28.556 1.00 31.84 316 GLY A N 1
ATOM 2352 C CA . GLY A 1 316 ? -52.939 46.052 29.896 1.00 31.84 316 GLY A CA 1
ATOM 2353 C C . GLY A 1 316 ? -53.728 45.148 30.872 1.00 31.84 316 GLY A C 1
ATOM 2354 O O . GLY A 1 316 ? -54.884 44.808 30.645 1.00 31.84 316 GLY A O 1
ATOM 2355 N N . GLY A 1 317 ? -53.177 44.983 32.084 1.00 29.78 317 GLY A N 1
ATOM 2356 C CA . GLY A 1 317 ? -53.904 44.528 33.280 1.00 29.78 317 GLY A CA 1
ATOM 2357 C C . GLY A 1 317 ? -52.987 44.374 34.500 1.00 29.78 317 GLY A C 1
ATOM 2358 O O . GLY A 1 317 ? -52.259 43.394 34.594 1.00 29.78 317 GLY A O 1
ATOM 2359 N N . GLY A 1 318 ? -52.994 45.332 35.434 1.00 34.31 318 GLY A N 1
ATOM 2360 C CA . GLY A 1 318 ? -52.144 45.294 36.636 1.00 34.31 318 GLY A CA 1
ATOM 2361 C C . GLY A 1 318 ? -52.926 45.072 37.934 1.00 34.31 318 GLY A C 1
ATOM 2362 O O . GLY A 1 318 ? -54.050 45.556 38.053 1.00 34.31 318 GLY A O 1
ATOM 2363 N N . VAL A 1 319 ? -52.311 44.413 38.929 1.00 31.91 319 VAL A N 1
ATOM 2364 C CA . VAL A 1 319 ? -52.758 44.423 40.340 1.00 31.91 319 VAL A CA 1
ATOM 2365 C C . VAL A 1 319 ? -51.558 44.409 41.305 1.00 31.91 319 VAL A C 1
ATOM 2367 O O . VAL A 1 319 ? -50.528 43.795 41.054 1.00 31.91 319 VAL A O 1
ATOM 2370 N N . SER A 1 320 ? -51.736 45.126 42.412 1.00 34.53 320 SER A N 1
ATOM 2371 C CA . SER A 1 320 ? -50.827 45.458 43.512 1.00 34.53 320 SER A CA 1
ATOM 2372 C C . SER A 1 320 ? -50.137 44.333 44.316 1.00 34.53 320 SER A C 1
ATOM 2374 O O . SER A 1 320 ? -50.783 43.391 44.757 1.00 34.53 320 SER A O 1
ATOM 2376 N N . ALA A 1 321 ? -48.897 44.655 44.718 1.00 33.69 321 ALA A N 1
ATOM 2377 C CA . ALA A 1 321 ? -48.367 44.726 46.100 1.00 33.69 321 ALA A CA 1
ATOM 2378 C C . ALA A 1 321 ? -48.098 43.481 46.983 1.00 33.69 321 ALA A C 1
ATOM 2380 O O . ALA A 1 321 ? -48.897 42.563 47.117 1.00 33.69 321 ALA A O 1
ATOM 2381 N N . GLY A 1 322 ? -47.003 43.614 47.753 1.00 29.77 322 GLY A N 1
ATOM 2382 C CA . GLY A 1 322 ? -46.553 42.722 48.831 1.00 29.77 322 GLY A CA 1
ATOM 2383 C C . GLY A 1 322 ? -45.433 41.782 48.362 1.00 29.77 322 GLY A C 1
ATOM 2384 O O . GLY A 1 322 ? -45.626 41.043 47.413 1.00 29.77 322 GLY A O 1
ATOM 2385 N N . GLY A 1 323 ? -44.229 41.744 48.936 1.00 32.03 323 GLY A N 1
ATOM 2386 C CA . GLY A 1 323 ? -43.711 42.387 50.146 1.00 32.03 323 GLY A CA 1
ATOM 2387 C C . GLY A 1 323 ? -42.958 41.351 50.983 1.00 32.03 323 GLY A C 1
ATOM 2388 O O . GLY A 1 323 ? -43.592 40.525 51.630 1.00 32.03 323 GLY A O 1
ATOM 2389 N N . GLY A 1 324 ? -41.623 41.373 50.972 1.00 29.56 324 GLY A N 1
ATOM 2390 C CA . GLY A 1 324 ? -40.821 40.382 51.695 1.00 29.56 324 GLY A CA 1
ATOM 2391 C C . GLY A 1 324 ? -39.323 40.537 51.454 1.00 29.56 324 GLY A C 1
ATOM 2392 O O . GLY A 1 324 ? -38.830 40.296 50.359 1.00 29.56 324 GLY A O 1
ATOM 2393 N N . THR A 1 325 ? -38.597 40.948 52.489 1.00 38.44 325 THR A N 1
ATOM 2394 C CA . THR A 1 325 ? -37.133 41.033 52.507 1.00 38.44 325 THR A CA 1
ATOM 2395 C C . THR A 1 325 ? -36.495 39.659 52.710 1.00 38.44 325 THR A C 1
ATOM 2397 O O . THR A 1 325 ? -36.774 39.013 53.719 1.00 38.44 325 THR A O 1
ATOM 2400 N N . ALA A 1 326 ? -35.549 39.280 51.852 1.00 32.75 326 ALA A N 1
ATOM 2401 C CA . ALA A 1 326 ? -34.521 38.289 52.166 1.00 32.75 326 ALA A CA 1
ATOM 2402 C C . ALA A 1 326 ? -33.215 38.671 51.452 1.00 32.75 326 ALA A C 1
ATOM 2404 O O . ALA A 1 326 ? -33.220 38.957 50.258 1.00 32.75 326 ALA A O 1
ATOM 2405 N N . ALA A 1 327 ? -32.112 38.723 52.198 1.00 36.50 327 ALA A N 1
ATOM 2406 C CA . ALA A 1 327 ? -30.777 38.966 51.658 1.00 36.50 327 ALA A CA 1
ATOM 2407 C C . ALA A 1 327 ? -30.092 37.631 51.329 1.00 36.50 327 ALA A C 1
ATOM 2409 O O . ALA A 1 327 ? -30.318 36.648 52.033 1.00 36.50 327 ALA A O 1
ATOM 2410 N N . GLY A 1 328 ? -29.227 37.612 50.310 1.00 30.77 328 GLY A N 1
ATOM 2411 C CA . GLY A 1 328 ? -28.449 36.417 49.959 1.00 30.77 328 GLY A CA 1
ATOM 2412 C C . GLY A 1 328 ? -28.188 36.256 48.464 1.00 30.77 328 GLY A C 1
ATOM 2413 O O . GLY A 1 328 ? -28.512 35.217 47.904 1.00 30.77 328 GLY A O 1
ATOM 2414 N N . GLY A 1 329 ? -27.627 37.275 47.808 1.00 28.39 329 GLY A N 1
ATOM 2415 C CA . GLY A 1 329 ? -27.113 37.115 46.448 1.00 28.39 329 GLY A CA 1
ATOM 2416 C C . GLY A 1 329 ? -25.738 36.454 46.481 1.00 28.39 329 GLY A C 1
ATOM 2417 O O . GLY A 1 329 ? -24.750 37.136 46.741 1.00 28.39 329 GLY A O 1
ATOM 2418 N N . SER A 1 330 ? -25.670 35.148 46.231 1.00 32.62 330 SER A N 1
ATOM 2419 C CA . SER A 1 330 ? -24.422 34.476 45.862 1.00 32.62 330 SER A CA 1
ATOM 2420 C C . SER A 1 330 ? -24.232 34.595 44.352 1.00 32.62 330 SER A C 1
ATOM 2422 O O . SER A 1 330 ? -25.011 34.010 43.596 1.00 32.62 330 SER A O 1
ATOM 2424 N N . SER A 1 331 ? -23.208 35.329 43.910 1.00 32.38 331 SER A N 1
ATOM 2425 C CA . SER A 1 331 ? -22.729 35.215 42.531 1.00 32.38 331 SER A CA 1
ATOM 2426 C C . SER A 1 331 ? -22.330 33.764 42.278 1.00 32.38 331 SER A C 1
ATOM 2428 O O . SER A 1 331 ? -21.546 33.198 43.036 1.00 32.38 331 SER A O 1
ATOM 2430 N N . PHE A 1 332 ? -22.900 33.162 41.239 1.00 32.25 332 PHE A N 1
ATOM 2431 C CA . PHE A 1 332 ? -22.508 31.838 40.776 1.00 32.25 332 PHE A CA 1
ATOM 2432 C C . PHE A 1 332 ? -21.315 32.042 39.836 1.00 32.25 332 PHE A C 1
ATOM 2434 O O . PHE A 1 332 ? -21.498 32.460 38.694 1.00 32.25 332 PHE A O 1
ATOM 2441 N N . GLU A 1 333 ? -20.095 31.865 40.342 1.00 36.91 333 GLU A N 1
ATOM 2442 C CA . GLU A 1 333 ? -18.895 31.946 39.503 1.00 36.91 333 GLU A CA 1
ATOM 2443 C C . GLU A 1 333 ? -18.810 30.703 38.595 1.00 36.91 333 GLU A C 1
ATOM 2445 O O . GLU A 1 333 ? -19.163 29.604 39.041 1.00 36.91 333 GLU A O 1
ATOM 2450 N N . PRO A 1 334 ? -18.382 30.837 37.323 1.00 40.59 334 PRO A N 1
ATOM 2451 C CA . PRO A 1 334 ? -18.152 29.687 36.454 1.00 40.59 334 PRO A CA 1
ATOM 2452 C C . PRO A 1 334 ? -17.093 28.767 37.067 1.00 40.59 334 PRO A C 1
ATOM 2454 O O . PRO A 1 334 ? -16.034 29.225 37.482 1.00 40.59 334 PRO A O 1
ATOM 2457 N N . SER A 1 335 ? -17.371 27.468 37.129 1.00 46.62 335 SER A N 1
ATOM 2458 C CA . SER A 1 335 ? -16.516 26.500 37.819 1.00 46.62 335 SER A CA 1
ATOM 2459 C C . SER A 1 335 ? -15.138 26.338 37.160 1.00 46.62 335 SER A C 1
ATOM 2461 O O . SER A 1 335 ? -15.055 25.821 36.044 1.00 46.62 335 SER A O 1
ATOM 2463 N N . ASP A 1 336 ? -14.065 26.652 37.894 1.00 73.38 336 ASP A N 1
ATOM 2464 C CA . ASP A 1 336 ? -12.649 26.465 37.512 1.00 73.38 336 ASP A CA 1
ATOM 2465 C C . ASP A 1 336 ? -12.190 24.986 37.489 1.00 73.38 336 ASP A C 1
ATOM 2467 O O . ASP A 1 336 ? -11.072 24.637 37.878 1.00 73.38 336 ASP A O 1
ATOM 2471 N N . ALA A 1 337 ? -13.049 24.081 37.014 1.00 79.44 337 ALA A N 1
ATOM 2472 C CA . ALA A 1 337 ? -12.750 22.654 36.901 1.00 79.44 337 ALA A CA 1
ATOM 2473 C C . ALA A 1 337 ? -11.548 22.386 35.974 1.00 79.44 337 ALA A C 1
ATOM 2475 O O . ALA A 1 337 ? -10.706 21.550 36.288 1.00 79.44 337 ALA A O 1
ATOM 2476 N N . LEU A 1 338 ? -11.430 23.139 34.874 1.00 84.19 338 LEU A N 1
ATOM 2477 C CA . LEU A 1 338 ? -10.340 22.990 33.906 1.00 84.19 338 LEU A CA 1
ATOM 2478 C C . LEU A 1 338 ? -8.989 23.445 34.480 1.00 84.19 338 LEU A C 1
ATOM 2480 O O . LEU A 1 338 ? -8.021 22.695 34.423 1.00 84.19 338 LEU A O 1
ATOM 2484 N N . GLY A 1 339 ? -8.942 24.619 35.120 1.00 88.19 339 GLY A N 1
ATOM 2485 C CA . GLY A 1 339 ? -7.733 25.097 35.806 1.00 88.19 339 GLY A CA 1
ATOM 2486 C C . GLY A 1 339 ? -7.311 24.185 36.964 1.00 88.19 339 GLY A C 1
ATOM 2487 O O . GLY A 1 339 ? -6.121 24.013 37.210 1.00 88.19 339 GLY A O 1
ATOM 2488 N N . SER A 1 340 ? -8.274 23.540 37.632 1.00 93.75 340 SER A N 1
ATOM 2489 C CA . SER A 1 340 ? -8.001 22.528 38.663 1.00 93.75 340 SER A CA 1
ATOM 2490 C C . SER A 1 340 ? -7.371 21.261 38.072 1.00 93.75 340 SER A C 1
ATOM 2492 O O . SER A 1 340 ? -6.380 20.780 38.611 1.00 93.75 340 SER A O 1
ATOM 2494 N N . ALA A 1 341 ? -7.887 20.759 36.944 1.00 92.50 341 ALA A N 1
ATOM 2495 C CA . ALA A 1 341 ? -7.339 19.587 36.256 1.00 92.50 341 ALA A CA 1
ATOM 2496 C C . ALA A 1 341 ? -5.919 19.832 35.712 1.00 92.50 341 ALA A C 1
ATOM 2498 O O . ALA A 1 341 ? -5.034 19.001 35.907 1.00 92.50 341 ALA A O 1
ATOM 2499 N N . VAL A 1 342 ? -5.672 21.000 35.103 1.00 95.19 342 VAL A N 1
ATOM 2500 C CA . VAL A 1 342 ? -4.325 21.415 34.664 1.00 95.19 342 VAL A CA 1
ATOM 2501 C C . VAL A 1 342 ? -3.379 21.544 35.862 1.00 95.19 342 VAL A C 1
ATOM 2503 O O . VAL A 1 342 ? -2.229 21.118 35.791 1.00 95.19 342 VAL A O 1
ATOM 2506 N N . ALA A 1 343 ? -3.848 22.093 36.987 1.00 95.88 343 ALA A N 1
ATOM 2507 C CA . ALA A 1 343 ? -3.031 22.226 38.190 1.00 95.88 343 ALA A CA 1
ATOM 2508 C C . ALA A 1 343 ? -2.696 20.888 38.866 1.00 95.88 343 ALA A C 1
ATOM 2510 O O . ALA A 1 343 ? -1.618 20.779 39.444 1.00 95.88 343 ALA A O 1
ATOM 2511 N N . GLU A 1 344 ? -3.582 19.894 38.787 1.00 96.62 344 GLU A N 1
ATOM 2512 C CA . GLU A 1 344 ? -3.338 18.542 39.293 1.00 96.62 344 GLU A CA 1
ATOM 2513 C C . GLU A 1 344 ? -2.372 17.772 38.382 1.00 96.62 344 GLU A C 1
ATOM 2515 O O . GLU A 1 344 ? -1.333 17.307 38.850 1.00 96.62 344 GLU A O 1
ATOM 2520 N N . ALA A 1 345 ? -2.650 17.683 37.077 1.00 94.94 345 ALA A N 1
ATOM 2521 C CA . ALA A 1 345 ? -1.806 16.937 36.140 1.00 94.94 345 ALA A CA 1
ATOM 2522 C C . ALA A 1 345 ? -0.378 17.505 36.057 1.00 94.94 345 ALA A C 1
ATOM 2524 O O . ALA A 1 345 ? 0.598 16.758 36.094 1.00 94.94 345 ALA A O 1
ATOM 2525 N N . CYS A 1 346 ? -0.248 18.833 36.017 1.00 96.44 346 CYS A N 1
ATOM 2526 C CA . CYS A 1 346 ? 1.037 19.521 35.916 1.00 96.44 346 CYS A CA 1
ATOM 2527 C C . CYS A 1 346 ? 1.695 19.827 37.270 1.00 96.44 346 CYS A C 1
ATOM 2529 O O . CYS A 1 346 ? 2.585 20.683 37.339 1.00 96.44 346 CYS A O 1
ATOM 2531 N N . ASP A 1 347 ? 1.285 19.176 38.361 1.00 97.19 347 ASP A N 1
ATOM 2532 C CA . ASP A 1 347 ? 1.998 19.300 39.631 1.00 97.19 347 ASP A CA 1
ATOM 2533 C C . ASP A 1 347 ? 3.425 18.705 39.524 1.00 97.19 347 ASP A C 1
ATOM 2535 O O . ASP A 1 347 ? 3.601 17.632 38.932 1.00 97.19 347 ASP A O 1
ATOM 2539 N N . PRO A 1 348 ? 4.468 19.348 40.092 1.00 96.94 348 PRO A N 1
ATOM 2540 C CA . PRO A 1 348 ? 5.840 18.844 40.032 1.00 96.94 348 PRO A CA 1
ATOM 2541 C C . PRO A 1 348 ? 6.051 17.434 40.602 1.00 96.94 348 PRO A C 1
ATOM 2543 O O . PRO A 1 348 ? 7.045 16.800 40.248 1.00 96.94 348 PRO A O 1
ATOM 2546 N N . ASP A 1 349 ? 5.175 16.932 41.479 1.00 95.25 349 ASP A N 1
ATOM 2547 C CA . ASP A 1 349 ? 5.223 15.542 41.942 1.00 95.25 349 ASP A CA 1
ATOM 2548 C C . ASP A 1 349 ? 4.657 14.559 40.901 1.00 95.25 349 ASP A C 1
ATOM 2550 O O . ASP A 1 349 ? 5.238 13.488 40.706 1.00 95.25 349 ASP A O 1
ATOM 2554 N N . ASN A 1 350 ? 3.608 14.935 40.163 1.00 94.06 350 ASN A N 1
ATOM 2555 C CA . ASN A 1 350 ? 3.025 14.106 39.101 1.00 94.06 350 ASN A CA 1
ATOM 2556 C C . ASN A 1 350 ? 3.935 14.042 37.861 1.00 94.06 350 ASN A C 1
ATOM 2558 O O . ASN A 1 350 ? 4.160 12.955 37.317 1.00 94.06 350 ASN A O 1
ATOM 2562 N N . LEU A 1 351 ? 4.585 15.157 37.508 1.00 95.56 351 LEU A N 1
ATOM 2563 C CA . LEU A 1 351 ? 5.590 15.256 36.435 1.00 95.56 351 LEU A CA 1
ATOM 2564 C C . LEU A 1 351 ? 6.859 14.401 36.653 1.00 95.56 351 LEU A C 1
ATOM 2566 O O . LEU A 1 351 ? 7.699 14.303 35.757 1.00 95.56 351 LEU A O 1
ATOM 2570 N N . LYS A 1 352 ? 7.033 13.770 37.824 1.00 93.00 352 LYS A N 1
ATOM 2571 C CA . LYS A 1 352 ? 8.101 12.774 38.067 1.00 93.00 352 LYS A CA 1
ATOM 2572 C C . LYS A 1 352 ? 7.764 11.395 37.499 1.00 93.00 352 LYS A C 1
ATOM 2574 O O . LYS A 1 352 ? 8.648 10.546 37.407 1.00 93.00 352 LYS A O 1
ATOM 2579 N N . THR A 1 353 ? 6.505 11.159 37.141 1.00 90.44 353 THR A N 1
ATOM 2580 C CA . THR A 1 353 ? 6.037 9.925 36.503 1.00 90.44 353 THR A CA 1
ATOM 2581 C C . THR A 1 353 ? 5.898 10.132 34.995 1.00 90.44 353 THR A C 1
ATOM 2583 O O . THR A 1 353 ? 5.668 11.253 34.551 1.00 90.44 353 THR A O 1
ATOM 2586 N N . ALA A 1 354 ? 6.024 9.063 34.201 1.00 76.56 354 ALA A N 1
ATOM 2587 C CA . ALA A 1 354 ? 5.805 9.149 32.753 1.00 76.56 354 ALA A CA 1
ATOM 2588 C C . ALA A 1 354 ? 4.361 9.588 32.439 1.00 76.56 354 ALA A C 1
ATOM 2590 O O . ALA A 1 354 ? 4.168 10.626 31.818 1.00 76.56 354 ALA A O 1
ATOM 2591 N N . GLY A 1 355 ? 3.367 8.893 33.009 1.00 84.75 355 GLY A N 1
ATOM 2592 C CA . GLY A 1 355 ? 1.951 9.227 32.812 1.00 84.75 355 GLY A CA 1
ATOM 2593 C C . GLY A 1 355 ? 1.595 10.661 33.212 1.00 84.75 355 GLY A C 1
ATOM 2594 O O . GLY A 1 355 ? 0.930 11.342 32.451 1.00 84.75 355 GLY A O 1
ATOM 2595 N N . GLY A 1 356 ? 2.112 11.179 34.333 1.00 92.00 356 GLY A N 1
ATOM 2596 C CA . GLY A 1 356 ? 1.854 12.569 34.731 1.00 92.00 356 GLY A CA 1
ATOM 2597 C C . GLY A 1 356 ? 2.481 13.619 33.803 1.00 92.00 356 GLY A C 1
ATOM 2598 O O . GLY A 1 356 ? 1.946 14.719 33.687 1.00 92.00 356 GLY A O 1
ATOM 2599 N N . LYS A 1 357 ? 3.580 13.297 33.099 1.00 93.25 357 LYS A N 1
ATOM 2600 C CA . LYS A 1 357 ? 4.090 14.155 32.015 1.00 93.25 357 LYS A CA 1
ATOM 2601 C C . LYS A 1 357 ? 3.161 14.133 30.808 1.00 93.25 357 LYS A C 1
ATOM 2603 O O . LYS A 1 357 ? 2.855 15.204 30.293 1.00 93.25 357 LYS A O 1
ATOM 2608 N N . ASP A 1 358 ? 2.697 12.954 30.403 1.00 87.56 358 ASP A N 1
ATOM 2609 C CA . ASP A 1 358 ? 1.802 12.787 29.254 1.00 87.56 358 ASP A CA 1
ATOM 2610 C C . ASP A 1 358 ? 0.433 13.452 29.511 1.00 87.56 358 ASP A C 1
ATOM 2612 O O . ASP A 1 358 ? -0.029 14.250 28.696 1.00 87.56 358 ASP A O 1
ATOM 2616 N N . ASP A 1 359 ? -0.163 13.226 30.687 1.00 92.44 359 ASP A N 1
ATOM 2617 C CA . ASP A 1 359 ? -1.425 13.839 31.128 1.00 92.44 359 ASP A CA 1
ATOM 2618 C C . ASP A 1 359 ? -1.328 15.376 31.165 1.00 92.44 359 ASP A C 1
ATOM 2620 O O . ASP A 1 359 ? -2.229 16.079 30.700 1.00 92.44 359 ASP A O 1
ATOM 2624 N N . CYS A 1 360 ? -0.219 15.919 31.682 1.00 96.12 360 CYS A N 1
ATOM 2625 C CA . CYS A 1 360 ? 0.031 17.359 31.658 1.00 96.12 360 CYS A CA 1
ATOM 2626 C C . CYS A 1 360 ? 0.247 17.882 30.228 1.00 96.12 360 CYS A C 1
ATOM 2628 O O . CYS A 1 360 ? -0.278 18.937 29.880 1.00 96.12 360 CYS A O 1
ATOM 2630 N N . MET A 1 361 ? 0.985 17.154 29.384 1.00 94.25 361 MET A N 1
ATOM 2631 C CA . MET A 1 361 ? 1.251 17.547 27.998 1.00 94.25 361 MET A CA 1
ATOM 2632 C C . MET A 1 361 ? -0.045 17.658 27.191 1.00 94.25 361 MET A C 1
ATOM 2634 O O . MET A 1 361 ? -0.276 18.703 26.589 1.00 94.25 361 MET A O 1
ATOM 2638 N N . VAL A 1 362 ? -0.928 16.657 27.264 1.00 92.12 362 VAL A N 1
ATOM 2639 C CA . VAL A 1 362 ? -2.235 16.656 26.579 1.00 92.12 362 VAL A CA 1
ATOM 2640 C C . VAL A 1 362 ? -3.128 17.816 27.040 1.00 92.12 362 VAL A C 1
ATOM 2642 O O . VAL A 1 362 ? -3.815 18.435 26.230 1.00 92.12 362 VAL A O 1
ATOM 2645 N N . LEU A 1 363 ? -3.118 18.153 28.333 1.00 93.94 363 LEU A N 1
ATOM 2646 C CA . LEU A 1 363 ? -3.901 19.279 28.858 1.00 93.94 363 LEU A CA 1
ATOM 2647 C C . LEU A 1 363 ? -3.307 20.655 28.511 1.00 93.94 363 LEU A C 1
ATOM 2649 O O . LEU A 1 363 ? -4.043 21.643 28.482 1.00 93.94 363 LEU A O 1
ATOM 2653 N N . CYS A 1 364 ? -1.999 20.730 28.263 1.00 95.75 364 CYS A N 1
ATOM 2654 C CA . CYS A 1 364 ? -1.281 21.973 27.993 1.00 95.75 364 CYS A CA 1
ATOM 2655 C C . CYS A 1 364 ? -1.039 22.257 26.508 1.00 95.75 364 CYS A C 1
ATOM 2657 O O . CYS A 1 364 ? -0.832 23.420 26.173 1.00 95.75 364 CYS A O 1
ATOM 2659 N N . GLU A 1 365 ? -1.070 21.252 25.630 1.00 93.25 365 GLU A N 1
ATOM 2660 C CA . GLU A 1 365 ? -0.772 21.358 24.194 1.00 93.25 365 GLU A CA 1
ATOM 2661 C C . GLU A 1 365 ? -1.415 22.585 23.505 1.00 93.25 365 GLU A C 1
ATOM 2663 O O . GLU A 1 365 ? -0.661 23.420 22.995 1.00 93.25 365 GLU A O 1
ATOM 2668 N N . PRO A 1 366 ? -2.748 22.812 23.567 1.00 88.56 366 PRO A N 1
ATOM 2669 C CA . PRO A 1 366 ? -3.380 23.974 22.926 1.00 88.56 366 PRO A CA 1
ATOM 2670 C C . PRO A 1 366 ? -3.020 25.340 23.546 1.00 88.56 366 PRO A C 1
ATOM 2672 O O . PRO A 1 366 ? -3.370 26.377 22.982 1.00 88.56 366 PRO A O 1
ATOM 2675 N N . TYR A 1 367 ? -2.326 25.370 24.689 1.00 92.81 367 TYR A N 1
ATOM 2676 C CA . TYR A 1 367 ? -1.967 26.587 25.428 1.00 92.81 367 TYR A CA 1
ATOM 2677 C C . TYR A 1 367 ? -0.481 26.654 25.819 1.00 92.81 367 TYR A C 1
ATOM 2679 O O . TYR A 1 367 ? -0.103 27.476 26.655 1.00 92.81 367 TYR A O 1
ATOM 2687 N N . LEU A 1 368 ? 0.399 25.865 25.185 1.00 90.50 368 LEU A N 1
ATOM 2688 C CA . LEU A 1 368 ? 1.854 25.926 25.406 1.00 90.50 368 LEU A CA 1
ATOM 2689 C C . LEU A 1 368 ? 2.424 27.337 25.171 1.00 90.50 368 LEU A C 1
ATOM 2691 O O . LEU A 1 368 ? 3.339 27.761 25.873 1.00 90.50 368 LEU A O 1
ATOM 2695 N N . CYS A 1 369 ? 1.815 28.117 24.274 1.00 91.44 369 CYS A N 1
ATOM 2696 C CA . CYS A 1 369 ? 2.156 29.521 24.040 1.00 91.44 369 CYS A CA 1
ATOM 2697 C C . CYS A 1 369 ? 1.928 30.449 25.254 1.00 91.44 369 CYS A C 1
ATOM 2699 O O . CYS A 1 369 ? 2.443 31.565 25.258 1.00 91.44 369 CYS A O 1
ATOM 2701 N N . CYS A 1 370 ? 1.181 30.024 26.283 1.00 91.88 370 CYS A N 1
ATOM 2702 C CA . CYS A 1 370 ? 1.037 30.752 27.550 1.00 91.88 370 CYS A CA 1
ATOM 2703 C C . CYS A 1 370 ? 2.266 30.594 28.463 1.00 91.88 370 CYS A C 1
ATOM 2705 O O . CYS A 1 370 ? 2.436 31.384 29.392 1.00 91.88 370 CYS A O 1
ATOM 2707 N N . ALA A 1 371 ? 3.094 29.571 28.223 1.00 88.31 371 ALA A N 1
ATOM 2708 C CA . ALA A 1 371 ? 4.341 29.315 28.943 1.00 88.31 371 ALA A CA 1
ATOM 2709 C C . ALA A 1 371 ? 5.575 29.923 28.243 1.00 88.31 371 ALA A C 1
ATOM 2711 O O . ALA A 1 371 ? 6.668 29.908 28.808 1.00 88.31 371 ALA A O 1
ATOM 2712 N N . ASP A 1 372 ? 5.416 30.472 27.033 1.00 84.56 372 ASP A N 1
ATOM 2713 C CA . ASP A 1 372 ? 6.480 31.185 26.326 1.00 84.56 372 ASP A CA 1
ATOM 2714 C C . ASP A 1 372 ? 6.603 32.640 26.836 1.00 84.56 372 ASP A C 1
ATOM 2716 O O . ASP A 1 372 ? 5.662 33.424 26.679 1.00 84.56 372 ASP A O 1
ATOM 2720 N N . PRO A 1 373 ? 7.747 33.043 27.430 1.00 77.00 373 PRO A N 1
ATOM 2721 C CA . PRO A 1 373 ? 7.991 34.421 27.851 1.00 77.00 373 PRO A CA 1
ATOM 2722 C C . PRO A 1 373 ? 8.352 35.371 26.691 1.00 77.00 373 PRO A C 1
ATOM 2724 O O . PRO A 1 373 ? 8.626 36.548 26.944 1.00 77.00 373 PRO A O 1
ATOM 2727 N N . SER A 1 374 ? 8.417 34.895 25.441 1.00 80.00 374 SER A N 1
ATOM 2728 C CA . SER A 1 374 ? 8.690 35.741 24.277 1.00 80.00 374 SER A CA 1
ATOM 2729 C C . SER A 1 374 ? 7.561 36.759 24.023 1.00 80.00 374 SER A C 1
ATOM 2731 O O . SER A 1 374 ? 6.405 36.521 24.379 1.00 80.00 374 SER A O 1
ATOM 2733 N N . PRO A 1 375 ? 7.841 37.895 23.352 1.00 70.50 375 PRO A N 1
ATOM 2734 C CA . PRO A 1 375 ? 6.802 38.847 22.950 1.00 70.50 375 PRO A CA 1
ATOM 2735 C C . PRO A 1 375 ? 5.816 38.289 21.905 1.00 70.50 375 PRO A C 1
ATOM 2737 O O . PRO A 1 375 ? 4.813 38.947 21.631 1.00 70.50 375 PRO A O 1
ATOM 2740 N N . ASN A 1 376 ? 6.089 37.106 21.341 1.00 75.81 376 ASN A N 1
ATOM 2741 C CA . ASN A 1 376 ? 5.204 36.390 20.420 1.00 75.81 376 ASN A CA 1
ATOM 2742 C C . ASN A 1 376 ? 4.356 35.318 21.136 1.00 75.81 376 ASN A C 1
ATOM 2744 O O . ASN A 1 376 ? 3.435 34.770 20.532 1.00 75.81 376 ASN A O 1
ATOM 2748 N N . GLY A 1 377 ? 4.641 35.030 22.412 1.00 77.50 377 GLY A N 1
ATOM 2749 C CA . GLY A 1 377 ? 3.847 34.128 23.238 1.00 77.50 377 GLY A CA 1
ATOM 2750 C C . GLY A 1 377 ? 2.419 34.644 23.426 1.00 77.50 377 GLY A C 1
ATOM 2751 O O . GLY A 1 377 ? 2.157 35.849 23.491 1.00 77.50 377 GLY A O 1
ATOM 2752 N N . CYS A 1 378 ? 1.460 33.732 23.576 1.00 88.12 378 CYS A N 1
ATOM 2753 C CA . CYS A 1 378 ? 0.049 34.088 23.719 1.00 88.12 378 CYS A CA 1
ATOM 2754 C C . CYS A 1 378 ? -0.319 34.556 25.140 1.00 88.12 378 CYS A C 1
ATOM 2756 O O . CYS A 1 378 ? -1.498 34.620 25.468 1.00 88.12 378 CYS A O 1
ATOM 2758 N N . ALA A 1 379 ? 0.657 34.948 25.970 1.00 82.62 379 ALA A N 1
ATOM 2759 C CA . ALA A 1 379 ? 0.506 35.345 27.377 1.00 82.62 379 ALA A CA 1
ATOM 2760 C C . ALA A 1 379 ? -0.490 36.502 27.645 1.00 82.62 379 ALA A C 1
ATOM 2762 O O . ALA A 1 379 ? -0.864 36.749 28.791 1.00 82.62 379 ALA A O 1
ATOM 2763 N N . SER A 1 380 ? -0.935 37.215 26.604 1.00 82.62 380 SER A N 1
ATOM 2764 C CA . SER A 1 380 ? -2.011 38.218 26.673 1.00 82.62 380 SER A CA 1
ATOM 2765 C C . SER A 1 380 ? -3.432 37.636 26.541 1.00 82.62 380 SER A C 1
ATOM 2767 O O . SER A 1 380 ? -4.412 38.355 26.755 1.00 82.62 380 SER A O 1
ATOM 2769 N N . ASN A 1 381 ? -3.565 36.345 26.219 1.00 89.19 381 ASN A N 1
ATOM 2770 C CA . ASN A 1 381 ? -4.832 35.625 26.159 1.00 89.19 381 ASN A CA 1
ATOM 2771 C C . ASN A 1 381 ? -5.432 35.486 27.570 1.00 89.19 381 ASN A C 1
ATOM 2773 O O . ASN A 1 381 ? -4.754 35.112 28.529 1.00 89.19 381 ASN A O 1
ATOM 2777 N N . ARG A 1 382 ? -6.733 35.776 27.695 1.00 91.00 382 ARG A N 1
ATOM 2778 C CA . ARG A 1 382 ? -7.462 35.771 28.973 1.00 91.00 382 ARG A CA 1
ATOM 2779 C C . ARG A 1 382 ? -7.538 34.400 29.639 1.00 91.00 382 ARG A C 1
ATOM 2781 O O . ARG A 1 382 ? -7.735 34.359 30.849 1.00 91.00 382 ARG A O 1
ATOM 2788 N N . GLU A 1 383 ? -7.359 33.318 28.885 1.00 90.38 383 GLU A N 1
ATOM 2789 C CA . GLU A 1 383 ? -7.354 31.956 29.429 1.00 90.38 383 GLU A CA 1
ATOM 2790 C C . GLU A 1 383 ? -5.993 31.545 30.023 1.00 90.38 383 GLU A C 1
ATOM 2792 O O . GLU A 1 383 ? -5.955 30.662 30.876 1.00 90.38 383 GLU A O 1
ATOM 2797 N N . CYS A 1 384 ? -4.878 32.211 29.680 1.00 93.31 384 CYS A N 1
ATOM 2798 C CA . CYS A 1 384 ? -3.542 31.824 30.162 1.00 93.31 384 CYS A CA 1
ATOM 2799 C C . CYS A 1 384 ? -3.382 31.694 31.694 1.00 93.31 384 CYS A C 1
ATOM 2801 O O . CYS A 1 384 ? -2.657 30.791 32.115 1.00 93.31 384 CYS A O 1
ATOM 2803 N N . PRO A 1 385 ? -4.055 32.484 32.561 1.00 94.75 385 PRO A N 1
ATOM 2804 C CA . PRO A 1 385 ? -4.019 32.270 34.011 1.00 94.75 385 PRO A CA 1
ATOM 2805 C C . PRO A 1 385 ? -4.489 30.876 34.463 1.00 94.75 385 PRO A C 1
ATOM 2807 O O . PRO A 1 385 ? -4.052 30.399 35.505 1.00 94.75 385 PRO A O 1
ATOM 2810 N N . ARG A 1 386 ? -5.341 30.190 33.686 1.00 93.88 386 ARG A N 1
ATOM 2811 C CA . ARG A 1 386 ? -5.774 28.807 33.971 1.00 93.88 386 ARG A CA 1
ATOM 2812 C C . ARG A 1 386 ? -4.719 27.760 33.614 1.00 93.88 386 ARG A C 1
ATOM 2814 O O . ARG A 1 386 ? -4.760 26.657 34.149 1.00 93.88 386 ARG A O 1
ATOM 2821 N N . TYR A 1 387 ? -3.766 28.127 32.761 1.00 95.06 387 TYR A N 1
ATOM 2822 C CA . TYR A 1 387 ? -2.693 27.272 32.254 1.00 95.06 387 TYR A CA 1
ATOM 2823 C C . TYR A 1 387 ? -1.317 27.628 32.839 1.00 95.06 387 TYR A C 1
ATOM 2825 O O . TYR A 1 387 ? -0.303 27.089 32.407 1.00 95.06 387 TYR A O 1
ATOM 2833 N N . GLU A 1 388 ? -1.250 28.475 33.878 1.00 95.00 388 GLU A N 1
ATOM 2834 C CA . GLU A 1 388 ? 0.010 28.884 34.525 1.00 95.00 388 GLU A CA 1
ATOM 2835 C C . GLU A 1 388 ? 0.867 27.679 34.971 1.00 95.00 388 GLU A C 1
ATOM 2837 O O . GLU A 1 388 ? 2.097 27.741 34.955 1.00 95.00 388 GLU A O 1
ATOM 2842 N N . LYS A 1 389 ? 0.232 26.552 35.324 1.00 96.31 389 LYS A N 1
ATOM 2843 C CA . LYS A 1 389 ? 0.910 25.315 35.747 1.00 96.31 389 LYS A CA 1
ATOM 2844 C C . LYS A 1 389 ? 1.573 24.536 34.609 1.00 96.31 389 LYS A C 1
ATOM 2846 O O . LYS A 1 389 ? 2.494 23.774 34.890 1.00 96.31 389 LYS A O 1
ATOM 2851 N N . CYS A 1 390 ? 1.242 24.810 33.347 1.00 96.00 390 CYS A N 1
ATOM 2852 C CA . CYS A 1 390 ? 1.966 24.275 32.188 1.00 96.00 390 CYS A CA 1
ATOM 2853 C C . CYS A 1 390 ? 3.448 24.697 32.167 1.00 96.00 390 CYS A C 1
ATOM 2855 O O . CYS A 1 390 ? 4.289 23.976 31.634 1.00 96.00 390 CYS A O 1
ATOM 2857 N N . ASN A 1 391 ? 3.811 25.803 32.834 1.00 95.00 391 ASN A N 1
ATOM 2858 C CA . ASN A 1 391 ? 5.212 26.187 33.045 1.00 95.00 391 ASN A CA 1
ATOM 2859 C C . ASN A 1 391 ? 6.037 25.097 33.752 1.00 95.00 391 ASN A C 1
ATOM 2861 O O . ASN A 1 391 ? 7.239 24.986 33.507 1.00 95.00 391 ASN A O 1
ATOM 2865 N N . ASN A 1 392 ? 5.415 24.273 34.603 1.00 95.19 392 ASN A N 1
ATOM 2866 C CA . ASN A 1 392 ? 6.105 23.179 35.284 1.00 95.19 392 ASN A CA 1
ATOM 2867 C C . ASN A 1 392 ? 6.575 22.103 34.291 1.00 95.19 392 ASN A C 1
ATOM 2869 O O . ASN A 1 392 ? 7.647 21.538 34.485 1.00 95.19 392 ASN A O 1
ATOM 2873 N N . LEU A 1 393 ? 5.820 21.853 33.212 1.00 94.12 393 LEU A N 1
ATOM 2874 C CA . LEU A 1 393 ? 6.190 20.904 32.155 1.00 94.12 393 LEU A CA 1
ATOM 2875 C C . LEU A 1 393 ? 7.426 21.390 31.388 1.00 94.12 393 LEU A C 1
ATOM 2877 O O . LEU A 1 393 ? 8.381 20.635 31.209 1.00 94.12 393 LEU A O 1
ATOM 2881 N N . VAL A 1 394 ? 7.441 22.677 31.019 1.00 91.31 394 VAL A N 1
ATOM 2882 C CA . VAL A 1 394 ? 8.579 23.330 30.350 1.00 91.31 394 VAL A CA 1
ATOM 2883 C C . VAL A 1 394 ? 9.827 23.290 31.240 1.00 91.31 394 VAL A C 1
ATOM 2885 O O . VAL A 1 394 ? 10.906 22.918 30.781 1.00 91.31 394 VAL A O 1
ATOM 2888 N N . GLN A 1 395 ? 9.685 23.586 32.537 1.00 91.12 395 GLN A N 1
ATOM 2889 C CA . GLN A 1 395 ? 10.789 23.512 33.502 1.00 91.12 395 GLN A CA 1
ATOM 2890 C C . GLN A 1 395 ? 11.272 22.069 33.741 1.00 91.12 395 GLN A C 1
ATOM 2892 O O . GLN A 1 395 ? 12.475 21.834 33.825 1.00 91.12 395 GLN A O 1
ATOM 2897 N N . ALA A 1 396 ? 10.368 21.085 33.783 1.00 85.62 396 ALA A N 1
ATOM 2898 C CA . ALA A 1 396 ? 10.700 19.664 33.936 1.00 85.62 396 ALA A CA 1
ATOM 2899 C C . ALA A 1 396 ? 11.350 19.030 32.686 1.00 85.62 396 ALA A C 1
ATOM 2901 O O . ALA A 1 396 ? 11.846 17.900 32.760 1.00 85.62 396 ALA A O 1
ATOM 2902 N N . GLY A 1 397 ? 11.356 19.737 31.549 1.00 73.50 397 GLY A N 1
ATOM 2903 C CA . GLY A 1 397 ? 12.123 19.392 30.348 1.00 73.50 397 GLY A CA 1
ATOM 2904 C C . GLY A 1 397 ? 13.609 19.775 30.418 1.00 73.50 397 GLY A C 1
ATOM 2905 O O . GLY A 1 397 ? 14.399 19.285 29.613 1.00 73.50 397 GLY A O 1
ATOM 2906 N N . GLY A 1 398 ? 14.009 20.617 31.380 1.00 44.47 398 GLY A N 1
ATOM 2907 C CA . GLY A 1 398 ? 15.396 21.032 31.600 1.00 44.47 398 GLY A CA 1
ATOM 2908 C C . GLY A 1 398 ? 16.061 20.275 32.749 1.00 44.47 398 GLY A C 1
ATOM 2909 O O . GLY A 1 398 ? 16.037 20.734 33.890 1.00 44.47 398 GLY A O 1
ATOM 2910 N N . ILE A 1 399 ? 16.701 19.136 32.466 1.00 29.53 399 ILE A N 1
ATOM 2911 C CA . ILE A 1 399 ? 17.515 18.434 33.470 1.00 29.53 399 ILE A CA 1
ATOM 2912 C C . ILE A 1 399 ? 18.899 19.087 33.555 1.00 29.53 399 ILE A C 1
ATOM 2914 O O . ILE A 1 399 ? 19.736 18.916 32.674 1.00 29.53 399 ILE A O 1
ATOM 2918 N N . VAL A 1 400 ? 19.160 19.773 34.669 1.00 31.89 400 VAL A N 1
ATOM 2919 C CA . VAL A 1 400 ? 20.529 19.961 35.169 1.00 31.89 400 VAL A CA 1
ATOM 2920 C C . VAL A 1 400 ? 20.954 18.639 35.826 1.00 31.89 400 VAL A C 1
ATOM 2922 O O . VAL A 1 400 ? 20.243 18.176 36.723 1.00 31.89 400 VAL A O 1
ATOM 2925 N N . PRO A 1 401 ? 22.062 17.997 35.411 1.00 30.39 401 PRO A N 1
ATOM 2926 C CA . PRO A 1 401 ? 22.526 16.771 36.053 1.00 30.39 401 PRO A CA 1
ATOM 2927 C C . PRO A 1 401 ? 22.990 17.051 37.497 1.00 30.39 401 PRO A C 1
ATOM 2929 O O . PRO A 1 401 ? 23.555 18.115 37.761 1.00 30.39 401 PRO A O 1
ATOM 2932 N N . PRO A 1 402 ? 22.770 16.125 38.449 1.00 31.50 402 PRO A N 1
ATOM 2933 C CA . PRO A 1 402 ? 23.232 16.295 39.822 1.00 31.50 402 PRO A CA 1
ATOM 2934 C C . PRO A 1 402 ? 24.762 16.184 39.907 1.00 31.50 402 PRO A C 1
ATOM 2936 O O . PRO A 1 402 ? 25.339 15.170 39.517 1.00 31.50 402 PRO A O 1
ATOM 2939 N N . ASP A 1 403 ? 25.397 17.223 40.449 1.00 29.12 403 ASP A N 1
ATOM 2940 C CA . ASP A 1 403 ? 26.847 17.307 40.661 1.00 29.12 403 ASP A CA 1
ATOM 2941 C C . ASP A 1 403 ? 27.305 16.312 41.758 1.00 29.12 403 ASP A C 1
ATOM 2943 O O . ASP A 1 403 ? 26.748 16.334 42.865 1.00 29.12 403 ASP A O 1
ATOM 2947 N N . PRO A 1 404 ? 28.261 15.401 41.489 1.00 39.25 404 PRO A N 1
ATOM 2948 C CA . PRO A 1 404 ? 28.619 14.327 42.409 1.00 39.25 404 PRO A CA 1
ATOM 2949 C C . PRO A 1 404 ? 29.815 14.674 43.314 1.00 39.25 404 PRO A C 1
ATOM 2951 O O . PRO A 1 404 ? 30.832 13.991 43.255 1.00 39.25 404 PRO A O 1
ATOM 2954 N N . ASP A 1 405 ? 29.687 15.669 44.199 1.00 35.94 405 ASP A N 1
ATOM 2955 C CA . ASP A 1 405 ? 30.553 15.781 45.390 1.00 35.94 405 ASP A CA 1
ATOM 2956 C C . ASP A 1 405 ? 29.992 16.761 46.444 1.00 35.94 405 ASP A C 1
ATOM 2958 O O . ASP A 1 405 ? 30.187 17.972 46.360 1.00 35.94 405 ASP A O 1
ATOM 2962 N N . ASP A 1 406 ? 29.352 16.246 47.504 1.00 31.59 406 ASP A N 1
ATOM 2963 C CA . ASP A 1 406 ? 29.241 17.005 48.761 1.00 31.59 406 ASP A CA 1
ATOM 2964 C C . ASP A 1 406 ? 29.233 16.095 50.003 1.00 31.59 406 ASP A C 1
ATOM 2966 O O . ASP A 1 406 ? 28.200 15.718 50.565 1.00 31.59 406 ASP A O 1
ATOM 2970 N N . LEU A 1 407 ? 30.440 15.738 50.453 1.00 32.12 407 LEU A N 1
ATOM 2971 C CA . LEU A 1 407 ? 30.669 15.279 51.820 1.00 32.12 407 LEU A CA 1
ATOM 2972 C C . LEU A 1 407 ? 31.999 15.820 52.375 1.00 32.12 407 LEU A C 1
ATOM 2974 O O . LEU A 1 407 ? 32.990 15.105 52.504 1.00 32.12 407 LEU A O 1
ATOM 2978 N N . ALA A 1 408 ? 31.929 17.081 52.823 1.00 32.03 408 ALA A N 1
ATOM 2979 C CA . ALA A 1 408 ? 32.549 17.618 54.046 1.00 32.03 408 ALA A CA 1
ATOM 2980 C C . ALA A 1 408 ? 33.593 18.759 53.932 1.00 32.03 408 ALA A C 1
ATOM 2982 O O . ALA A 1 408 ? 34.655 18.660 53.330 1.00 32.03 408 ALA A O 1
ATOM 2983 N N . THR A 1 409 ? 33.344 19.763 54.785 1.00 34.00 409 THR A N 1
ATOM 2984 C CA . THR A 1 409 ? 34.256 20.780 55.357 1.00 34.00 409 THR A CA 1
ATOM 2985 C C . THR A 1 409 ? 34.671 22.014 54.535 1.00 34.00 409 THR A C 1
ATOM 2987 O O . THR A 1 409 ? 35.644 22.005 53.798 1.00 34.00 409 THR A O 1
ATOM 2990 N N . GLY A 1 410 ? 34.143 23.174 54.958 1.00 27.38 410 GLY A N 1
ATOM 2991 C CA . GLY A 1 410 ? 35.018 24.139 55.645 1.00 27.38 410 GLY A CA 1
ATOM 2992 C C . GLY A 1 410 ? 35.220 25.539 55.038 1.00 27.38 410 GLY A C 1
ATOM 2993 O O . GLY A 1 410 ? 36.028 25.741 54.145 1.00 27.38 410 GLY A O 1
ATOM 2994 N N . THR A 1 411 ? 34.685 26.542 55.748 1.00 28.56 411 THR A N 1
ATOM 2995 C CA . THR A 1 411 ? 35.150 27.954 55.823 1.00 28.56 411 THR A CA 1
ATOM 2996 C C . THR A 1 411 ? 34.932 28.940 54.651 1.00 28.56 411 THR A C 1
ATOM 2998 O O . THR A 1 411 ? 35.089 28.654 53.476 1.00 28.56 411 THR A O 1
ATOM 3001 N N . ARG A 1 412 ? 34.569 30.171 55.054 1.00 28.56 412 ARG A N 1
ATOM 3002 C CA . ARG A 1 412 ? 34.329 31.413 54.277 1.00 28.56 412 ARG A CA 1
ATOM 3003 C C . ARG A 1 412 ? 35.657 32.208 54.086 1.00 28.56 412 ARG A C 1
ATOM 3005 O O . ARG A 1 412 ? 36.621 31.866 54.766 1.00 28.56 412 ARG A O 1
ATOM 3012 N N . PRO A 1 413 ? 35.664 33.438 53.515 1.00 48.34 413 PRO A N 1
ATOM 3013 C CA . PRO A 1 413 ? 35.183 33.890 52.192 1.00 48.34 413 PRO A CA 1
ATOM 3014 C C . PRO A 1 413 ? 36.184 34.841 51.466 1.00 48.34 413 PRO A C 1
ATOM 3016 O O . PRO A 1 413 ? 36.916 35.579 52.122 1.00 48.34 413 PRO A O 1
ATOM 3019 N N . VAL A 1 414 ? 36.104 34.989 50.135 1.00 31.47 414 VAL A N 1
ATOM 3020 C CA . VAL A 1 414 ? 36.604 36.187 49.408 1.00 31.47 414 VAL A CA 1
ATOM 3021 C C . VAL A 1 414 ? 35.653 36.505 48.242 1.00 31.47 414 VAL A C 1
ATOM 3023 O O . VAL A 1 414 ? 35.091 35.587 47.657 1.00 31.47 414 VAL A O 1
ATOM 3026 N N . GLY A 1 415 ? 35.420 37.792 47.954 1.00 30.11 415 GLY A N 1
ATOM 3027 C CA . GLY A 1 415 ? 34.577 38.260 46.838 1.00 30.11 415 GLY A CA 1
ATOM 3028 C C . GLY A 1 415 ? 35.381 38.874 45.681 1.00 30.11 415 GLY A C 1
ATOM 3029 O O . GLY A 1 415 ? 36.560 38.571 45.534 1.00 30.11 415 GLY A O 1
ATOM 3030 N N . VAL A 1 416 ? 34.753 39.817 44.955 1.00 30.55 416 VAL A N 1
ATOM 3031 C CA . VAL A 1 416 ? 35.166 40.394 43.646 1.00 30.55 416 VAL A CA 1
ATOM 3032 C C . VAL A 1 416 ? 34.846 39.436 42.479 1.00 30.55 416 VAL A C 1
ATOM 3034 O O . VAL A 1 416 ? 35.240 38.282 42.528 1.00 30.55 416 VAL A O 1
ATOM 3037 N N . GLY A 1 417 ? 34.134 39.801 41.404 1.00 29.52 417 GLY A N 1
ATOM 3038 C CA . GLY A 1 417 ? 33.464 41.061 41.045 1.00 29.52 417 GLY A CA 1
ATOM 3039 C C . GLY A 1 417 ? 33.893 41.578 39.665 1.00 29.52 417 GLY A C 1
ATOM 3040 O O . GLY A 1 417 ? 35.025 42.032 39.522 1.00 29.52 417 GLY A O 1
ATOM 3041 N N . THR A 1 418 ? 32.991 41.581 38.677 1.00 30.28 418 THR A N 1
ATOM 3042 C CA . THR A 1 418 ? 33.220 42.153 37.333 1.00 30.28 418 THR A CA 1
ATOM 3043 C C . THR A 1 418 ? 31.980 42.872 36.784 1.00 30.28 418 THR A C 1
ATOM 3045 O O . THR A 1 418 ? 30.846 42.544 37.122 1.00 30.28 418 THR A O 1
ATOM 3048 N N . ASN A 1 419 ? 32.228 43.893 35.957 1.00 30.77 419 ASN A N 1
ATOM 3049 C CA . ASN A 1 419 ? 31.240 44.738 35.277 1.00 30.77 419 ASN A CA 1
ATOM 3050 C C . ASN A 1 419 ? 31.188 44.422 33.773 1.00 30.77 419 ASN A C 1
ATOM 3052 O O . ASN A 1 419 ? 32.227 44.115 33.194 1.00 30.77 419 ASN A O 1
ATOM 3056 N N . GLY A 1 420 ? 30.042 44.720 33.148 1.00 29.75 420 GLY A N 1
ATOM 3057 C CA . GLY A 1 420 ? 29.900 44.996 31.709 1.00 29.75 420 GLY A CA 1
ATOM 3058 C C . GLY A 1 420 ? 29.801 43.761 30.795 1.00 29.75 420 GLY A C 1
ATOM 3059 O O . GLY A 1 420 ? 30.378 42.726 31.091 1.00 29.75 420 GLY A O 1
ATOM 3060 N N . GLY A 1 421 ? 29.086 43.793 29.666 1.00 28.16 421 GLY A N 1
ATOM 3061 C CA . GLY A 1 421 ? 28.207 44.842 29.135 1.00 28.16 421 GLY A CA 1
ATOM 3062 C C . GLY A 1 421 ? 28.413 45.103 27.639 1.00 28.16 421 GLY A C 1
ATOM 3063 O O . GLY A 1 421 ? 29.474 45.585 27.260 1.00 28.16 421 GLY A O 1
ATOM 3064 N N . GLY A 1 422 ? 27.365 44.894 26.830 1.00 28.08 422 GLY A N 1
ATOM 3065 C CA . GLY A 1 422 ? 27.233 45.491 25.493 1.00 28.08 422 GLY A CA 1
ATOM 3066 C C . GLY A 1 422 ? 27.015 44.537 24.309 1.00 28.08 422 GLY A C 1
ATOM 3067 O O . GLY A 1 422 ? 27.976 44.003 23.778 1.00 28.08 422 GLY A O 1
ATOM 3068 N N . GLY A 1 423 ? 25.774 44.508 23.803 1.00 27.31 423 GLY A N 1
ATOM 3069 C CA . GLY A 1 423 ? 25.498 44.955 22.426 1.00 27.31 423 GLY A CA 1
ATOM 3070 C C . GLY A 1 423 ? 25.355 43.922 21.296 1.00 27.31 423 GLY A C 1
ATOM 3071 O O . GLY A 1 423 ? 26.342 43.356 20.851 1.00 27.31 423 GLY A O 1
ATOM 3072 N N . GLY A 1 424 ? 24.148 43.874 20.712 1.00 28.16 424 GLY A N 1
ATOM 3073 C CA . GLY A 1 424 ? 23.872 43.368 19.356 1.00 28.16 424 GLY A CA 1
ATOM 3074 C C . GLY A 1 424 ? 23.574 41.859 19.271 1.00 28.16 424 GLY A C 1
ATOM 3075 O O . GLY A 1 424 ? 24.329 41.065 19.806 1.00 28.16 424 GLY A O 1
ATOM 3076 N N . GLY A 1 425 ? 22.509 41.381 18.621 1.00 33.19 425 GLY A N 1
ATOM 3077 C CA . GLY A 1 425 ? 21.471 42.087 17.858 1.00 33.19 425 GLY A CA 1
ATOM 3078 C C . GLY A 1 425 ? 21.303 41.525 16.448 1.00 33.19 425 GLY A C 1
ATOM 3079 O O . GLY A 1 425 ? 21.620 42.215 15.485 1.00 33.19 425 GLY A O 1
ATOM 3080 N N . SER A 1 426 ? 20.801 40.296 16.345 1.00 32.53 426 SER A N 1
ATOM 3081 C CA . SER A 1 426 ? 20.294 39.682 15.113 1.00 32.53 426 SER A CA 1
ATOM 3082 C C . SER A 1 426 ? 19.133 38.752 15.468 1.00 32.53 426 SER A C 1
ATOM 3084 O O . SER A 1 426 ? 19.094 38.218 16.580 1.00 32.53 426 SER A O 1
ATOM 3086 N N . ASP A 1 427 ? 18.175 38.599 14.558 1.00 36.72 427 ASP A N 1
ATOM 3087 C CA . ASP A 1 427 ? 16.904 37.923 14.822 1.00 36.72 427 ASP A CA 1
ATOM 3088 C C . ASP A 1 427 ? 17.092 36.436 15.167 1.00 36.72 427 ASP A C 1
ATOM 3090 O O . ASP A 1 427 ? 17.596 35.644 14.372 1.00 36.72 427 ASP A O 1
ATOM 3094 N N . PHE A 1 428 ? 16.691 36.059 16.384 1.00 31.36 428 PHE A N 1
ATOM 3095 C CA . PHE A 1 428 ? 16.807 34.701 16.918 1.00 31.36 428 PHE A CA 1
ATOM 3096 C C . PHE A 1 428 ? 15.456 33.982 16.808 1.00 31.36 428 PHE A C 1
ATOM 3098 O O . PHE A 1 428 ? 14.515 34.323 17.524 1.00 31.36 428 PHE A O 1
ATOM 3105 N N . ASN A 1 429 ? 15.365 32.961 15.952 1.00 40.38 429 ASN A N 1
ATOM 3106 C CA . ASN A 1 429 ? 14.220 32.049 15.910 1.00 40.38 429 ASN A CA 1
ATOM 3107 C C . ASN A 1 429 ? 14.519 30.819 16.804 1.00 40.38 429 ASN A C 1
ATOM 3109 O O . ASN A 1 429 ? 15.446 30.060 16.500 1.00 40.38 429 ASN A O 1
ATOM 3113 N N . PRO A 1 430 ? 13.801 30.621 17.929 1.00 41.00 430 PRO A N 1
ATOM 3114 C CA . PRO A 1 430 ? 14.140 29.583 18.905 1.00 41.00 430 PRO A CA 1
ATOM 3115 C C . PRO A 1 430 ? 13.825 28.158 18.427 1.00 41.00 430 PRO A C 1
ATOM 3117 O O . PRO A 1 430 ? 14.476 27.215 18.869 1.00 41.00 430 PRO A O 1
ATOM 3120 N N . GLU A 1 431 ? 12.881 27.975 17.502 1.00 48.78 431 GLU A N 1
ATOM 3121 C CA . GLU A 1 431 ? 12.477 26.639 17.036 1.00 48.78 431 GLU A CA 1
ATOM 3122 C C . GLU A 1 431 ? 13.544 25.999 16.134 1.00 48.78 431 GLU A C 1
ATOM 3124 O O . GLU A 1 431 ? 13.853 24.819 16.285 1.00 48.78 431 GLU A O 1
ATOM 3129 N N . THR A 1 432 ? 14.195 26.789 15.272 1.00 58.78 432 THR A N 1
ATOM 3130 C CA . THR A 1 432 ? 15.360 26.342 14.482 1.00 58.78 432 THR A CA 1
ATOM 3131 C C . THR A 1 432 ? 16.539 25.927 15.360 1.00 58.78 432 THR A C 1
ATOM 3133 O O . THR A 1 432 ? 17.240 24.974 15.027 1.00 58.78 432 THR A O 1
ATOM 3136 N N . ASN A 1 433 ? 16.731 26.585 16.510 1.00 67.31 433 ASN A N 1
ATOM 3137 C CA . ASN A 1 433 ? 17.772 26.199 17.463 1.00 67.31 433 ASN A CA 1
ATOM 3138 C C . ASN A 1 433 ? 17.468 24.870 18.160 1.00 67.31 433 ASN A C 1
ATOM 3140 O O . ASN A 1 433 ? 18.406 24.153 18.483 1.00 67.31 433 ASN A O 1
ATOM 3144 N N . ASN A 1 434 ? 16.200 24.505 18.376 1.00 83.31 434 ASN A N 1
ATOM 3145 C CA . ASN A 1 434 ? 15.869 23.218 18.993 1.00 83.31 434 ASN A CA 1
ATOM 3146 C C . ASN A 1 434 ? 16.224 22.033 18.081 1.00 83.31 434 ASN A C 1
ATOM 3148 O O . ASN A 1 434 ? 16.731 21.032 18.581 1.00 83.31 434 ASN A O 1
ATOM 3152 N N . ILE A 1 435 ? 16.012 22.156 16.765 1.00 90.56 435 ILE A N 1
ATOM 3153 C CA . ILE A 1 435 ? 16.415 21.130 15.787 1.00 90.56 435 ILE A CA 1
ATOM 3154 C C . ILE A 1 435 ? 17.943 21.129 15.633 1.00 90.56 435 ILE A C 1
ATOM 3156 O O . ILE A 1 435 ? 18.571 20.086 15.785 1.00 90.56 435 ILE A O 1
ATOM 3160 N N . ALA A 1 436 ? 18.562 22.299 15.424 1.00 91.81 436 ALA A N 1
ATOM 3161 C CA . ALA A 1 436 ? 20.015 22.409 15.264 1.00 91.81 436 ALA A CA 1
ATOM 3162 C C . ALA A 1 436 ? 20.808 21.916 16.488 1.00 91.81 436 ALA A C 1
ATOM 3164 O O . ALA A 1 436 ? 21.847 21.288 16.323 1.00 91.81 436 ALA A O 1
ATOM 3165 N N . LEU A 1 437 ? 20.312 22.160 17.707 1.00 93.94 437 LEU A N 1
ATOM 3166 C CA . LEU A 1 437 ? 20.929 21.673 18.941 1.00 93.94 437 LEU A CA 1
ATOM 3167 C C . LEU A 1 437 ? 20.673 20.179 19.170 1.00 93.94 437 LEU A C 1
ATOM 3169 O O . LEU A 1 437 ? 21.558 19.488 19.652 1.00 93.94 437 LEU A O 1
ATOM 3173 N N . ALA A 1 438 ? 19.483 19.664 18.845 1.00 92.31 438 ALA A N 1
ATOM 3174 C CA . ALA A 1 438 ? 19.201 18.235 18.995 1.00 92.31 438 ALA A CA 1
ATOM 3175 C C . ALA A 1 438 ? 19.995 17.369 18.004 1.00 92.31 438 ALA A C 1
ATOM 3177 O O . ALA A 1 438 ? 20.316 16.229 18.329 1.00 92.31 438 ALA A O 1
ATOM 3178 N N . CYS A 1 439 ? 20.304 17.917 16.826 1.00 93.56 439 CYS A N 1
ATOM 3179 C CA . CYS A 1 439 ? 21.025 17.258 15.738 1.00 93.56 439 CYS A CA 1
ATOM 3180 C C . CYS A 1 439 ? 22.506 17.664 15.628 1.00 93.56 439 CYS A C 1
ATOM 3182 O O . CYS A 1 439 ? 23.160 17.310 14.653 1.00 93.56 439 CYS A O 1
ATOM 3184 N N . SER A 1 440 ? 23.059 18.401 16.598 1.00 95.12 440 SER A N 1
ATOM 3185 C CA . SER A 1 440 ? 24.507 18.636 16.649 1.00 95.12 440 SER A CA 1
ATOM 3186 C C . SER A 1 440 ? 25.246 17.379 17.111 1.00 95.12 440 SER A C 1
ATOM 3188 O O . SER A 1 440 ? 24.740 16.667 17.979 1.00 95.12 440 SER A O 1
ATOM 3190 N N . GLU A 1 441 ? 26.464 17.165 16.614 1.00 89.12 441 GLU A N 1
ATOM 3191 C CA . GLU A 1 441 ? 27.345 16.027 16.937 1.00 89.12 441 GLU A CA 1
ATOM 3192 C C . GLU A 1 441 ? 27.434 15.750 18.457 1.00 89.12 441 GLU A C 1
ATOM 3194 O O . GLU A 1 441 ? 27.077 14.661 18.910 1.00 89.12 441 GLU A O 1
ATOM 3199 N N . ASP A 1 442 ? 27.726 16.784 19.261 1.00 85.31 442 ASP A N 1
ATOM 3200 C CA . ASP A 1 442 ? 27.758 16.738 20.738 1.00 85.31 442 ASP A CA 1
ATOM 3201 C C . ASP A 1 442 ? 26.461 16.194 21.383 1.00 85.31 442 ASP A C 1
ATOM 3203 O O . ASP A 1 442 ? 26.474 15.648 22.491 1.00 85.31 442 ASP A O 1
ATOM 3207 N N . TYR A 1 443 ? 25.309 16.378 20.733 1.00 91.31 443 TYR A N 1
ATOM 3208 C CA . TYR A 1 443 ? 23.997 15.975 21.249 1.00 91.31 443 TYR A CA 1
ATOM 3209 C C . TYR A 1 443 ? 23.591 14.583 20.760 1.00 91.31 443 TYR A C 1
ATOM 3211 O O . TYR A 1 443 ? 22.952 13.837 21.507 1.00 91.31 443 TYR A O 1
ATOM 3219 N N . LEU A 1 444 ? 24.008 14.200 19.550 1.00 89.81 444 LEU A N 1
ATOM 3220 C CA . LEU A 1 444 ? 23.796 12.863 18.994 1.00 89.81 444 LEU A CA 1
ATOM 3221 C C . LEU A 1 444 ? 24.528 11.789 19.809 1.00 89.81 444 LEU A C 1
ATOM 3223 O O . LEU A 1 444 ? 23.931 10.753 20.096 1.00 89.81 444 LEU A O 1
ATOM 3227 N N . GLU A 1 445 ? 25.749 12.059 20.289 1.00 84.94 445 GLU A N 1
ATOM 3228 C CA . GLU A 1 445 ? 26.462 11.145 21.202 1.00 84.94 445 GLU A CA 1
ATOM 3229 C C . GLU A 1 445 ? 25.704 10.898 22.522 1.00 84.94 445 GLU A C 1
ATOM 3231 O O . GLU A 1 445 ? 25.800 9.823 23.119 1.00 84.94 445 GLU A O 1
ATOM 3236 N N . ASN A 1 446 ? 24.945 11.893 22.994 1.00 78.88 446 ASN A N 1
ATOM 3237 C CA . ASN A 1 446 ? 24.333 11.898 24.324 1.00 78.88 446 ASN A CA 1
ATOM 3238 C C . ASN A 1 446 ? 22.823 11.593 24.330 1.00 78.88 446 ASN A C 1
ATOM 3240 O O . ASN A 1 446 ? 22.276 11.238 25.377 1.00 78.88 446 ASN A O 1
ATOM 3244 N N . SER A 1 447 ? 22.111 11.766 23.212 1.00 85.19 447 SER A N 1
ATOM 3245 C CA . SER A 1 447 ? 20.649 11.602 23.102 1.00 85.19 447 SER A CA 1
ATOM 3246 C C . SER A 1 447 ? 20.178 11.444 21.637 1.00 85.19 447 SER A C 1
ATOM 3248 O O . SER A 1 447 ? 19.374 12.253 21.162 1.00 85.19 447 SER A O 1
ATOM 3250 N N . PRO A 1 448 ? 20.609 10.388 20.914 1.00 80.12 448 PRO A N 1
ATOM 3251 C CA . PRO A 1 448 ? 20.414 10.266 19.461 1.00 80.12 448 PRO A CA 1
ATOM 3252 C C . PRO A 1 448 ? 18.937 10.294 19.030 1.00 80.12 448 PRO A C 1
ATOM 3254 O O . PRO A 1 448 ? 18.577 10.957 18.060 1.00 80.12 448 PRO A O 1
ATOM 3257 N N . GLY A 1 449 ? 18.046 9.674 19.813 1.00 83.81 449 GLY A N 1
ATOM 3258 C CA . GLY A 1 449 ? 16.608 9.632 19.513 1.00 83.81 449 GLY A CA 1
ATOM 3259 C C . GLY A 1 449 ? 15.886 10.988 19.549 1.00 83.81 449 GLY A C 1
ATOM 3260 O O . GLY A 1 449 ? 14.731 11.061 19.138 1.00 83.81 449 GLY A O 1
ATOM 3261 N N . ARG A 1 450 ? 16.519 12.071 20.035 1.00 87.94 450 ARG A N 1
ATOM 3262 C CA . ARG A 1 450 ? 15.895 13.406 20.046 1.00 87.94 450 ARG A CA 1
ATOM 3263 C C . ARG A 1 450 ? 15.984 14.108 18.691 1.00 87.94 450 ARG A C 1
ATOM 3265 O O . ARG A 1 450 ? 15.037 14.806 18.340 1.00 87.94 450 ARG A O 1
ATOM 3272 N N . CYS A 1 451 ? 17.079 13.927 17.950 1.00 94.38 451 CYS A N 1
ATOM 3273 C CA . CYS A 1 451 ? 17.164 14.408 16.571 1.00 94.38 451 CYS A CA 1
ATOM 3274 C C . CYS A 1 451 ? 16.155 13.644 15.704 1.00 94.38 451 CYS A C 1
ATOM 3276 O O . CYS A 1 451 ? 15.276 14.260 15.111 1.00 94.38 451 CYS A O 1
ATOM 3278 N N . ASP A 1 452 ? 16.193 12.307 15.754 1.00 91.94 452 ASP A N 1
ATOM 3279 C CA . ASP A 1 452 ? 15.285 11.419 15.012 1.00 91.94 452 ASP A CA 1
ATOM 3280 C C . ASP A 1 452 ? 13.802 11.788 15.215 1.00 91.94 452 ASP A C 1
ATOM 3282 O O . ASP A 1 452 ? 13.093 12.090 14.256 1.00 91.94 452 ASP A O 1
ATOM 3286 N N . PHE A 1 453 ? 13.356 11.930 16.470 1.00 88.94 453 PHE A N 1
ATOM 3287 C CA . PHE A 1 453 ? 11.985 12.348 16.790 1.00 88.94 453 PHE A CA 1
ATOM 3288 C C . PHE A 1 453 ? 11.588 13.718 16.205 1.00 88.94 453 PHE A C 1
ATOM 3290 O O . PHE A 1 453 ? 10.461 13.886 15.743 1.00 88.94 453 PHE A O 1
ATOM 3297 N N . LEU A 1 454 ? 12.489 14.708 16.219 1.00 91.44 454 LEU A N 1
ATOM 3298 C CA . LEU A 1 454 ? 12.209 16.045 15.676 1.00 91.44 454 LEU A CA 1
ATOM 3299 C C . LEU A 1 454 ? 12.240 16.081 14.141 1.00 91.44 454 LEU A C 1
ATOM 3301 O O . LEU A 1 454 ? 11.602 16.943 13.539 1.00 91.44 454 LEU A O 1
ATOM 3305 N N . CYS A 1 455 ? 12.966 15.156 13.517 1.00 94.94 455 CYS A N 1
ATOM 3306 C CA . CYS A 1 455 ? 13.202 15.112 12.078 1.00 94.94 455 CYS A CA 1
ATOM 3307 C C . CYS A 1 455 ? 12.254 14.171 11.323 1.00 94.94 455 CYS A C 1
ATOM 3309 O O . CYS A 1 455 ? 11.991 14.403 10.144 1.00 94.94 455 CYS A O 1
ATOM 3311 N N . GLN A 1 456 ? 11.684 13.158 11.988 1.00 91.56 456 GLN A N 1
ATOM 3312 C CA . GLN A 1 456 ? 10.854 12.105 11.386 1.00 91.56 456 GLN A CA 1
ATOM 3313 C C . GLN A 1 456 ? 9.726 12.630 10.475 1.00 91.56 456 GLN A C 1
ATOM 3315 O O . GLN A 1 456 ? 9.451 12.035 9.434 1.00 91.56 456 GLN A O 1
ATOM 3320 N N . ALA A 1 457 ? 9.102 13.761 10.819 1.00 85.56 457 ALA A N 1
ATOM 3321 C CA . ALA A 1 457 ? 8.025 14.364 10.026 1.00 85.56 457 ALA A CA 1
ATOM 3322 C C . ALA A 1 457 ? 8.486 14.992 8.691 1.00 85.56 457 ALA A C 1
ATOM 3324 O O . ALA A 1 457 ? 7.655 15.230 7.819 1.00 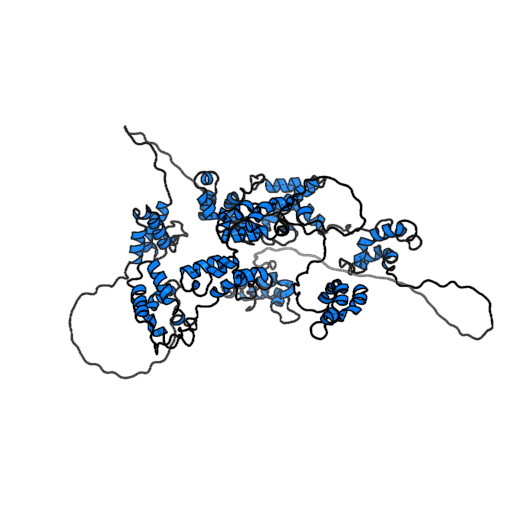85.56 457 ALA A O 1
ATOM 3325 N N . MET A 1 458 ? 9.785 15.273 8.535 1.00 91.44 458 MET A N 1
ATOM 3326 C CA . MET A 1 458 ? 10.367 16.019 7.410 1.00 91.44 458 MET A CA 1
ATOM 3327 C C . MET A 1 458 ? 11.617 15.353 6.811 1.00 91.44 458 MET A C 1
ATOM 3329 O O . MET A 1 458 ? 12.313 15.970 6.008 1.00 91.44 458 MET A O 1
ATOM 3333 N N . MET A 1 459 ? 11.889 14.075 7.109 1.00 89.31 459 MET A N 1
ATOM 3334 C CA . MET A 1 459 ? 12.958 13.307 6.437 1.00 89.31 459 MET A CA 1
ATOM 3335 C C . MET A 1 459 ? 12.801 13.296 4.906 1.00 89.31 459 MET A C 1
ATOM 3337 O O . MET A 1 459 ? 13.782 13.244 4.171 1.00 89.31 459 MET A O 1
ATOM 3341 N N . CYS A 1 460 ? 11.569 13.451 4.416 1.00 90.44 460 CYS A N 1
ATOM 3342 C CA . CYS A 1 460 ? 11.249 13.594 3.000 1.00 90.44 460 CYS A CA 1
ATOM 3343 C C . CYS A 1 460 ? 11.828 14.857 2.322 1.00 90.44 460 CYS A C 1
ATOM 3345 O O . CYS A 1 460 ? 11.807 14.945 1.097 1.00 90.44 460 CYS A O 1
ATOM 3347 N N . CYS A 1 461 ? 12.376 15.808 3.087 1.00 93.19 461 CYS A N 1
ATOM 3348 C CA . CYS A 1 461 ? 13.160 16.931 2.568 1.00 93.19 461 CYS A CA 1
ATOM 3349 C C . CYS A 1 461 ? 14.545 16.522 2.040 1.00 93.19 461 CYS A C 1
ATOM 3351 O O . CYS A 1 461 ? 15.140 17.278 1.277 1.00 93.19 461 CYS A O 1
ATOM 3353 N N . PHE A 1 462 ? 15.053 15.352 2.445 1.00 90.75 462 PHE A N 1
ATOM 3354 C CA . PHE A 1 462 ? 16.374 14.828 2.070 1.00 90.75 462 PHE A CA 1
ATOM 3355 C C . PHE A 1 462 ? 16.283 13.630 1.111 1.00 90.75 462 PHE A C 1
ATOM 3357 O O . PHE A 1 462 ? 17.292 13.196 0.564 1.00 90.75 462 PHE A O 1
ATOM 3364 N N . ASP A 1 463 ? 15.068 13.129 0.866 1.00 84.06 463 ASP A N 1
ATOM 3365 C CA . ASP A 1 463 ? 14.781 12.071 -0.100 1.00 84.06 463 ASP A CA 1
ATOM 3366 C C . ASP A 1 463 ? 14.246 12.654 -1.419 1.00 84.06 463 ASP A C 1
ATOM 3368 O O . ASP A 1 463 ? 13.052 12.940 -1.580 1.00 84.06 463 ASP A O 1
ATOM 3372 N N . TYR A 1 464 ? 15.150 12.786 -2.390 1.00 73.88 464 TYR A N 1
ATOM 3373 C CA . TYR A 1 464 ? 14.846 13.220 -3.754 1.00 73.88 464 TYR A CA 1
ATOM 3374 C C . TYR A 1 464 ? 14.067 12.179 -4.578 1.00 73.88 464 TYR A C 1
ATOM 3376 O O . TYR A 1 464 ? 13.632 12.494 -5.685 1.00 73.88 464 TYR A O 1
ATOM 3384 N N . SER A 1 465 ? 13.901 10.942 -4.093 1.00 63.03 465 SER A N 1
ATOM 3385 C CA . SER A 1 465 ? 13.487 9.822 -4.944 1.00 63.03 465 SER A CA 1
ATOM 3386 C C . SER A 1 465 ? 11.981 9.716 -5.199 1.00 63.03 465 SER A C 1
ATOM 3388 O O . SER A 1 465 ? 11.612 9.229 -6.269 1.00 63.03 465 SER A O 1
ATOM 3390 N N . ASN A 1 466 ? 11.093 10.122 -4.268 1.00 53.06 466 ASN A N 1
ATOM 3391 C CA . ASN A 1 466 ? 9.662 9.799 -4.452 1.00 53.06 466 ASN A CA 1
ATOM 3392 C C . ASN A 1 466 ? 8.583 10.632 -3.721 1.00 53.06 466 ASN A C 1
ATOM 3394 O O . ASN A 1 466 ? 7.410 10.264 -3.769 1.00 53.06 466 ASN A O 1
ATOM 3398 N N . SER A 1 467 ? 8.913 11.721 -3.017 1.00 61.28 467 SER A N 1
ATOM 3399 C CA . SER A 1 467 ? 7.945 12.364 -2.100 1.00 61.28 467 SER A CA 1
ATOM 3400 C C . SER A 1 467 ? 7.397 13.732 -2.538 1.00 61.28 467 SER A C 1
ATOM 3402 O O . SER A 1 467 ? 6.347 14.149 -2.050 1.00 61.28 467 SER A O 1
ATOM 3404 N N . GLY A 1 468 ? 8.112 14.478 -3.392 1.00 68.31 468 GLY A N 1
ATOM 3405 C CA . GLY A 1 468 ? 7.814 15.892 -3.697 1.00 68.31 468 GLY A CA 1
ATOM 3406 C C . GLY A 1 468 ? 7.958 16.856 -2.503 1.00 68.31 468 GLY A C 1
ATOM 3407 O O . GLY A 1 468 ? 7.833 18.067 -2.665 1.00 68.31 468 GLY A O 1
ATOM 3408 N N . CYS A 1 469 ? 8.248 16.329 -1.311 1.00 82.19 469 CYS A N 1
ATOM 3409 C CA . CYS A 1 469 ? 8.368 17.055 -0.050 1.00 82.19 469 CYS A CA 1
ATOM 3410 C C . CYS A 1 469 ? 9.588 17.982 -0.027 1.00 82.19 469 CYS A C 1
ATOM 3412 O O . CYS A 1 469 ? 9.505 19.047 0.568 1.00 82.19 469 CYS A O 1
ATOM 3414 N N . TYR A 1 470 ? 10.656 17.661 -0.766 1.00 81.75 470 TYR A N 1
ATOM 3415 C CA . TYR A 1 470 ? 11.815 18.540 -0.981 1.00 81.75 470 TYR A CA 1
ATOM 3416 C C . TYR A 1 470 ? 11.467 19.921 -1.586 1.00 81.75 470 TYR A C 1
ATOM 3418 O O . TYR A 1 470 ? 12.270 20.847 -1.502 1.00 81.75 470 TYR A O 1
ATOM 3426 N N . LEU A 1 471 ? 10.272 20.089 -2.175 1.00 77.69 471 LEU A N 1
ATOM 3427 C CA . LEU A 1 471 ? 9.753 21.381 -2.652 1.00 77.69 471 LEU A CA 1
ATOM 3428 C C . LEU A 1 471 ? 9.024 22.193 -1.564 1.00 77.69 471 LEU A C 1
ATOM 3430 O O . LEU A 1 471 ? 8.573 23.308 -1.834 1.00 77.69 471 LEU A O 1
ATOM 3434 N N . ASN A 1 472 ? 8.870 21.657 -0.351 1.00 84.94 472 ASN A N 1
ATOM 3435 C CA . ASN A 1 472 ? 8.255 22.366 0.764 1.00 84.94 472 ASN A CA 1
ATOM 3436 C C . ASN A 1 472 ? 9.209 23.475 1.262 1.00 84.94 472 ASN A C 1
ATOM 3438 O O . ASN A 1 472 ? 10.343 23.164 1.637 1.00 84.94 472 ASN A O 1
ATOM 3442 N N . PRO A 1 473 ? 8.790 24.757 1.314 1.00 82.12 473 PRO A N 1
ATOM 3443 C CA . PRO A 1 473 ? 9.640 25.846 1.805 1.00 82.12 473 PRO A CA 1
ATOM 3444 C C . PRO A 1 473 ? 10.147 25.635 3.242 1.00 82.12 473 PRO A C 1
ATOM 3446 O O . PRO A 1 473 ? 11.210 26.152 3.591 1.00 82.12 473 PRO A O 1
ATOM 3449 N N . ASP A 1 474 ? 9.451 24.836 4.056 1.00 85.19 474 ASP A N 1
ATOM 3450 C CA . ASP A 1 474 ? 9.888 24.502 5.413 1.00 85.19 474 ASP A CA 1
ATOM 3451 C C . ASP A 1 474 ? 11.136 23.601 5.451 1.00 85.19 474 ASP A C 1
ATOM 3453 O O . ASP A 1 474 ? 11.807 23.553 6.481 1.00 85.19 474 ASP A O 1
ATOM 3457 N N . CYS A 1 475 ? 11.529 22.939 4.354 1.00 92.19 475 CYS A N 1
ATOM 3458 C CA . CYS A 1 475 ? 12.714 22.071 4.327 1.00 92.19 475 CYS A CA 1
ATOM 3459 C C . CYS A 1 475 ? 14.016 22.796 4.708 1.00 92.19 475 CYS A C 1
ATOM 3461 O O . CYS A 1 475 ? 14.895 22.204 5.337 1.00 92.19 475 CYS A O 1
ATOM 3463 N N . ALA A 1 476 ? 14.116 24.104 4.442 1.00 86.25 476 ALA A N 1
ATOM 3464 C CA . ALA A 1 476 ? 15.239 24.925 4.899 1.00 86.25 476 ALA A CA 1
ATOM 3465 C C . ALA A 1 476 ? 15.381 24.946 6.437 1.00 86.25 476 ALA A C 1
ATOM 3467 O O . ALA A 1 476 ? 16.489 25.070 6.959 1.00 86.25 476 ALA A O 1
ATOM 3468 N N . ARG A 1 477 ? 14.269 24.789 7.168 1.00 90.31 477 ARG A N 1
ATOM 3469 C CA . ARG A 1 477 ? 14.210 24.755 8.637 1.00 90.31 477 ARG A CA 1
ATOM 3470 C C . ARG A 1 477 ? 14.753 23.455 9.221 1.00 90.31 477 ARG A C 1
ATOM 3472 O O . ARG A 1 477 ? 15.338 23.466 10.301 1.00 90.31 477 ARG A O 1
ATOM 3479 N N . TYR A 1 478 ? 14.566 22.359 8.492 1.00 94.00 478 TYR A N 1
ATOM 3480 C CA . TYR A 1 478 ? 14.953 21.012 8.899 1.00 94.00 478 TYR A CA 1
ATOM 3481 C C . TYR A 1 478 ? 16.363 20.636 8.444 1.00 94.00 478 TYR A C 1
ATOM 3483 O O . TYR A 1 478 ? 16.808 19.545 8.766 1.00 94.00 478 TYR A O 1
ATOM 3491 N N . ARG A 1 479 ? 17.112 21.528 7.775 1.00 92.00 479 ARG A N 1
ATOM 3492 C CA . ARG A 1 479 ? 18.487 21.276 7.296 1.00 92.00 479 ARG A CA 1
ATOM 3493 C C . ARG A 1 479 ? 19.427 20.567 8.300 1.00 92.00 479 ARG A C 1
ATOM 3495 O O . ARG A 1 479 ? 20.178 19.716 7.836 1.00 92.00 479 ARG A O 1
ATOM 3502 N N . PRO A 1 480 ? 19.400 20.822 9.628 1.00 95.06 480 PRO A N 1
ATOM 3503 C CA . PRO A 1 480 ? 20.233 20.072 10.579 1.00 95.06 480 PRO A CA 1
ATOM 3504 C C . PRO A 1 480 ? 19.916 18.568 10.671 1.00 95.06 480 PRO A C 1
ATOM 3506 O O . PRO A 1 480 ? 20.761 17.804 11.114 1.00 95.06 480 PRO A O 1
ATOM 3509 N N . CYS A 1 481 ? 18.733 18.132 10.231 1.00 95.19 481 CYS A N 1
ATOM 3510 C CA . CYS A 1 481 ? 18.343 16.724 10.138 1.00 95.19 481 CYS A CA 1
ATOM 3511 C C . CYS A 1 481 ? 19.107 15.936 9.061 1.00 95.19 481 CYS A C 1
ATOM 3513 O O . CYS A 1 481 ? 19.017 14.712 9.057 1.00 95.19 481 CYS A O 1
ATOM 3515 N N . ALA A 1 482 ? 19.848 16.600 8.162 1.00 91.75 482 ALA A N 1
ATOM 3516 C CA . ALA A 1 482 ? 20.638 15.938 7.118 1.00 91.75 482 ALA A CA 1
ATOM 3517 C C . ALA A 1 482 ? 21.629 14.903 7.687 1.00 91.75 482 ALA A C 1
ATOM 3519 O O . ALA A 1 482 ? 21.832 13.857 7.080 1.00 91.75 482 ALA A O 1
ATOM 3520 N N . VAL A 1 483 ? 22.132 15.129 8.907 1.00 92.12 483 VAL A N 1
ATOM 3521 C CA . VAL A 1 483 ? 22.994 14.190 9.648 1.00 92.12 483 VAL A CA 1
ATOM 3522 C C . VAL A 1 483 ? 22.369 12.797 9.844 1.00 92.12 483 VAL A C 1
ATOM 3524 O O . VAL A 1 483 ? 23.085 11.813 9.972 1.00 92.12 483 VAL A O 1
ATOM 3527 N N . LEU A 1 484 ? 21.033 12.683 9.827 1.00 89.75 484 LEU A N 1
ATOM 3528 C CA . LEU A 1 484 ? 20.320 11.399 9.907 1.00 89.75 484 LEU A CA 1
ATOM 3529 C C . LEU A 1 484 ? 20.210 10.677 8.554 1.00 89.75 484 LEU A C 1
ATOM 3531 O O . LEU A 1 484 ? 19.838 9.507 8.517 1.00 89.75 484 LEU A O 1
ATOM 3535 N N . ALA A 1 485 ? 20.481 11.370 7.446 1.00 82.75 485 ALA A N 1
ATOM 3536 C CA . ALA A 1 485 ? 20.547 10.787 6.109 1.00 82.75 485 ALA A CA 1
ATOM 3537 C C . ALA A 1 485 ? 21.980 10.355 5.740 1.00 82.75 485 ALA A C 1
ATOM 3539 O O . ALA A 1 485 ? 22.156 9.438 4.947 1.00 82.75 485 ALA A O 1
ATOM 3540 N N . GLU A 1 486 ? 23.005 10.973 6.334 1.00 64.12 486 GLU A N 1
ATOM 3541 C CA . GLU A 1 486 ? 24.422 10.738 6.006 1.00 64.12 486 GLU A CA 1
ATOM 3542 C C . GLU A 1 486 ? 24.967 9.361 6.453 1.00 64.12 486 GLU A C 1
ATOM 3544 O O . GLU A 1 486 ? 25.995 8.918 5.943 1.00 64.12 486 GLU A O 1
ATOM 3549 N N . ASP A 1 487 ? 24.257 8.627 7.320 1.00 47.38 487 ASP A N 1
ATOM 3550 C CA . ASP A 1 487 ? 24.625 7.255 7.728 1.00 47.38 487 ASP A CA 1
ATOM 3551 C C . ASP A 1 487 ? 24.447 6.205 6.599 1.00 47.38 487 ASP A C 1
ATOM 3553 O O . ASP A 1 487 ? 24.921 5.069 6.713 1.00 47.38 487 ASP A O 1
ATOM 3557 N N . SER A 1 488 ? 23.813 6.555 5.467 1.00 44.69 488 SER A N 1
ATOM 3558 C CA . SER A 1 488 ? 23.837 5.732 4.245 1.00 44.69 488 SER A CA 1
ATOM 3559 C C . SER A 1 488 ? 25.133 5.973 3.463 1.00 44.69 488 SER A C 1
ATOM 3561 O O . SER A 1 488 ? 25.151 6.675 2.454 1.00 44.69 488 SER A O 1
ATOM 3563 N N . GLY A 1 489 ? 26.224 5.417 3.992 1.00 45.47 489 GLY A N 1
ATOM 3564 C CA . GLY A 1 489 ? 27.586 5.851 3.690 1.00 45.47 489 GLY A CA 1
ATOM 3565 C C . GLY A 1 489 ? 28.021 5.833 2.220 1.00 45.47 489 GLY A C 1
ATOM 3566 O O . GLY A 1 489 ? 28.161 4.773 1.611 1.00 45.47 489 GLY A O 1
ATOM 3567 N N . ASP A 1 490 ? 28.414 7.015 1.748 1.00 34.78 490 ASP A N 1
ATOM 3568 C CA . ASP A 1 490 ? 29.609 7.221 0.928 1.00 34.78 490 ASP A CA 1
ATOM 3569 C C . ASP A 1 490 ? 30.300 8.534 1.379 1.00 34.78 490 ASP A C 1
ATOM 3571 O O . ASP A 1 490 ? 29.784 9.241 2.244 1.00 34.78 490 ASP A O 1
ATOM 3575 N N . GLY A 1 491 ? 31.519 8.816 0.905 1.00 38.09 491 GLY A N 1
ATOM 3576 C CA . GLY A 1 491 ? 32.440 9.791 1.529 1.00 38.09 491 GLY A CA 1
ATOM 3577 C C . GLY A 1 491 ? 31.898 11.217 1.784 1.00 38.09 491 GLY A C 1
ATOM 3578 O O . GLY A 1 491 ? 31.368 11.859 0.883 1.00 38.09 491 GLY A O 1
ATOM 3579 N N . GLY A 1 492 ? 32.100 11.726 3.009 1.00 36.69 492 GLY A N 1
ATOM 3580 C CA . GLY A 1 492 ? 31.511 12.985 3.495 1.00 36.69 492 GLY A CA 1
ATOM 3581 C C . GLY A 1 492 ? 32.122 14.293 2.967 1.00 36.69 492 GLY A C 1
ATOM 3582 O O . GLY A 1 492 ? 33.214 14.315 2.394 1.00 36.69 492 GLY A O 1
ATOM 3583 N N . ILE A 1 493 ? 31.410 15.402 3.215 1.00 33.66 493 ILE A N 1
ATOM 3584 C CA . ILE A 1 493 ? 31.765 16.755 2.758 1.00 33.66 493 ILE A CA 1
ATOM 3585 C C . ILE A 1 493 ? 31.481 17.792 3.857 1.00 33.66 493 ILE A C 1
ATOM 3587 O O . ILE A 1 493 ? 30.335 18.013 4.238 1.00 33.66 493 ILE A O 1
ATOM 3591 N N . ASP A 1 494 ? 32.523 18.482 4.319 1.00 34.12 494 ASP A N 1
ATOM 3592 C CA . ASP A 1 494 ? 32.401 19.653 5.193 1.00 34.12 494 ASP A CA 1
ATOM 3593 C C . ASP A 1 494 ? 32.203 20.954 4.387 1.00 34.12 494 ASP A C 1
ATOM 3595 O O . ASP A 1 494 ? 32.813 21.161 3.338 1.00 34.12 494 ASP A O 1
ATOM 3599 N N . ALA A 1 495 ? 31.466 21.896 4.987 1.00 38.06 495 ALA A N 1
ATOM 3600 C CA . ALA A 1 495 ? 31.388 23.328 4.658 1.00 38.06 495 ALA A CA 1
ATOM 3601 C C . ALA A 1 495 ? 30.697 23.775 3.342 1.00 38.06 495 ALA A C 1
ATOM 3603 O O . ALA A 1 495 ? 31.292 23.853 2.265 1.00 38.06 495 ALA A O 1
ATOM 3604 N N . ALA A 1 496 ? 29.498 24.355 3.505 1.00 40.62 496 ALA A N 1
ATOM 3605 C CA . ALA A 1 496 ? 28.729 25.117 2.502 1.00 40.62 496 ALA A CA 1
ATOM 3606 C C . ALA A 1 496 ? 29.350 26.481 2.088 1.00 40.62 496 ALA A C 1
ATOM 3608 O O . ALA A 1 496 ? 28.649 27.469 1.885 1.00 40.62 496 ALA A O 1
ATOM 3609 N N . ALA A 1 497 ? 30.679 26.543 2.006 1.00 42.44 497 ALA A N 1
ATOM 3610 C CA . ALA A 1 497 ? 31.459 27.624 1.399 1.00 42.44 497 ALA A CA 1
ATOM 3611 C C . ALA A 1 497 ? 32.597 27.091 0.498 1.00 42.44 497 ALA A C 1
ATOM 3613 O O . ALA A 1 497 ? 33.265 27.881 -0.166 1.00 42.44 497 ALA A O 1
ATOM 3614 N N . ALA A 1 498 ? 32.831 25.770 0.475 1.00 40.19 498 ALA A N 1
ATOM 3615 C CA . ALA A 1 498 ? 33.778 25.115 -0.428 1.00 40.19 498 ALA A CA 1
ATOM 3616 C C . ALA A 1 498 ? 33.142 24.738 -1.782 1.00 40.19 498 ALA A C 1
ATOM 3618 O O . ALA A 1 498 ? 33.832 24.695 -2.798 1.00 40.19 498 ALA A O 1
ATOM 3619 N N . ASP A 1 499 ? 31.827 24.519 -1.794 1.00 66.75 499 ASP A N 1
ATOM 3620 C CA . ASP A 1 499 ? 31.072 23.936 -2.909 1.00 66.75 499 ASP A CA 1
ATOM 3621 C C . ASP A 1 499 ? 31.138 24.790 -4.190 1.00 66.75 499 ASP A C 1
ATOM 3623 O O . ASP A 1 499 ? 31.559 24.330 -5.250 1.00 66.75 499 ASP A O 1
ATOM 3627 N N . THR A 1 500 ? 30.885 26.099 -4.076 1.00 76.50 500 THR A N 1
ATOM 3628 C CA . THR A 1 500 ? 30.999 27.043 -5.201 1.00 76.50 500 THR A CA 1
ATOM 3629 C C . THR A 1 500 ? 32.409 27.072 -5.801 1.00 76.50 500 THR A C 1
ATOM 3631 O O . THR A 1 500 ? 32.556 27.295 -6.999 1.00 76.50 500 THR A O 1
ATOM 3634 N N . LEU A 1 501 ? 33.465 26.855 -5.006 1.00 85.19 501 LEU A N 1
ATOM 3635 C CA . LEU A 1 501 ? 34.832 26.799 -5.533 1.00 85.19 501 LEU A CA 1
ATOM 3636 C C . LEU A 1 501 ? 35.084 25.477 -6.269 1.00 85.19 501 LEU A C 1
ATOM 3638 O O . LEU A 1 501 ? 35.636 25.510 -7.364 1.00 85.19 501 LEU A O 1
ATOM 3642 N N . ALA A 1 502 ? 34.621 24.350 -5.723 1.00 88.94 502 ALA A N 1
ATOM 3643 C CA . ALA A 1 502 ? 34.718 23.043 -6.371 1.00 88.94 502 ALA A CA 1
ATOM 3644 C C . ALA A 1 502 ? 33.996 23.020 -7.730 1.00 88.94 502 ALA A C 1
ATOM 3646 O O . ALA A 1 502 ? 34.587 22.597 -8.722 1.00 88.94 502 ALA A O 1
ATOM 3647 N N . VAL A 1 503 ? 32.774 23.562 -7.807 1.00 94.19 503 VAL A N 1
ATOM 3648 C CA . VAL A 1 503 ? 32.031 23.712 -9.072 1.00 94.19 503 VAL A CA 1
ATOM 3649 C C . VAL A 1 503 ? 32.805 24.590 -10.065 1.00 94.19 503 VAL A C 1
ATOM 3651 O O . VAL A 1 503 ? 32.963 24.208 -11.220 1.00 94.19 503 VAL A O 1
ATOM 3654 N N . ASN A 1 504 ? 33.344 25.738 -9.637 1.00 93.88 504 ASN A N 1
ATOM 3655 C CA . ASN A 1 504 ? 34.111 26.619 -10.529 1.00 93.88 504 ASN A CA 1
ATOM 3656 C C . ASN A 1 504 ? 35.450 26.011 -11.000 1.00 93.88 504 ASN A C 1
ATOM 3658 O O . ASN A 1 504 ? 35.866 26.296 -12.118 1.00 93.88 504 ASN A O 1
ATOM 3662 N N . GLU A 1 505 ? 36.134 25.197 -10.189 1.00 94.25 505 GLU A N 1
ATOM 3663 C CA . GLU A 1 505 ? 37.402 24.550 -10.570 1.00 94.25 505 GLU A CA 1
ATOM 3664 C C . GLU A 1 505 ? 37.192 23.312 -11.462 1.00 94.25 505 GLU A C 1
ATOM 3666 O O . GLU A 1 505 ? 37.947 23.095 -12.418 1.00 94.25 505 GLU A O 1
ATOM 3671 N N . ALA A 1 506 ? 36.156 22.512 -11.186 1.00 94.56 506 ALA A N 1
ATOM 3672 C CA . ALA A 1 506 ? 35.801 21.341 -11.987 1.00 94.56 506 ALA A CA 1
ATOM 3673 C C . ALA A 1 506 ? 35.185 21.720 -13.344 1.00 94.56 506 ALA A C 1
ATOM 3675 O O . ALA A 1 506 ? 35.445 21.043 -14.336 1.00 94.56 506 ALA A O 1
ATOM 3676 N N . CYS A 1 507 ? 34.410 22.808 -13.395 1.00 96.19 507 CYS A N 1
ATOM 3677 C CA . CYS A 1 507 ? 33.709 23.276 -14.592 1.00 96.19 507 CYS A CA 1
ATOM 3678 C C . CYS A 1 507 ? 34.403 24.441 -15.326 1.00 96.19 507 CYS A C 1
ATOM 3680 O O . CYS A 1 507 ? 33.773 25.118 -16.140 1.00 96.19 507 CYS A O 1
ATOM 3682 N N . ASP A 1 508 ? 35.690 24.704 -15.068 1.00 95.62 508 ASP A N 1
ATOM 3683 C CA . ASP A 1 508 ? 36.459 25.680 -15.851 1.00 95.62 508 ASP A CA 1
ATOM 3684 C C . ASP A 1 508 ? 36.653 25.150 -17.297 1.00 95.62 508 ASP A C 1
ATOM 3686 O O . ASP A 1 508 ? 37.177 24.045 -17.486 1.00 95.62 508 ASP A O 1
ATOM 3690 N N . PRO A 1 509 ? 36.305 25.928 -18.347 1.00 92.31 509 PRO A N 1
ATOM 3691 C CA . PRO A 1 509 ? 36.584 25.579 -19.744 1.00 92.31 509 PRO A CA 1
ATOM 3692 C C . PRO A 1 509 ? 38.045 25.212 -20.060 1.00 92.31 509 PRO A C 1
ATOM 3694 O O . PRO A 1 509 ? 38.331 24.715 -21.146 1.00 92.31 509 PRO A O 1
ATOM 3697 N N . GLN A 1 510 ? 39.001 25.551 -19.192 1.00 91.88 510 GLN A N 1
ATOM 3698 C CA . GLN A 1 510 ? 40.419 25.214 -19.326 1.00 91.88 510 GLN A CA 1
ATOM 3699 C C . GLN A 1 510 ? 40.822 23.924 -18.590 1.00 91.88 510 GLN A C 1
ATOM 3701 O O . GLN A 1 510 ? 41.915 23.415 -18.848 1.00 91.88 510 GLN A O 1
ATOM 3706 N N . THR A 1 511 ? 39.990 23.398 -17.681 1.00 90.69 511 THR A N 1
ATOM 3707 C CA . THR A 1 511 ? 40.268 22.163 -16.922 1.00 90.69 511 THR A CA 1
ATOM 3708 C C . THR A 1 511 ? 39.550 20.946 -17.508 1.00 90.69 511 THR A C 1
ATOM 3710 O O . THR A 1 511 ? 40.134 19.856 -17.509 1.00 90.69 511 THR A O 1
ATOM 3713 N N . ILE A 1 512 ? 38.361 21.127 -18.100 1.00 93.88 512 ILE A N 1
ATOM 3714 C CA . ILE A 1 512 ? 37.667 20.095 -18.888 1.00 93.88 512 ILE A CA 1
ATOM 3715 C C . ILE A 1 512 ? 38.478 19.808 -20.162 1.00 93.88 512 ILE A C 1
ATOM 3717 O O . ILE A 1 512 ? 38.396 20.503 -21.171 1.00 93.88 512 ILE A O 1
ATOM 3721 N N . THR A 1 513 ? 39.321 18.779 -20.083 1.00 89.94 513 THR A N 1
ATOM 3722 C CA . THR A 1 513 ? 40.256 18.370 -21.148 1.00 89.94 513 THR A CA 1
ATOM 3723 C C . THR A 1 513 ? 40.114 16.897 -21.539 1.00 89.94 513 THR A C 1
ATOM 3725 O O . THR A 1 513 ? 40.786 16.442 -22.467 1.00 89.94 513 THR A O 1
ATOM 3728 N N . ASN A 1 514 ? 39.249 16.160 -20.839 1.00 91.56 514 ASN A N 1
ATOM 3729 C CA . ASN A 1 514 ? 38.913 14.760 -21.058 1.00 91.56 514 ASN A CA 1
ATOM 3730 C C . ASN A 1 514 ? 37.566 14.407 -20.397 1.00 91.56 514 ASN A C 1
ATOM 3732 O O . ASN A 1 514 ? 37.091 15.118 -19.509 1.00 91.56 514 ASN A O 1
ATOM 3736 N N . ASP A 1 515 ? 37.018 13.261 -20.793 1.00 88.44 515 ASP A N 1
ATOM 3737 C CA . ASP A 1 515 ? 35.737 12.711 -20.344 1.00 88.44 515 ASP A CA 1
ATOM 3738 C C . ASP A 1 515 ? 35.651 12.577 -18.809 1.00 88.44 515 ASP A C 1
ATOM 3740 O O . ASP A 1 515 ? 34.593 12.802 -18.228 1.00 88.44 515 ASP A O 1
ATOM 3744 N N . ASP A 1 516 ? 36.768 12.272 -18.131 1.00 88.94 516 ASP A N 1
ATOM 3745 C CA . ASP A 1 516 ? 36.824 12.173 -16.662 1.00 88.94 516 ASP A CA 1
ATOM 3746 C C . ASP A 1 516 ? 36.479 13.516 -15.990 1.00 88.94 516 ASP A C 1
ATOM 3748 O O . ASP A 1 516 ? 35.727 13.556 -15.015 1.00 88.94 516 ASP A O 1
ATOM 3752 N N . LYS A 1 517 ? 37.011 14.632 -16.514 1.00 92.38 517 LYS A N 1
ATOM 3753 C CA . LYS A 1 517 ? 36.741 15.979 -15.986 1.00 92.38 517 LYS A CA 1
ATOM 3754 C C . LYS A 1 517 ? 35.377 16.516 -16.397 1.00 92.38 517 LYS A C 1
ATOM 3756 O O . LYS A 1 517 ? 34.760 17.243 -15.622 1.00 92.38 517 LYS A O 1
ATOM 3761 N N . GLU A 1 518 ? 34.877 16.107 -17.557 1.00 93.19 518 GLU A N 1
ATOM 3762 C CA . GLU A 1 518 ? 33.491 16.367 -17.945 1.00 93.19 518 GLU A CA 1
ATOM 3763 C C . GLU A 1 518 ? 32.508 15.654 -16.999 1.00 93.19 518 GLU A C 1
ATOM 3765 O O . GLU A 1 518 ? 31.572 16.280 -16.509 1.00 93.19 518 GLU A O 1
ATOM 3770 N N . GLN A 1 519 ? 32.758 14.386 -16.646 1.00 91.75 519 GLN A N 1
ATOM 3771 C CA . GLN A 1 519 ? 31.942 13.647 -15.673 1.00 91.75 519 GLN A CA 1
ATOM 3772 C C . GLN A 1 519 ? 32.026 14.227 -14.254 1.00 91.75 519 GLN A C 1
ATOM 3774 O O . GLN A 1 519 ? 31.007 14.283 -13.569 1.00 91.75 519 GLN A O 1
ATOM 3779 N N . GLU A 1 520 ? 33.200 14.692 -13.816 1.00 93.94 520 GLU A N 1
ATOM 3780 C CA . GLU A 1 520 ? 33.381 15.352 -12.514 1.00 93.94 520 GLU A CA 1
ATOM 3781 C C . GLU A 1 520 ? 32.550 16.643 -12.416 1.00 93.94 520 GLU A C 1
ATOM 3783 O O . GLU A 1 520 ? 31.804 16.827 -11.453 1.00 93.94 520 GLU A O 1
ATOM 3788 N N . CYS A 1 521 ? 32.590 17.494 -13.448 1.00 96.44 521 CYS A N 1
ATOM 3789 C CA . CYS A 1 521 ? 31.719 18.666 -13.534 1.00 96.44 521 CYS A CA 1
ATOM 3790 C C . CYS A 1 521 ? 30.230 18.269 -13.647 1.00 96.44 521 CYS A C 1
ATOM 3792 O O . CYS A 1 521 ? 29.394 18.818 -12.930 1.00 96.44 521 CYS A O 1
ATOM 3794 N N . TYR A 1 522 ? 29.875 17.271 -14.469 1.00 93.94 522 TYR A N 1
ATOM 3795 C CA . TYR A 1 522 ? 28.485 16.813 -14.611 1.00 93.94 522 TYR A CA 1
ATOM 3796 C C . TYR A 1 522 ? 27.908 16.328 -13.273 1.00 93.94 522 TYR A C 1
ATOM 3798 O O . TYR A 1 522 ? 26.774 16.669 -12.942 1.00 93.94 522 TYR A O 1
ATOM 3806 N N . ALA A 1 523 ? 28.678 15.574 -12.483 1.00 91.25 523 ALA A N 1
ATOM 3807 C CA . ALA A 1 523 ? 28.249 15.059 -11.184 1.00 91.25 523 ALA A CA 1
ATOM 3808 C C . ALA A 1 523 ? 27.937 16.182 -10.179 1.00 91.25 523 ALA A C 1
ATOM 3810 O O . ALA A 1 523 ? 26.903 16.132 -9.514 1.00 91.25 523 ALA A O 1
ATOM 3811 N N . LEU A 1 524 ? 28.781 17.218 -10.119 1.00 94.25 524 LEU A N 1
ATOM 3812 C CA . LEU A 1 524 ? 28.564 18.401 -9.274 1.00 94.25 524 LEU A CA 1
ATOM 3813 C C . LEU A 1 524 ? 27.349 19.230 -9.732 1.00 94.25 524 LEU A C 1
ATOM 3815 O O . LEU A 1 524 ? 26.614 19.789 -8.919 1.00 94.25 524 LEU A O 1
ATOM 3819 N N . CYS A 1 525 ? 27.110 19.286 -11.041 1.00 95.88 525 CYS A N 1
ATOM 3820 C CA . CYS A 1 525 ? 26.067 20.109 -11.646 1.00 95.88 525 CYS A CA 1
ATOM 3821 C C . CYS A 1 525 ? 24.693 19.425 -11.756 1.00 95.88 525 CYS A C 1
ATOM 3823 O O . CYS A 1 525 ? 23.669 20.110 -11.818 1.00 95.88 525 CYS A O 1
ATOM 3825 N N . ALA A 1 526 ? 24.637 18.090 -11.760 1.00 92.94 526 ALA A N 1
ATOM 3826 C CA . ALA A 1 526 ? 23.410 17.316 -11.953 1.00 92.94 526 ALA A CA 1
ATOM 3827 C C . ALA A 1 526 ? 22.265 17.651 -10.969 1.00 92.94 526 ALA A C 1
ATOM 3829 O O . ALA A 1 526 ? 21.134 17.797 -11.445 1.00 92.94 526 ALA A O 1
ATOM 3830 N N . PRO A 1 527 ? 22.494 17.856 -9.650 1.00 91.38 527 PRO A N 1
ATOM 3831 C CA . PRO A 1 527 ? 21.417 18.212 -8.718 1.00 91.38 527 PRO A CA 1
ATOM 3832 C C . PRO A 1 527 ? 20.804 19.595 -8.995 1.00 91.38 527 PRO A C 1
ATOM 3834 O O . PRO A 1 527 ? 19.668 19.858 -8.610 1.00 91.38 527 PRO A O 1
ATOM 3837 N N . HIS A 1 528 ? 21.537 20.468 -9.694 1.00 93.06 528 HIS A N 1
ATOM 3838 C CA . HIS A 1 528 ? 21.160 21.855 -9.981 1.00 93.06 528 HIS A CA 1
ATOM 3839 C C . HIS A 1 528 ? 20.732 22.071 -11.445 1.00 93.06 528 HIS A C 1
ATOM 3841 O O . HIS A 1 528 ? 20.522 23.208 -11.871 1.00 93.06 528 HIS A O 1
ATOM 3847 N N . LYS A 1 529 ? 20.525 20.992 -12.220 1.00 92.00 529 LYS A N 1
ATOM 3848 C CA . LYS A 1 529 ? 20.112 21.042 -13.636 1.00 92.00 529 LYS A CA 1
ATOM 3849 C C . LYS A 1 529 ? 18.893 21.943 -13.896 1.00 92.00 529 LYS A C 1
ATOM 3851 O O . LYS A 1 529 ? 18.851 22.642 -14.909 1.00 92.00 529 LYS A O 1
ATOM 3856 N N . CYS A 1 530 ? 17.942 22.002 -12.960 1.00 90.12 530 CYS A N 1
ATOM 3857 C CA . CYS A 1 530 ? 16.727 22.809 -13.112 1.00 90.12 530 CYS A CA 1
ATOM 3858 C C . CYS A 1 530 ? 16.948 24.337 -13.110 1.00 90.12 530 CYS A C 1
ATOM 3860 O O . CYS A 1 530 ? 16.021 25.097 -13.407 1.00 90.12 530 CYS A O 1
ATOM 3862 N N . CYS A 1 531 ? 18.164 24.797 -12.793 1.00 92.31 531 CYS A N 1
ATOM 3863 C CA . CYS A 1 531 ? 18.594 26.179 -12.991 1.00 92.31 531 CYS A CA 1
ATOM 3864 C C . CYS A 1 531 ? 18.850 26.527 -14.468 1.00 92.31 531 CYS A C 1
ATOM 3866 O O . CYS A 1 531 ? 18.761 27.698 -14.826 1.00 92.31 531 CYS A O 1
ATOM 3868 N N . PHE A 1 532 ? 19.128 25.528 -15.316 1.00 90.81 532 PHE A N 1
ATOM 3869 C CA . PHE A 1 532 ? 19.504 25.700 -16.725 1.00 90.81 532 PHE A CA 1
ATOM 3870 C C . PHE A 1 532 ? 18.345 25.377 -17.680 1.00 90.81 532 PHE A C 1
ATOM 3872 O O . PHE A 1 532 ? 18.126 26.098 -18.649 1.00 90.81 532 PHE A O 1
ATOM 3879 N N . ASP A 1 533 ? 17.526 24.366 -17.363 1.00 85.31 533 ASP A N 1
ATOM 3880 C CA . ASP A 1 533 ? 16.312 24.052 -18.140 1.00 85.31 533 ASP A CA 1
ATOM 3881 C C . ASP A 1 533 ? 15.104 24.969 -17.821 1.00 85.31 533 ASP A C 1
ATOM 3883 O O . ASP A 1 533 ? 14.099 24.961 -18.537 1.00 85.31 533 ASP A O 1
ATOM 3887 N N . GLY A 1 534 ? 15.210 25.796 -16.774 1.00 82.25 534 GLY A N 1
ATOM 3888 C CA . GLY A 1 534 ? 14.185 26.756 -16.353 1.00 82.25 534 GLY A CA 1
ATOM 3889 C C . GLY A 1 534 ? 13.080 26.188 -15.450 1.00 82.25 534 GLY A C 1
ATOM 3890 O O . GLY A 1 534 ? 12.136 26.913 -15.123 1.00 82.25 534 GLY A O 1
ATOM 3891 N N . SER A 1 535 ? 13.178 24.930 -15.008 1.00 85.81 535 SER A N 1
ATOM 3892 C CA . SER A 1 535 ? 12.142 24.269 -14.196 1.00 85.81 535 SER A CA 1
ATOM 3893 C C . SER A 1 535 ? 12.068 24.756 -12.739 1.00 85.81 535 SER A C 1
ATOM 3895 O O . SER A 1 535 ? 11.065 24.499 -12.072 1.00 85.81 535 SER A O 1
ATOM 3897 N N . CYS A 1 536 ? 13.074 25.488 -12.238 1.00 84.75 536 CYS A N 1
ATOM 3898 C CA . CYS A 1 536 ? 13.147 25.978 -10.849 1.00 84.75 536 CYS A CA 1
ATOM 3899 C C . CYS A 1 536 ? 13.076 27.522 -10.704 1.00 84.75 536 CYS A C 1
ATOM 3901 O O . CYS A 1 536 ? 13.989 28.136 -10.146 1.00 84.75 536 CYS A O 1
ATOM 3903 N N . PRO A 1 537 ? 11.976 28.200 -11.103 1.00 61.94 537 PRO A N 1
ATOM 3904 C CA . PRO A 1 537 ? 11.881 29.669 -11.090 1.00 61.94 537 PRO A CA 1
ATOM 3905 C C . PRO A 1 537 ? 11.905 30.322 -9.692 1.00 61.94 537 PRO A C 1
ATOM 3907 O O . PRO A 1 537 ? 11.934 31.547 -9.599 1.00 61.94 537 PRO A O 1
ATOM 3910 N N . GLN A 1 538 ? 11.871 29.538 -8.608 1.00 71.88 538 GLN A N 1
ATOM 3911 C CA . GLN A 1 538 ? 11.932 30.023 -7.220 1.00 71.88 538 GLN A CA 1
ATOM 3912 C C . GLN A 1 538 ? 13.373 30.098 -6.662 1.00 71.88 538 GLN A C 1
ATOM 3914 O O . GLN A 1 538 ? 13.585 30.693 -5.610 1.00 71.88 538 GLN A O 1
ATOM 3919 N N . MET A 1 539 ? 14.373 29.513 -7.339 1.00 75.44 539 MET A N 1
ATOM 3920 C CA . MET A 1 539 ? 15.739 29.328 -6.806 1.00 75.44 539 MET A CA 1
ATOM 3921 C C . MET A 1 539 ? 16.776 30.340 -7.326 1.00 75.44 539 MET A C 1
ATOM 3923 O O . MET A 1 539 ? 17.977 30.096 -7.248 1.00 75.44 539 MET A O 1
ATOM 3927 N N . GLY A 1 540 ? 16.346 31.501 -7.834 1.00 74.94 540 GLY A N 1
ATOM 3928 C CA . GLY A 1 540 ? 17.209 32.429 -8.586 1.00 74.94 540 GLY A CA 1
ATOM 3929 C C . GLY A 1 540 ? 18.498 32.903 -7.889 1.00 74.94 540 GLY A C 1
ATOM 3930 O O . GLY A 1 540 ? 19.459 33.230 -8.578 1.00 74.94 540 GLY A O 1
ATOM 3931 N N . ALA A 1 541 ? 18.554 32.912 -6.552 1.00 75.00 541 ALA A N 1
ATOM 3932 C CA . ALA A 1 541 ? 19.786 33.209 -5.812 1.00 75.00 541 ALA A CA 1
ATOM 3933 C C . ALA A 1 541 ? 20.785 32.034 -5.815 1.00 75.00 541 ALA A C 1
ATOM 3935 O O . ALA A 1 541 ? 21.975 32.258 -5.996 1.00 75.00 541 ALA A O 1
ATOM 3936 N N . VAL A 1 542 ? 20.298 30.795 -5.677 1.00 82.94 542 VAL A N 1
ATOM 3937 C CA . VAL A 1 542 ? 21.121 29.571 -5.686 1.00 82.94 542 VAL A CA 1
ATOM 3938 C C . VAL A 1 542 ? 21.647 29.296 -7.095 1.00 82.94 542 VAL A C 1
ATOM 3940 O O . VAL A 1 542 ? 22.827 29.021 -7.282 1.00 82.94 542 VAL A O 1
ATOM 3943 N N . CYS A 1 543 ? 20.803 29.473 -8.116 1.00 90.69 543 CYS A N 1
ATOM 3944 C CA . CYS A 1 543 ? 21.201 29.282 -9.513 1.00 90.69 543 CYS A CA 1
ATOM 3945 C C . CYS A 1 543 ? 22.344 30.210 -9.965 1.00 90.69 543 CYS A C 1
ATOM 3947 O O . CYS A 1 543 ? 23.095 29.854 -10.869 1.00 90.69 543 CYS A O 1
ATOM 3949 N N . ALA A 1 544 ? 22.513 31.376 -9.330 1.00 86.88 544 ALA A N 1
ATOM 3950 C CA . ALA A 1 544 ? 23.618 32.286 -9.624 1.00 86.88 544 ALA A CA 1
ATOM 3951 C C . ALA A 1 544 ? 24.986 31.759 -9.142 1.00 86.88 544 ALA A C 1
ATOM 3953 O O . ALA A 1 544 ? 26.011 32.124 -9.714 1.00 86.88 544 ALA A O 1
ATOM 3954 N N . GLU A 1 545 ? 25.015 30.903 -8.117 1.00 91.00 545 GLU A N 1
ATOM 3955 C CA . GLU A 1 545 ? 26.252 30.325 -7.568 1.00 91.00 545 GLU A CA 1
ATOM 3956 C C . GLU A 1 545 ? 26.769 29.155 -8.423 1.00 91.00 545 GLU A C 1
ATOM 3958 O O . GLU A 1 545 ? 27.970 28.902 -8.464 1.00 91.00 545 GLU A O 1
ATOM 3963 N N . TYR A 1 546 ? 25.885 28.504 -9.184 1.00 93.69 546 TYR A N 1
ATOM 3964 C CA . TYR A 1 546 ? 26.197 27.351 -10.037 1.00 93.69 546 TYR A CA 1
ATOM 3965 C C . TYR A 1 546 ? 26.536 27.722 -11.491 1.00 93.69 546 TYR A C 1
ATOM 3967 O O . TYR A 1 546 ? 26.632 26.846 -12.345 1.00 93.69 546 TYR A O 1
ATOM 3975 N N . GLY A 1 547 ? 26.758 29.005 -11.798 1.00 92.25 547 GLY A N 1
ATOM 3976 C CA . GLY A 1 547 ? 26.914 29.510 -13.171 1.00 92.25 547 GLY A CA 1
ATOM 3977 C C . GLY A 1 547 ? 28.036 28.886 -14.023 1.00 92.25 547 GLY A C 1
ATOM 3978 O O . GLY A 1 547 ? 27.999 29.034 -15.239 1.00 92.25 547 GLY A O 1
ATOM 3979 N N . ALA A 1 548 ? 29.004 28.168 -13.443 1.00 94.94 548 ALA A N 1
ATOM 3980 C CA . ALA A 1 548 ? 30.002 27.417 -14.218 1.00 94.94 548 ALA A CA 1
ATOM 3981 C C . ALA A 1 548 ? 29.438 26.126 -14.852 1.00 94.94 548 ALA A C 1
ATOM 3983 O O . ALA A 1 548 ? 29.920 25.698 -15.897 1.00 94.94 548 ALA A O 1
ATOM 3984 N N . CYS A 1 549 ? 28.366 25.552 -14.292 1.00 95.69 549 CYS A N 1
ATOM 3985 C CA . CYS A 1 549 ? 27.659 24.386 -14.842 1.00 95.69 549 CYS A CA 1
ATOM 3986 C C . CYS A 1 549 ? 27.018 24.634 -16.219 1.00 95.69 549 CYS A C 1
ATOM 3988 O O . CYS A 1 549 ? 26.684 23.687 -16.935 1.00 95.69 549 CYS A O 1
ATOM 3990 N N . ASP A 1 550 ? 26.869 25.906 -16.595 1.00 93.25 550 ASP A N 1
ATOM 3991 C CA . ASP A 1 550 ? 26.350 26.358 -17.884 1.00 93.25 550 ASP A CA 1
ATOM 3992 C C . ASP A 1 550 ? 27.130 25.748 -19.065 1.00 93.25 550 ASP A C 1
ATOM 3994 O O . ASP A 1 550 ? 26.543 25.432 -20.100 1.00 93.25 550 ASP A O 1
ATOM 3998 N N . ILE A 1 551 ? 28.435 25.486 -18.880 1.00 91.69 551 ILE A N 1
ATOM 3999 C CA . ILE A 1 551 ? 29.304 24.906 -19.913 1.00 91.69 551 ILE A CA 1
ATOM 4000 C C . ILE A 1 551 ? 28.863 23.506 -20.357 1.00 91.69 551 ILE A C 1
ATOM 4002 O O . ILE A 1 551 ? 28.980 23.185 -21.535 1.00 91.69 551 ILE A O 1
ATOM 4006 N N . ILE A 1 552 ? 28.329 22.686 -19.446 1.00 91.56 552 ILE A N 1
ATOM 4007 C CA . ILE A 1 552 ? 27.879 21.326 -19.758 1.00 91.56 552 ILE A CA 1
ATOM 4008 C C . ILE A 1 552 ? 26.447 21.345 -20.289 1.00 91.56 552 ILE A C 1
ATOM 4010 O O . ILE A 1 552 ? 26.160 20.735 -21.319 1.00 91.56 552 ILE A O 1
ATOM 4014 N N . PHE A 1 553 ? 25.536 22.065 -19.630 1.00 89.44 553 PHE A N 1
ATOM 4015 C CA . PHE A 1 553 ? 24.127 22.008 -20.020 1.00 89.44 553 PHE A CA 1
ATOM 4016 C C . PHE A 1 553 ? 23.824 22.769 -21.320 1.00 89.44 553 PHE A C 1
ATOM 4018 O O . PHE A 1 553 ? 23.081 22.242 -22.148 1.00 89.44 553 PHE A O 1
ATOM 4025 N N . ASN A 1 554 ? 24.469 23.910 -21.595 1.00 78.19 554 ASN A N 1
ATOM 4026 C CA . ASN A 1 554 ? 24.277 24.605 -22.877 1.00 78.19 554 ASN A CA 1
ATOM 4027 C C . ASN A 1 554 ? 25.043 23.956 -24.043 1.00 78.19 554 ASN A C 1
ATOM 4029 O O . ASN A 1 554 ? 24.613 24.088 -25.191 1.00 78.19 554 ASN A O 1
ATOM 4033 N N . ALA A 1 555 ? 26.127 23.213 -23.776 1.00 69.75 555 ALA A N 1
ATOM 4034 C CA . ALA A 1 555 ? 26.800 22.411 -24.801 1.00 69.75 555 ALA A CA 1
ATOM 4035 C C . ALA A 1 555 ? 25.945 21.218 -25.266 1.00 69.75 555 ALA A C 1
ATOM 4037 O O . ALA A 1 555 ? 25.958 20.889 -26.452 1.00 69.75 555 ALA A O 1
ATOM 4038 N N . LEU A 1 556 ? 25.173 20.608 -24.359 1.00 51.38 556 LEU A N 1
ATOM 4039 C CA . LEU A 1 556 ? 24.306 19.465 -24.666 1.00 51.38 556 LEU A CA 1
ATOM 4040 C C . LEU A 1 556 ? 22.958 19.868 -25.297 1.00 51.38 556 LEU A C 1
ATOM 4042 O O . LEU A 1 556 ? 22.481 19.162 -26.183 1.00 51.38 556 LEU A O 1
ATOM 4046 N N . ASP A 1 557 ? 22.364 21.002 -24.902 1.00 47.69 557 ASP A N 1
ATOM 4047 C CA . ASP A 1 557 ? 21.062 21.463 -25.431 1.00 47.69 557 ASP A CA 1
ATOM 4048 C C . ASP A 1 557 ? 21.160 22.372 -26.678 1.00 47.69 557 ASP A C 1
ATOM 4050 O O . ASP A 1 557 ? 20.138 22.771 -27.246 1.00 47.69 557 ASP A O 1
ATOM 4054 N N . GLY A 1 558 ? 22.370 22.731 -27.127 1.00 45.25 558 GLY A N 1
ATOM 4055 C CA . GLY A 1 558 ? 22.592 23.506 -28.358 1.00 45.25 558 GLY A CA 1
ATOM 4056 C C . GLY A 1 558 ? 22.026 24.936 -28.343 1.00 45.25 558 GLY A C 1
ATOM 4057 O O . GLY A 1 558 ? 21.950 25.590 -29.388 1.00 45.25 558 GLY A O 1
ATOM 4058 N N . ARG A 1 559 ? 21.620 25.443 -27.173 1.00 43.38 559 ARG A N 1
ATOM 4059 C CA . ARG A 1 559 ? 21.113 26.808 -26.984 1.00 43.38 559 ARG A CA 1
ATOM 4060 C C . ARG A 1 559 ? 22.243 27.759 -26.611 1.00 43.38 559 ARG A C 1
ATOM 4062 O O . ARG A 1 559 ? 22.458 28.070 -25.447 1.00 43.38 559 ARG A O 1
ATOM 4069 N N . VAL A 1 560 ? 22.918 28.284 -27.628 1.00 37.69 560 VAL A N 1
ATOM 4070 C CA . VAL A 1 560 ? 23.760 29.474 -27.467 1.00 37.69 560 VAL A CA 1
ATOM 4071 C C . VAL A 1 560 ? 22.889 30.715 -27.647 1.00 37.69 560 VAL A C 1
ATOM 4073 O O . VAL A 1 560 ? 22.458 31.019 -28.763 1.00 37.69 560 VAL A O 1
ATOM 4076 N N . ASP A 1 561 ? 22.660 31.461 -26.565 1.00 36.81 561 ASP A N 1
ATOM 4077 C CA . ASP A 1 561 ? 22.188 32.840 -26.686 1.00 36.81 561 ASP A CA 1
ATOM 4078 C C . ASP A 1 561 ? 23.264 33.670 -27.403 1.00 36.81 561 ASP A C 1
ATOM 4080 O O . ASP A 1 561 ? 24.441 33.648 -27.060 1.00 36.81 561 ASP A O 1
ATOM 4084 N N . ASN A 1 562 ? 22.846 34.352 -28.464 1.00 33.88 562 ASN A N 1
ATOM 4085 C CA . ASN A 1 562 ? 23.668 34.806 -29.588 1.00 33.88 562 ASN A CA 1
ATOM 4086 C C . ASN A 1 562 ? 24.750 35.862 -29.239 1.00 33.88 562 ASN A C 1
ATOM 4088 O O . ASN A 1 562 ? 24.401 36.997 -28.893 1.00 33.88 562 ASN A O 1
ATOM 4092 N N . PRO A 1 563 ? 26.043 35.578 -29.516 1.00 36.25 563 PRO A N 1
ATOM 4093 C CA . PRO A 1 563 ? 26.912 36.615 -30.077 1.00 36.25 563 PRO A CA 1
ATOM 4094 C C . PRO A 1 563 ? 27.638 36.175 -31.366 1.00 36.25 563 PRO A C 1
ATOM 4096 O O . PRO A 1 563 ? 28.822 35.851 -31.356 1.00 36.25 563 PRO A O 1
ATOM 4099 N N . SER A 1 564 ? 26.972 36.370 -32.505 1.00 39.78 564 SER A N 1
ATOM 4100 C CA . SER A 1 564 ? 27.447 36.137 -33.885 1.00 39.78 564 SER A CA 1
ATOM 4101 C C . SER A 1 564 ? 27.443 34.662 -34.299 1.00 39.78 564 SER A C 1
ATOM 4103 O O . SER A 1 564 ? 28.159 33.839 -33.743 1.00 39.78 564 SER A O 1
ATOM 4105 N N . GLY A 1 565 ? 26.616 34.330 -35.293 1.00 39.56 565 GLY A N 1
ATOM 4106 C CA . GLY A 1 565 ? 26.371 32.945 -35.687 1.00 39.56 565 GLY A CA 1
ATOM 4107 C C . GLY A 1 565 ? 27.466 32.335 -36.562 1.00 39.56 565 GLY A C 1
ATOM 4108 O O . GLY A 1 565 ? 27.835 32.926 -37.569 1.00 39.56 565 GLY A O 1
ATOM 4109 N N . ASP A 1 566 ? 27.881 31.125 -36.189 1.00 42.62 566 ASP A N 1
ATOM 4110 C CA . ASP A 1 566 ? 28.472 30.070 -37.025 1.00 42.62 566 ASP A CA 1
ATOM 4111 C C . ASP A 1 566 ? 28.384 28.767 -36.200 1.00 42.62 566 ASP A C 1
ATOM 4113 O O . ASP A 1 566 ? 29.279 28.453 -35.421 1.00 42.62 566 ASP A O 1
ATOM 4117 N N . GLY A 1 567 ? 27.249 28.056 -36.266 1.00 49.88 567 GLY A N 1
ATOM 4118 C CA . GLY A 1 567 ? 26.934 27.004 -35.279 1.00 49.88 567 GLY A CA 1
ATOM 4119 C C . GLY A 1 567 ? 25.923 25.941 -35.708 1.00 49.88 567 GLY A C 1
ATOM 4120 O O . GLY A 1 567 ? 25.337 25.284 -34.857 1.00 49.88 567 GLY A O 1
ATOM 4121 N N . MET A 1 568 ? 25.699 25.763 -37.012 1.00 61.06 568 MET A N 1
ATOM 4122 C CA . MET A 1 568 ? 24.941 24.621 -37.535 1.00 61.06 568 MET A CA 1
ATOM 4123 C C . MET A 1 568 ? 25.897 23.775 -38.381 1.00 61.06 568 MET A C 1
ATOM 4125 O O . MET A 1 568 ? 26.610 24.360 -39.208 1.00 61.06 568 MET A O 1
ATOM 4129 N N . PRO A 1 569 ? 25.969 22.443 -38.183 1.00 69.38 569 PRO A N 1
ATOM 4130 C CA . PRO A 1 569 ? 26.896 21.607 -38.931 1.00 69.38 569 PRO A CA 1
ATOM 4131 C C . PRO A 1 569 ? 26.612 21.758 -40.424 1.00 69.38 569 PRO A C 1
ATOM 4133 O O . PRO A 1 569 ? 25.484 21.591 -40.889 1.00 69.38 569 PRO A O 1
ATOM 4136 N N . SER A 1 570 ? 27.643 22.144 -41.172 1.00 81.12 570 SER A N 1
ATOM 4137 C CA . SER A 1 570 ? 27.582 22.073 -42.629 1.00 81.12 570 SER A CA 1
ATOM 4138 C C . SER A 1 570 ? 27.688 20.606 -43.053 1.00 81.12 570 SER A C 1
ATOM 4140 O O . SER A 1 570 ? 28.288 19.823 -42.313 1.00 81.12 570 SER A O 1
ATOM 4142 N N . PRO A 1 571 ? 27.127 20.225 -44.216 1.00 87.69 571 PRO A N 1
ATOM 4143 C CA . PRO A 1 571 ? 27.336 18.891 -44.765 1.00 87.69 571 PRO A CA 1
ATOM 4144 C C . PRO A 1 571 ? 28.840 18.575 -44.868 1.00 87.69 571 PRO A C 1
ATOM 4146 O O . PRO A 1 571 ? 29.645 19.512 -44.990 1.00 87.69 571 PRO A O 1
ATOM 4149 N N . PRO A 1 572 ? 29.222 17.285 -44.855 1.00 90.88 572 PRO A N 1
ATOM 4150 C CA . PRO A 1 572 ? 30.581 16.858 -45.174 1.00 90.88 572 PRO A CA 1
ATOM 4151 C C . PRO A 1 572 ? 31.094 17.550 -46.445 1.00 90.88 572 PRO A C 1
ATOM 4153 O O . PRO A 1 572 ? 30.352 17.736 -47.412 1.00 90.88 572 PRO A O 1
ATOM 4156 N N . ALA A 1 573 ? 32.354 17.992 -46.435 1.00 90.94 573 ALA A N 1
ATOM 4157 C CA . ALA A 1 573 ? 32.913 18.819 -47.514 1.00 90.94 573 ALA A CA 1
ATOM 4158 C C . ALA A 1 573 ? 33.034 18.074 -48.861 1.00 90.94 573 ALA A C 1
ATOM 4160 O O . ALA A 1 573 ? 33.250 18.692 -49.902 1.00 90.94 573 ALA A O 1
ATOM 4161 N N . ASP A 1 574 ? 32.907 16.755 -48.810 1.00 93.62 574 ASP A N 1
ATOM 4162 C CA . ASP A 1 574 ? 32.922 15.764 -49.875 1.00 93.62 574 ASP A CA 1
ATOM 4163 C C . ASP A 1 574 ? 31.524 15.264 -50.271 1.00 93.62 574 ASP A C 1
ATOM 4165 O O . ASP A 1 574 ? 31.424 14.549 -51.262 1.00 93.62 574 ASP A O 1
ATOM 4169 N N . LEU A 1 575 ? 30.438 15.691 -49.606 1.00 94.50 575 LEU A N 1
ATOM 4170 C CA . LEU A 1 575 ? 29.071 15.222 -49.896 1.00 94.50 575 LEU A CA 1
ATOM 4171 C C . LEU A 1 575 ? 28.684 15.396 -51.381 1.00 94.50 575 LEU A C 1
ATOM 4173 O O . LEU A 1 575 ? 27.979 14.561 -51.936 1.00 94.50 575 LEU A O 1
ATOM 4177 N N . GLU A 1 576 ? 29.188 16.436 -52.058 1.00 94.81 576 GLU A N 1
ATOM 4178 C CA . GLU A 1 576 ? 28.970 16.651 -53.501 1.00 94.81 576 GLU A CA 1
ATOM 4179 C C . GLU A 1 576 ? 29.691 15.632 -54.402 1.00 94.81 576 GLU A C 1
ATOM 4181 O O . GLU A 1 576 ? 29.226 15.349 -55.502 1.00 94.81 576 GLU A O 1
ATOM 4186 N N . GLN A 1 577 ? 30.800 15.054 -53.937 1.00 95.38 577 GLN A N 1
ATOM 4187 C CA . GLN A 1 577 ? 31.545 14.011 -54.641 1.00 95.38 577 GLN A CA 1
ATOM 4188 C C . GLN A 1 577 ? 31.023 12.609 -54.290 1.00 95.38 577 GLN A C 1
ATOM 4190 O O . GLN A 1 577 ? 30.887 11.765 -55.173 1.00 95.38 577 GLN A O 1
ATOM 4195 N N . THR A 1 578 ? 30.723 12.364 -53.015 1.00 96.00 578 THR A N 1
ATOM 4196 C CA . THR A 1 578 ? 30.264 11.066 -52.503 1.00 96.00 578 THR A CA 1
ATOM 4197 C C . THR A 1 578 ? 28.832 10.754 -52.957 1.00 96.00 578 THR A C 1
ATOM 4199 O O . THR A 1 578 ? 28.540 9.627 -53.351 1.00 96.00 578 THR A O 1
ATOM 4202 N N . CYS A 1 579 ? 27.956 11.765 -53.007 1.00 96.31 579 CYS A N 1
ATOM 4203 C CA . CYS A 1 579 ? 26.568 11.635 -53.461 1.00 96.31 579 CYS A CA 1
ATOM 4204 C C . CYS A 1 579 ? 26.350 11.942 -54.958 1.00 96.31 579 CYS A C 1
ATOM 4206 O O . CYS A 1 579 ? 25.202 12.122 -55.377 1.00 96.31 579 CYS A O 1
ATOM 4208 N N . ASP A 1 580 ? 27.406 12.025 -55.784 1.00 95.00 580 ASP A N 1
ATOM 4209 C CA . ASP A 1 580 ? 27.248 12.212 -57.236 1.00 95.00 580 ASP A CA 1
ATOM 4210 C C . ASP A 1 580 ? 26.516 10.986 -57.832 1.00 95.00 580 ASP A C 1
ATOM 4212 O O . ASP A 1 580 ? 27.035 9.865 -57.774 1.00 95.00 580 ASP A O 1
ATOM 4216 N N . PRO A 1 581 ? 25.329 11.156 -58.452 1.00 94.81 581 PRO A N 1
ATOM 4217 C CA . PRO A 1 581 ? 24.542 10.042 -58.985 1.00 94.81 581 PRO A CA 1
ATOM 4218 C C . PRO A 1 581 ? 25.223 9.279 -60.136 1.00 94.81 581 PRO A C 1
ATOM 4220 O O . PRO A 1 581 ? 24.713 8.247 -60.567 1.00 94.81 581 PRO A O 1
ATOM 4223 N N . ASN A 1 582 ? 26.358 9.757 -60.658 1.00 94.81 582 ASN A N 1
ATOM 4224 C CA . ASN A 1 582 ? 27.178 9.026 -61.625 1.00 94.81 582 ASN A CA 1
ATOM 4225 C C . ASN A 1 582 ? 28.178 8.058 -60.966 1.00 94.81 582 ASN A C 1
ATOM 4227 O O . ASN A 1 582 ? 28.654 7.153 -61.650 1.00 94.81 582 ASN A O 1
ATOM 4231 N N . THR A 1 583 ? 28.509 8.243 -59.682 1.00 94.94 583 THR A N 1
ATOM 4232 C CA . THR A 1 583 ? 29.506 7.442 -58.943 1.00 94.94 583 THR A CA 1
ATOM 4233 C C . THR A 1 583 ? 28.981 6.823 -57.649 1.00 94.94 583 THR A C 1
ATOM 4235 O O . THR A 1 583 ? 29.699 6.036 -57.040 1.00 94.94 583 THR A O 1
ATOM 4238 N N . ILE A 1 584 ? 27.746 7.111 -57.229 1.00 95.12 584 ILE A N 1
ATOM 4239 C CA . ILE A 1 584 ? 27.161 6.571 -55.989 1.00 95.12 584 ILE A CA 1
ATOM 4240 C C . ILE A 1 584 ? 27.093 5.030 -55.960 1.00 95.12 584 ILE A C 1
ATOM 4242 O O . ILE A 1 584 ? 27.258 4.425 -54.908 1.00 95.12 584 ILE A O 1
ATOM 4246 N N . ASP A 1 585 ? 26.940 4.379 -57.119 1.00 94.31 585 ASP A N 1
ATOM 4247 C CA . ASP A 1 585 ? 26.970 2.911 -57.253 1.00 94.31 585 ASP A CA 1
ATOM 4248 C C . ASP A 1 585 ? 28.403 2.328 -57.381 1.00 94.31 585 ASP A C 1
ATOM 4250 O O . ASP A 1 585 ? 28.572 1.119 -57.576 1.00 94.31 585 ASP A O 1
ATOM 4254 N N . GLU A 1 586 ? 29.453 3.158 -57.309 1.00 92.69 586 GLU A N 1
ATOM 4255 C CA . GLU A 1 586 ? 30.856 2.728 -57.366 1.00 92.69 586 GLU A CA 1
ATOM 4256 C C . GLU A 1 586 ? 31.484 2.647 -55.963 1.00 92.69 586 GLU A C 1
ATOM 4258 O O . GLU A 1 586 ? 31.792 3.658 -55.342 1.00 92.69 586 GLU A O 1
ATOM 4263 N N . GLY A 1 587 ? 31.761 1.428 -55.491 1.00 91.62 587 GLY A N 1
ATOM 4264 C CA . GLY A 1 587 ? 32.437 1.209 -54.205 1.00 91.62 587 GLY A CA 1
ATOM 4265 C C . GLY A 1 587 ? 31.535 1.503 -53.006 1.00 91.62 587 GLY A C 1
ATOM 4266 O O . GLY A 1 587 ? 30.355 1.157 -53.028 1.00 91.62 587 GLY A O 1
ATOM 4267 N N . ASP A 1 588 ? 32.108 2.127 -51.978 1.00 93.94 588 ASP A N 1
ATOM 4268 C CA . ASP A 1 588 ? 31.444 2.388 -50.694 1.00 93.94 588 ASP A CA 1
ATOM 4269 C C . ASP A 1 588 ? 30.732 3.768 -50.673 1.00 93.94 588 ASP A C 1
ATOM 4271 O O . ASP A 1 588 ? 30.095 4.132 -49.687 1.00 93.94 588 ASP A O 1
ATOM 4275 N N . ASN A 1 589 ? 30.763 4.511 -51.796 1.00 93.12 589 ASN A N 1
ATOM 4276 C CA . ASN A 1 589 ? 30.192 5.860 -51.949 1.00 93.12 589 ASN A CA 1
ATOM 4277 C C . ASN A 1 589 ? 28.717 5.957 -51.518 1.00 93.12 589 ASN A C 1
ATOM 4279 O O . ASN A 1 589 ? 28.296 6.986 -50.998 1.00 93.12 589 ASN A O 1
ATOM 4283 N N . ARG A 1 590 ? 27.915 4.903 -51.723 1.00 94.75 590 ARG A N 1
ATOM 4284 C CA . ARG A 1 590 ? 26.517 4.879 -51.267 1.00 94.75 590 ARG A CA 1
ATOM 4285 C C . ARG A 1 590 ? 26.409 4.892 -49.743 1.00 94.75 590 ARG A C 1
ATOM 4287 O O . ARG A 1 590 ? 25.615 5.662 -49.223 1.00 94.75 590 ARG A O 1
ATOM 4294 N N . GLU A 1 591 ? 27.207 4.088 -49.045 1.00 95.06 591 GLU A N 1
ATOM 4295 C CA . GLU A 1 591 ? 27.205 4.004 -47.577 1.00 95.06 591 GLU A CA 1
ATOM 4296 C C . GLU A 1 591 ? 27.726 5.315 -46.967 1.00 95.06 591 GLU A C 1
ATOM 4298 O O . GLU A 1 591 ? 27.057 5.913 -46.127 1.00 95.06 591 GLU A O 1
ATOM 4303 N N . GLU A 1 592 ? 28.835 5.850 -47.491 1.00 95.81 592 GLU A N 1
ATOM 4304 C CA . GLU A 1 592 ? 29.376 7.155 -47.080 1.00 95.81 592 GLU A CA 1
ATOM 4305 C C . GLU A 1 592 ? 28.392 8.317 -47.357 1.00 95.81 592 GLU A C 1
ATOM 4307 O O . GLU A 1 592 ? 28.277 9.252 -46.558 1.00 95.81 592 GLU A O 1
ATOM 4312 N N . CYS A 1 593 ? 27.638 8.264 -48.463 1.00 96.44 593 CYS A N 1
ATOM 4313 C CA . CYS A 1 593 ? 26.590 9.240 -48.762 1.00 96.44 593 CYS A CA 1
ATOM 4314 C C . CYS A 1 593 ? 25.382 9.092 -47.817 1.00 96.44 593 CYS A C 1
ATOM 4316 O O . CYS A 1 593 ? 24.887 10.097 -47.308 1.00 96.44 593 CYS A O 1
ATOM 4318 N N . GLU A 1 594 ? 24.926 7.867 -47.523 1.00 95.12 594 GLU A N 1
ATOM 4319 C CA . GLU A 1 594 ? 23.855 7.615 -46.545 1.00 95.12 594 GLU A CA 1
ATOM 4320 C C . GLU A 1 594 ? 24.222 8.172 -45.160 1.00 95.12 594 GLU A C 1
ATOM 4322 O O . GLU A 1 594 ? 23.412 8.893 -44.571 1.00 95.12 594 GLU A O 1
ATOM 4327 N N . GLU A 1 595 ? 25.452 7.935 -44.684 1.00 94.69 595 GLU A N 1
ATOM 4328 C CA . GLU A 1 595 ? 25.972 8.494 -43.427 1.00 94.69 595 GLU A CA 1
ATOM 4329 C C . GLU A 1 595 ? 26.014 10.032 -43.447 1.00 94.69 595 GLU A C 1
ATOM 4331 O O . GLU A 1 595 ? 25.478 10.686 -42.544 1.00 94.69 595 GLU A O 1
ATOM 4336 N N . GLY A 1 596 ? 26.578 10.634 -44.502 1.00 94.00 596 GLY A N 1
ATOM 4337 C CA . GLY A 1 596 ? 26.638 12.090 -44.664 1.00 94.00 596 GLY A CA 1
ATOM 4338 C C . GLY A 1 596 ? 25.260 12.763 -44.737 1.00 94.00 596 GLY A C 1
ATOM 4339 O O . GLY A 1 596 ? 25.097 13.915 -44.322 1.00 94.00 596 GLY A O 1
ATOM 4340 N N . CYS A 1 597 ? 24.247 12.032 -45.203 1.00 96.06 597 CYS A N 1
ATOM 4341 C CA . CYS A 1 597 ? 22.873 12.496 -45.356 1.00 96.06 597 CYS A CA 1
ATOM 4342 C C . CYS A 1 597 ? 21.987 12.315 -44.111 1.00 96.06 597 CYS A C 1
ATOM 4344 O O . CYS A 1 597 ? 20.882 12.868 -44.081 1.00 96.06 597 CYS A O 1
ATOM 4346 N N . VAL A 1 598 ? 22.447 11.629 -43.051 1.00 93.56 598 VAL A N 1
ATOM 4347 C CA . VAL A 1 598 ? 21.654 11.403 -41.822 1.00 93.56 598 VAL A CA 1
ATOM 4348 C C . VAL A 1 598 ? 21.140 12.713 -41.213 1.00 93.56 598 VAL A C 1
ATOM 4350 O O . VAL A 1 598 ? 19.978 12.790 -40.803 1.00 93.56 598 VAL A O 1
ATOM 4353 N N . MET A 1 599 ? 21.965 13.766 -41.202 1.00 87.75 599 MET A N 1
ATOM 4354 C CA . MET A 1 599 ? 21.584 15.083 -40.670 1.00 87.75 599 MET A CA 1
ATOM 4355 C C . MET A 1 599 ? 20.511 15.798 -41.512 1.00 87.75 599 MET A C 1
ATOM 4357 O O . MET A 1 599 ? 19.778 16.635 -40.987 1.00 87.75 599 MET A O 1
ATOM 4361 N N . GLY A 1 600 ? 20.382 15.446 -42.794 1.00 93.00 600 GLY A N 1
ATOM 4362 C CA . GLY A 1 600 ? 19.386 15.996 -43.714 1.00 93.00 600 GLY A CA 1
ATOM 4363 C C . GLY A 1 600 ? 17.995 15.357 -43.605 1.00 93.00 600 GLY A C 1
ATOM 4364 O O . GLY A 1 600 ? 17.038 15.908 -44.144 1.00 93.00 600 GLY A O 1
ATOM 4365 N N . ASN A 1 601 ? 17.833 14.235 -42.888 1.00 91.12 601 ASN A N 1
ATOM 4366 C CA . ASN A 1 601 ? 16.568 13.476 -42.823 1.00 91.12 601 ASN A CA 1
ATOM 4367 C C . ASN A 1 601 ? 15.346 14.310 -42.385 1.00 91.12 601 ASN A C 1
ATOM 4369 O O . ASN A 1 601 ? 14.219 14.064 -42.835 1.00 91.12 601 ASN A O 1
ATOM 4373 N N . CYS A 1 602 ? 15.567 15.346 -41.570 1.00 90.31 602 CYS A N 1
ATOM 4374 C CA . CYS A 1 602 ? 14.529 16.283 -41.146 1.00 90.31 602 CYS A CA 1
ATOM 4375 C C . CYS A 1 602 ? 13.848 16.992 -42.340 1.00 90.31 602 CYS A C 1
ATOM 4377 O O . CYS A 1 602 ? 12.641 17.249 -42.305 1.00 90.31 602 CYS A O 1
ATOM 4379 N N . CYS A 1 603 ? 14.580 17.229 -43.437 1.00 91.62 603 CYS A N 1
ATOM 4380 C CA . CYS A 1 603 ? 14.082 17.858 -44.663 1.00 91.62 603 CYS A CA 1
ATOM 4381 C C . CYS A 1 603 ? 13.096 16.959 -45.421 1.00 91.62 603 CYS A C 1
ATOM 4383 O O . CYS A 1 603 ? 12.141 17.451 -46.022 1.00 91.62 603 CYS A O 1
ATOM 4385 N N . ARG A 1 604 ? 13.246 15.632 -45.304 1.00 88.81 604 ARG A N 1
ATOM 4386 C CA . ARG A 1 604 ? 12.285 14.633 -45.806 1.00 88.81 604 ARG A CA 1
ATOM 4387 C C . ARG A 1 604 ? 11.073 14.455 -44.873 1.00 88.81 604 ARG A C 1
ATOM 4389 O O . ARG A 1 604 ? 10.179 13.654 -45.144 1.00 88.81 604 ARG A O 1
ATOM 4396 N N . GLY A 1 605 ? 11.027 15.194 -43.760 1.00 81.12 605 GLY A N 1
ATOM 4397 C CA . GLY A 1 605 ? 10.005 15.070 -42.723 1.00 81.12 605 GLY A CA 1
ATOM 4398 C C . GLY A 1 605 ? 10.151 13.815 -41.860 1.00 81.12 605 GLY A C 1
ATOM 4399 O O . GLY A 1 605 ? 9.149 13.363 -41.303 1.00 81.12 605 GLY A O 1
ATOM 4400 N N . VAL A 1 606 ? 11.362 13.254 -41.768 1.00 73.06 606 VAL A N 1
ATOM 4401 C CA . VAL A 1 606 ? 11.700 12.100 -40.926 1.00 73.06 606 VAL A CA 1
ATOM 4402 C C . VAL A 1 606 ? 12.549 12.589 -39.747 1.00 73.06 606 VAL A C 1
ATOM 4404 O O . VAL A 1 606 ? 13.658 13.078 -39.939 1.00 73.06 606 VAL A O 1
ATOM 4407 N N . GLY A 1 607 ? 12.036 12.462 -38.520 1.00 76.88 607 GLY A N 1
ATOM 4408 C CA . GLY A 1 607 ? 12.708 12.945 -37.307 1.00 76.88 607 GLY A CA 1
ATOM 4409 C C . GLY A 1 607 ? 12.290 14.364 -36.901 1.00 76.88 607 GLY A C 1
ATOM 4410 O O . GLY A 1 607 ? 11.104 14.692 -36.937 1.00 76.88 607 GLY A O 1
ATOM 4411 N N . TYR A 1 608 ? 13.256 15.176 -36.461 1.00 72.56 608 TYR A N 1
ATOM 4412 C CA . TYR A 1 608 ? 13.044 16.546 -35.973 1.00 72.56 608 TYR A CA 1
ATOM 4413 C C . TYR A 1 608 ? 12.426 17.468 -37.044 1.00 72.56 608 TYR A C 1
ATOM 4415 O O . TYR A 1 608 ? 12.635 17.273 -38.239 1.00 72.56 608 TYR A O 1
ATOM 4423 N N . ASP A 1 609 ? 11.676 18.497 -36.635 1.00 76.88 609 ASP A N 1
ATOM 4424 C CA . ASP A 1 609 ? 10.980 19.388 -37.576 1.00 76.88 609 ASP A CA 1
ATOM 4425 C C . ASP A 1 609 ? 11.855 20.578 -38.011 1.00 76.88 609 ASP A C 1
ATOM 4427 O O . ASP A 1 609 ? 11.851 21.638 -37.384 1.00 76.88 609 ASP A O 1
ATOM 4431 N N . CYS A 1 610 ? 12.607 20.411 -39.104 1.00 83.00 610 CYS A N 1
ATOM 4432 C CA . CYS A 1 610 ? 13.397 21.487 -39.716 1.00 83.00 610 CYS A CA 1
ATOM 4433 C C . CYS A 1 610 ? 12.694 22.177 -40.905 1.00 83.00 610 CYS A C 1
ATOM 4435 O O . CYS A 1 610 ? 13.320 22.955 -41.623 1.00 83.00 610 CYS A O 1
ATOM 4437 N N . ARG A 1 611 ? 11.380 21.965 -41.106 1.00 64.19 611 ARG A N 1
ATOM 4438 C CA . ARG A 1 611 ? 10.625 22.474 -42.278 1.00 64.19 611 ARG A CA 1
ATOM 4439 C C . ARG A 1 611 ? 10.616 23.996 -42.439 1.00 64.19 611 ARG A C 1
ATOM 4441 O O . ARG A 1 611 ? 10.312 24.485 -43.521 1.00 64.19 611 ARG A O 1
ATOM 4448 N N . ASN A 1 612 ? 10.940 24.741 -41.383 1.00 68.81 612 ASN A N 1
ATOM 4449 C CA . ASN A 1 612 ? 11.038 26.203 -41.410 1.00 68.81 612 ASN A CA 1
ATOM 4450 C C . ASN A 1 612 ? 12.453 26.720 -41.759 1.00 68.81 612 ASN A C 1
ATOM 4452 O O . ASN A 1 612 ? 12.679 27.927 -41.707 1.00 68.81 612 ASN A O 1
ATOM 4456 N N . MET A 1 613 ? 13.408 25.843 -42.100 1.00 80.00 613 MET A N 1
ATOM 4457 C CA . MET A 1 613 ? 14.793 26.198 -42.442 1.00 80.00 613 MET A CA 1
ATOM 4458 C C . MET A 1 613 ? 15.136 25.841 -43.898 1.00 80.00 613 MET A C 1
ATOM 4460 O O . MET A 1 613 ? 15.970 24.980 -44.161 1.00 80.00 613 MET A O 1
ATOM 4464 N N . GLU A 1 614 ? 14.513 26.541 -44.849 1.00 79.81 614 GLU A N 1
ATOM 4465 C CA . GLU A 1 614 ? 14.705 26.366 -46.305 1.00 79.81 614 GLU A CA 1
ATOM 4466 C C . GLU A 1 614 ? 16.202 26.308 -46.697 1.00 79.81 614 GLU A C 1
ATOM 4468 O O . GLU A 1 614 ? 16.659 25.328 -47.281 1.00 79.81 614 GLU A O 1
ATOM 4473 N N . TYR A 1 615 ? 17.003 27.262 -46.204 1.00 85.50 615 TYR A N 1
ATOM 4474 C CA . TYR A 1 615 ? 18.457 27.340 -46.433 1.00 85.50 615 TYR A CA 1
ATOM 4475 C C . TYR A 1 615 ? 19.285 26.179 -45.838 1.00 85.50 615 TYR A C 1
ATOM 4477 O O . TYR A 1 615 ? 20.418 25.947 -46.260 1.00 85.50 615 TYR A O 1
ATOM 4485 N N . PHE A 1 616 ? 18.764 25.457 -44.838 1.00 89.25 616 PHE A N 1
ATOM 4486 C CA . PHE A 1 616 ? 19.424 24.251 -44.328 1.00 89.25 616 PHE A CA 1
ATOM 4487 C C . PHE A 1 616 ? 19.212 23.089 -45.303 1.00 89.25 616 PHE A C 1
ATOM 4489 O O . PHE A 1 616 ? 20.171 22.422 -45.680 1.00 89.25 616 PHE A O 1
ATOM 4496 N N . CYS A 1 617 ? 17.977 22.901 -45.774 1.00 93.50 617 CYS A N 1
ATOM 4497 C CA . CYS A 1 617 ? 17.637 21.826 -46.701 1.00 93.50 617 CYS A CA 1
ATOM 4498 C C . CYS A 1 617 ? 18.266 21.999 -48.091 1.00 93.50 617 CYS A C 1
ATOM 4500 O O . CYS A 1 617 ? 18.674 21.002 -48.684 1.00 93.50 617 CYS A O 1
ATOM 4502 N N . ASP A 1 618 ? 18.471 23.238 -48.554 1.00 92.31 618 ASP A N 1
ATOM 4503 C CA . ASP A 1 618 ? 19.234 23.536 -49.779 1.00 92.31 618 ASP A CA 1
ATOM 4504 C C . ASP A 1 618 ? 20.635 22.888 -49.791 1.00 92.31 618 ASP A C 1
ATOM 4506 O O . ASP A 1 618 ? 21.140 22.511 -50.848 1.00 92.31 618 ASP A O 1
ATOM 4510 N N . LYS A 1 619 ? 21.273 22.724 -48.621 1.00 92.56 619 LYS A N 1
ATOM 4511 C CA . LYS A 1 619 ? 22.605 22.106 -48.497 1.00 92.56 619 LYS A CA 1
ATOM 4512 C C . LYS A 1 619 ? 22.602 20.575 -48.563 1.00 92.56 619 LYS A C 1
ATOM 4514 O O . LYS A 1 619 ? 23.666 19.992 -48.750 1.00 92.56 619 LYS A O 1
ATOM 4519 N N . PHE A 1 620 ? 21.442 19.936 -48.418 1.00 94.69 620 PHE A N 1
ATOM 4520 C CA . PHE A 1 620 ? 21.280 18.478 -48.441 1.00 94.69 620 PHE A CA 1
ATOM 4521 C C . PHE A 1 620 ? 20.494 17.989 -49.670 1.00 94.69 620 PHE A C 1
ATOM 4523 O O . PHE A 1 620 ? 20.128 16.822 -49.735 1.00 94.69 620 PHE A O 1
ATOM 4530 N N . VAL A 1 621 ? 20.275 18.837 -50.684 1.00 94.12 621 VAL A N 1
ATOM 4531 C CA . VAL A 1 621 ? 19.564 18.457 -51.925 1.00 94.12 621 VAL A CA 1
ATOM 4532 C C . VAL A 1 621 ? 20.218 17.277 -52.664 1.00 94.12 621 VAL A C 1
ATOM 4534 O O . VAL A 1 621 ? 19.536 16.485 -53.304 1.00 94.12 621 VAL A O 1
ATOM 4537 N N . LEU A 1 622 ? 21.536 17.095 -52.531 1.00 94.25 622 LEU A N 1
ATOM 4538 C CA . LEU A 1 622 ? 22.253 15.973 -53.150 1.00 94.25 622 LEU A CA 1
ATOM 4539 C C . LEU A 1 622 ? 21.928 14.614 -52.508 1.00 94.25 622 LEU A C 1
ATOM 4541 O O . LEU A 1 622 ? 22.154 13.587 -53.138 1.00 94.25 622 LEU A O 1
ATOM 4545 N N . CYS A 1 623 ? 21.327 14.605 -51.316 1.00 95.50 623 CYS A N 1
ATOM 4546 C CA . CYS A 1 623 ? 20.831 13.401 -50.652 1.00 95.50 623 CYS A CA 1
ATOM 4547 C C . CYS A 1 623 ? 19.546 12.838 -51.277 1.00 95.50 623 CYS A C 1
ATOM 4549 O O . CYS A 1 623 ? 19.183 11.695 -50.996 1.00 95.50 623 CYS A O 1
ATOM 4551 N N . GLU A 1 624 ? 18.858 13.591 -52.148 1.00 93.12 624 GLU A N 1
ATOM 4552 C CA . GLU A 1 624 ? 17.692 13.081 -52.887 1.00 93.12 624 GLU A CA 1
ATOM 4553 C C . GLU A 1 624 ? 18.039 11.819 -53.701 1.00 93.12 624 GLU A C 1
ATOM 4555 O O . GLU A 1 624 ? 17.206 10.925 -53.826 1.00 93.12 624 GLU A O 1
ATOM 4560 N N . THR A 1 625 ? 19.288 11.691 -54.170 1.00 88.75 625 THR A N 1
ATOM 4561 C CA . THR A 1 625 ? 19.772 10.546 -54.965 1.00 88.75 625 THR A CA 1
ATOM 4562 C C . THR A 1 625 ? 19.713 9.210 -54.221 1.00 88.75 625 THR A C 1
ATOM 4564 O O . THR A 1 625 ? 19.432 8.190 -54.845 1.00 88.75 625 THR A O 1
ATOM 4567 N N . VAL A 1 626 ? 19.933 9.212 -52.903 1.00 91.75 626 VAL A N 1
ATOM 4568 C CA . VAL A 1 626 ? 19.820 8.025 -52.034 1.00 91.75 626 VAL A CA 1
ATOM 4569 C C . VAL A 1 626 ? 18.433 7.897 -51.423 1.00 91.75 626 VAL A C 1
ATOM 4571 O O . VAL A 1 626 ? 17.947 6.792 -51.198 1.00 91.75 626 VAL A O 1
ATOM 4574 N N . TRP A 1 627 ? 17.764 9.022 -51.168 1.00 90.44 627 TRP A N 1
ATOM 4575 C CA . TRP A 1 627 ? 16.430 9.029 -50.581 1.00 90.44 627 TRP A CA 1
ATOM 4576 C C . TRP A 1 627 ? 15.336 8.505 -51.525 1.00 90.44 627 TRP A C 1
ATOM 4578 O O . TRP A 1 627 ? 14.374 7.912 -51.033 1.00 90.44 627 TRP A O 1
ATOM 4588 N N . ASP A 1 628 ? 15.465 8.689 -52.840 1.00 79.44 628 ASP A N 1
ATOM 4589 C CA . ASP A 1 628 ? 14.455 8.260 -53.821 1.00 79.44 628 ASP A CA 1
ATOM 4590 C C . ASP A 1 628 ? 14.547 6.773 -54.229 1.00 79.44 628 ASP A C 1
ATOM 4592 O O . ASP A 1 628 ? 13.664 6.275 -54.935 1.00 79.44 628 ASP A O 1
ATOM 4596 N N . ASP A 1 629 ? 15.546 6.022 -53.748 1.00 60.44 629 ASP A N 1
ATOM 4597 C CA . ASP A 1 629 ? 15.751 4.601 -54.086 1.00 60.44 629 ASP A CA 1
ATOM 4598 C C . ASP A 1 629 ? 14.796 3.626 -53.346 1.00 60.44 629 ASP A C 1
ATOM 4600 O O . ASP A 1 629 ? 14.991 2.407 -53.348 1.00 60.44 629 ASP A O 1
ATOM 4604 N N . ASP A 1 630 ? 13.687 4.146 -52.793 1.00 47.31 630 ASP A N 1
ATOM 4605 C CA . ASP A 1 630 ? 12.531 3.410 -52.247 1.00 47.31 630 ASP A CA 1
ATOM 4606 C C . ASP A 1 630 ? 11.722 2.686 -53.369 1.00 47.31 630 ASP A C 1
ATOM 4608 O O . ASP A 1 630 ? 10.515 2.868 -53.581 1.00 47.31 630 ASP A O 1
ATOM 4612 N N . GLY A 1 631 ? 12.412 1.827 -54.126 1.00 47.41 631 GLY A N 1
ATOM 4613 C CA . GLY A 1 631 ? 11.882 0.637 -54.797 1.00 47.41 631 GLY A CA 1
ATOM 4614 C C . GLY A 1 631 ? 10.908 0.826 -55.964 1.00 47.41 631 GLY A C 1
ATOM 4615 O O . GLY A 1 631 ? 10.280 -0.156 -56.374 1.00 47.41 631 GLY A O 1
ATOM 4616 N N . SER A 1 632 ? 10.730 2.035 -56.510 1.00 39.69 632 SER A N 1
ATOM 4617 C CA . SER A 1 632 ? 9.597 2.301 -57.410 1.00 39.69 632 SER A CA 1
ATOM 4618 C C . SER A 1 632 ? 9.864 3.169 -58.648 1.00 39.69 632 SER A C 1
ATOM 4620 O O . SER A 1 632 ? 9.189 4.173 -58.826 1.00 39.69 632 SER A O 1
ATOM 4622 N N . GLN A 1 633 ? 10.681 2.695 -59.609 1.00 35.62 633 GLN A N 1
ATOM 4623 C CA . GLN A 1 633 ? 10.455 2.928 -61.058 1.00 35.62 633 GLN A CA 1
ATOM 4624 C C . GLN A 1 633 ? 11.008 1.812 -61.974 1.00 35.62 633 GLN A C 1
ATOM 4626 O O . GLN A 1 633 ? 11.655 0.859 -61.546 1.00 35.62 633 GLN A O 1
ATOM 4631 N N . GLN A 1 634 ? 10.619 1.861 -63.255 1.00 35.66 634 GLN A N 1
ATOM 4632 C CA . GLN A 1 634 ? 10.694 0.738 -64.196 1.00 35.66 634 GLN A CA 1
ATOM 4633 C C . GLN A 1 634 ? 12.027 0.630 -64.952 1.00 35.66 634 GLN A C 1
ATOM 4635 O O . GLN A 1 634 ? 12.540 1.592 -65.517 1.00 35.66 634 GLN A O 1
ATOM 4640 N N . LYS A 1 635 ? 12.506 -0.611 -65.084 1.00 29.58 635 LYS A N 1
ATOM 4641 C CA . LYS A 1 635 ? 13.654 -1.016 -65.908 1.00 29.58 635 LYS A CA 1
ATOM 4642 C C . LYS A 1 635 ? 13.509 -0.567 -67.382 1.00 29.58 635 LYS A C 1
ATOM 4644 O O . LYS A 1 635 ? 12.552 -0.999 -68.032 1.00 29.58 635 LYS A O 1
ATOM 4649 N N . PRO A 1 636 ? 14.460 0.195 -67.961 1.00 32.91 636 PRO A N 1
ATOM 4650 C CA . PRO A 1 636 ? 14.398 0.588 -69.369 1.00 32.91 636 PRO A CA 1
ATOM 4651 C C . PRO A 1 636 ? 14.508 -0.615 -70.317 1.00 32.91 636 PRO A C 1
ATOM 4653 O O . PRO A 1 636 ? 15.422 -1.436 -70.207 1.00 32.91 636 PRO A O 1
ATOM 4656 N N . GLN A 1 637 ? 13.594 -0.711 -71.285 1.00 31.22 637 GLN A N 1
ATOM 4657 C CA . GLN A 1 637 ? 13.720 -1.658 -72.395 1.00 31.22 637 GLN A CA 1
ATOM 4658 C C . GLN A 1 637 ? 14.708 -1.141 -73.448 1.00 31.22 637 GLN A C 1
ATOM 4660 O O . GLN A 1 637 ? 14.720 0.038 -73.800 1.00 31.22 637 GLN A O 1
ATOM 4665 N N . SER A 1 638 ? 15.509 -2.054 -73.992 1.00 32.25 638 SER A N 1
ATOM 4666 C CA . SER A 1 638 ? 16.445 -1.787 -75.079 1.00 32.25 638 SER A CA 1
ATOM 4667 C C . SER A 1 638 ? 15.725 -1.475 -76.397 1.00 32.25 638 SER A C 1
ATOM 4669 O O . SER A 1 638 ? 14.821 -2.197 -76.817 1.00 32.25 638 SER A O 1
ATOM 4671 N N . GLN A 1 639 ? 16.171 -0.429 -77.098 1.00 34.41 639 GLN A N 1
ATOM 4672 C CA . GLN A 1 639 ? 15.729 -0.142 -78.465 1.00 34.41 639 GLN A CA 1
ATOM 4673 C C . GLN A 1 639 ? 16.627 -0.832 -79.500 1.00 34.41 639 GLN A C 1
ATOM 4675 O O . GLN A 1 639 ? 17.855 -0.781 -79.423 1.00 34.41 639 GLN A O 1
ATOM 4680 N N . GLN A 1 640 ? 16.005 -1.431 -80.516 1.00 34.34 640 GLN A N 1
ATOM 4681 C CA . GLN A 1 640 ? 16.674 -1.919 -81.720 1.00 34.34 640 GLN A CA 1
ATOM 4682 C C . GLN A 1 640 ? 15.779 -1.691 -82.947 1.00 34.34 640 GLN A C 1
ATOM 4684 O O . GLN A 1 640 ? 14.583 -1.951 -82.879 1.00 34.34 640 GLN A O 1
ATOM 4689 N N . GLN A 1 641 ? 16.413 -1.324 -84.072 1.00 35.69 641 GLN A N 1
ATOM 4690 C CA . GLN A 1 641 ? 15.851 -1.194 -85.436 1.00 35.69 641 GLN A CA 1
ATOM 4691 C C . GLN A 1 641 ? 14.955 0.052 -85.659 1.00 35.69 641 GLN A C 1
ATOM 4693 O O . GLN A 1 641 ? 14.134 0.362 -84.811 1.00 35.69 641 GLN A O 1
ATOM 4698 N N . ILE A 1 642 ? 15.010 0.878 -86.719 1.00 33.81 642 ILE A N 1
ATOM 4699 C CA . ILE A 1 642 ? 15.635 0.985 -88.067 1.00 33.81 642 ILE A CA 1
ATOM 4700 C C . ILE A 1 642 ? 14.515 1.333 -89.083 1.00 33.81 642 ILE A C 1
ATOM 4702 O O . ILE A 1 642 ? 13.489 0.665 -89.120 1.00 33.81 642 ILE A O 1
ATOM 4706 N N . ALA A 1 643 ? 14.812 2.299 -89.967 1.00 30.08 643 ALA A N 1
ATOM 4707 C CA . ALA A 1 643 ? 14.157 2.645 -91.247 1.00 30.08 643 ALA A CA 1
ATOM 4708 C C . ALA A 1 643 ? 12.979 3.659 -91.294 1.00 30.08 643 ALA A C 1
ATOM 4710 O O . ALA A 1 643 ? 11.932 3.516 -90.675 1.00 30.08 643 ALA A O 1
ATOM 4711 N N . SER A 1 644 ? 13.211 4.673 -92.137 1.00 29.80 644 SER A N 1
ATOM 4712 C CA . SER A 1 644 ? 12.391 5.822 -92.575 1.00 29.80 644 SER A CA 1
ATOM 4713 C C . SER A 1 644 ? 11.494 5.476 -93.801 1.00 29.80 644 SER A C 1
ATOM 4715 O O . SER A 1 644 ? 11.444 4.301 -94.164 1.00 29.80 644 SER A O 1
ATOM 4717 N N . PRO A 1 645 ? 10.966 6.432 -94.612 1.00 53.75 645 PRO A N 1
ATOM 4718 C CA . PRO A 1 645 ? 10.331 7.752 -94.361 1.00 53.75 645 PRO A CA 1
ATOM 4719 C C . PRO A 1 645 ? 9.002 7.942 -95.166 1.00 53.75 645 PRO A C 1
ATOM 4721 O O . PRO A 1 645 ? 8.717 7.125 -96.034 1.00 53.75 645 PRO A O 1
ATOM 4724 N N . GLN A 1 646 ? 8.269 9.067 -95.014 1.00 28.94 646 GLN A N 1
ATOM 4725 C CA . GLN A 1 646 ? 7.793 9.878 -96.173 1.00 28.94 646 GLN A CA 1
ATOM 4726 C C . GLN A 1 646 ? 7.101 11.225 -95.825 1.00 28.94 646 GLN A C 1
ATOM 4728 O O . GLN A 1 646 ? 6.134 11.260 -95.077 1.00 28.94 646 GLN A O 1
ATOM 4733 N N . GLU A 1 647 ? 7.599 12.276 -96.491 1.00 31.11 647 GLU A N 1
ATOM 4734 C CA . GLU A 1 647 ? 6.931 13.454 -97.097 1.00 31.11 647 GLU A CA 1
ATOM 4735 C C . GLU A 1 647 ? 6.107 14.521 -96.320 1.00 31.11 647 GLU A C 1
ATOM 4737 O O . GLU A 1 647 ? 5.582 14.352 -95.227 1.00 31.11 647 GLU A O 1
ATOM 4742 N N . GLU A 1 648 ? 6.099 15.689 -96.972 1.00 30.59 648 GLU A N 1
ATOM 4743 C CA . GLU A 1 648 ? 5.857 17.093 -96.579 1.00 30.59 648 GLU A CA 1
ATOM 4744 C C . GLU A 1 648 ? 4.581 17.639 -97.305 1.00 30.59 648 GLU A C 1
ATOM 4746 O O . GLU A 1 648 ? 3.921 16.846 -97.983 1.00 30.59 648 GLU A O 1
ATOM 4751 N N . PRO A 1 649 ? 4.249 18.960 -97.373 1.00 53.69 649 PRO A N 1
ATOM 4752 C CA . PRO A 1 649 ? 4.545 20.131 -96.516 1.00 53.69 649 PRO A CA 1
ATOM 4753 C C . PRO A 1 649 ? 3.299 21.055 -96.262 1.00 53.69 649 PRO A C 1
ATOM 4755 O O . PRO A 1 649 ? 2.178 20.719 -96.632 1.00 53.69 649 PRO A O 1
ATOM 4758 N N . GLN A 1 650 ? 3.562 22.291 -95.778 1.00 31.56 650 GLN A N 1
ATOM 4759 C CA . GLN A 1 650 ? 2.808 23.575 -95.927 1.00 31.56 650 GLN A CA 1
ATOM 4760 C C . GLN A 1 650 ? 2.002 24.097 -94.708 1.00 31.56 650 GLN A C 1
ATOM 4762 O O . GLN A 1 650 ? 1.301 23.325 -94.070 1.00 31.56 650 GLN A O 1
ATOM 4767 N N . THR A 1 651 ? 1.968 25.401 -94.347 1.00 29.64 651 THR A N 1
ATOM 4768 C CA . THR A 1 651 ? 2.751 26.619 -94.719 1.00 29.64 651 THR A CA 1
ATOM 4769 C C . THR A 1 651 ? 2.428 27.778 -93.730 1.00 29.64 651 THR A C 1
ATOM 4771 O O . THR A 1 651 ? 1.253 27.996 -93.478 1.00 29.64 651 THR A O 1
ATOM 4774 N N . GLN A 1 652 ? 3.449 28.520 -93.242 1.00 32.62 652 GLN A N 1
ATOM 4775 C CA . GLN A 1 652 ? 3.517 29.948 -92.767 1.00 32.62 652 GLN A CA 1
ATOM 4776 C C . GLN A 1 652 ? 2.366 30.571 -91.905 1.00 32.62 652 GLN A C 1
ATOM 4778 O O . GLN A 1 652 ? 1.188 30.428 -92.196 1.00 32.62 652 GLN A O 1
ATOM 4783 N N . THR A 1 653 ? 2.619 31.433 -90.899 1.00 28.81 653 THR A N 1
ATOM 4784 C CA . THR A 1 653 ? 3.172 32.810 -91.054 1.00 28.81 653 THR A CA 1
ATOM 4785 C C . THR A 1 653 ? 3.653 33.448 -89.716 1.00 28.81 653 THR A C 1
ATOM 4787 O O . THR A 1 653 ? 3.228 33.047 -88.639 1.00 28.81 653 THR A O 1
ATOM 4790 N N . GLN A 1 654 ? 4.559 34.434 -89.831 1.00 30.69 654 GLN A N 1
ATOM 4791 C CA . GLN A 1 654 ? 5.344 35.222 -88.838 1.00 30.69 654 GLN A CA 1
ATOM 4792 C C . GLN A 1 654 ? 4.518 36.161 -87.904 1.00 30.69 654 GLN A C 1
ATOM 4794 O O . GLN A 1 654 ? 3.391 36.489 -88.258 1.00 30.69 654 GLN A O 1
ATOM 4799 N N . LEU A 1 655 ? 4.929 36.495 -86.653 1.00 29.45 655 LEU A N 1
ATOM 4800 C CA . LEU A 1 655 ? 5.982 37.448 -86.149 1.00 29.45 655 LEU A CA 1
ATOM 4801 C C . LEU A 1 655 ? 5.768 38.939 -86.546 1.00 29.45 655 LEU A C 1
ATOM 4803 O O . LEU A 1 655 ? 5.109 39.147 -87.563 1.00 29.45 655 LEU A O 1
ATOM 4807 N N . PRO A 1 656 ? 6.336 39.980 -85.860 1.00 56.47 656 PRO A N 1
ATOM 4808 C CA . PRO A 1 656 ? 7.260 40.066 -84.687 1.00 56.47 656 PRO A CA 1
ATOM 4809 C C . PRO A 1 656 ? 6.610 40.755 -83.438 1.00 56.47 656 PRO A C 1
ATOM 4811 O O . PRO A 1 656 ? 5.465 41.178 -83.531 1.00 56.47 656 PRO A O 1
ATOM 4814 N N . ALA A 1 657 ? 7.143 40.851 -82.203 1.00 32.09 657 ALA A N 1
ATOM 4815 C CA . ALA A 1 657 ? 8.488 40.983 -81.585 1.00 32.09 657 ALA A CA 1
ATOM 4816 C C . ALA A 1 657 ? 9.009 42.436 -81.359 1.00 32.09 657 ALA A C 1
ATOM 4818 O O . ALA A 1 657 ? 8.823 43.279 -82.230 1.00 32.09 657 ALA A O 1
ATOM 4819 N N . GLN A 1 658 ? 9.727 42.632 -80.226 1.00 29.03 658 GLN A N 1
ATOM 4820 C CA . GLN A 1 658 ? 10.572 43.770 -79.742 1.00 29.03 658 GLN A CA 1
ATOM 4821 C C . GLN A 1 658 ? 10.034 44.662 -78.589 1.00 29.03 658 GLN A C 1
ATOM 4823 O O . GLN A 1 658 ? 8.827 44.847 -78.494 1.00 29.03 658 GLN A O 1
ATOM 4828 N N . GLN A 1 659 ? 10.856 45.330 -77.747 1.00 32.16 659 GLN A N 1
ATOM 4829 C CA . GLN A 1 659 ? 12.162 45.025 -77.089 1.00 32.16 659 GLN A CA 1
ATOM 4830 C C . GLN A 1 659 ? 12.527 46.175 -76.089 1.00 32.16 659 GLN A C 1
ATOM 4832 O O . GLN A 1 659 ? 11.972 47.261 -76.200 1.00 32.16 659 GLN A O 1
ATOM 4837 N N . GLU A 1 660 ? 13.512 45.942 -75.204 1.00 29.64 660 GLU A N 1
ATOM 4838 C CA . GLU A 1 660 ? 14.372 46.928 -74.484 1.00 29.64 660 GLU A CA 1
ATOM 4839 C C . GLU A 1 660 ? 13.905 47.680 -73.202 1.00 29.64 660 GLU A C 1
ATOM 4841 O O . GLU A 1 660 ? 12.733 47.951 -72.955 1.00 29.64 660 GLU A O 1
ATOM 4846 N N . GLN A 1 661 ? 14.918 47.964 -72.362 1.00 32.28 661 GLN A N 1
ATOM 4847 C CA . GLN A 1 661 ? 14.959 48.772 -71.119 1.00 32.28 661 GLN A CA 1
ATOM 4848 C C . GLN A 1 661 ? 15.379 50.244 -71.486 1.00 32.28 661 GLN A C 1
ATOM 4850 O O . GLN A 1 661 ? 15.187 50.584 -72.653 1.00 32.28 661 GLN A O 1
ATOM 4855 N N . PRO A 1 662 ? 16.012 51.131 -70.655 1.00 49.09 662 PRO A N 1
ATOM 4856 C CA . PRO A 1 662 ? 16.306 51.155 -69.201 1.00 49.09 662 PRO A CA 1
ATOM 4857 C C . PRO A 1 662 ? 16.137 52.528 -68.460 1.00 49.09 662 PRO A C 1
ATOM 4859 O O . PRO A 1 662 ? 15.845 53.555 -69.056 1.00 49.09 662 PRO A O 1
ATOM 4862 N N . GLN A 1 663 ? 16.382 52.506 -67.133 1.00 33.97 663 GLN A N 1
ATOM 4863 C CA . GLN A 1 663 ? 16.985 53.533 -66.229 1.00 33.97 663 GLN A CA 1
ATOM 4864 C C . GLN A 1 663 ? 16.747 55.062 -66.395 1.00 33.97 663 GLN A C 1
ATOM 4866 O O . GLN A 1 663 ? 17.057 55.646 -67.427 1.00 33.97 663 GLN A O 1
ATOM 4871 N N . SER A 1 664 ? 16.480 55.767 -65.273 1.00 28.34 664 SER A N 1
ATOM 4872 C CA . SER A 1 664 ? 17.288 56.929 -64.784 1.00 28.34 664 SER A CA 1
ATOM 4873 C C . SER A 1 664 ? 16.829 57.475 -63.402 1.00 28.34 664 SER A C 1
ATOM 4875 O O . SER A 1 664 ? 15.800 57.058 -62.879 1.00 28.34 664 SER A O 1
ATOM 4877 N N . GLN A 1 665 ? 17.657 58.328 -62.770 1.00 36.28 665 GLN A N 1
ATOM 4878 C CA . GLN A 1 665 ? 17.625 58.758 -61.348 1.00 36.28 665 GLN A CA 1
ATOM 4879 C C . GLN A 1 665 ? 17.154 60.237 -61.156 1.00 36.28 665 GLN A C 1
ATOM 4881 O O . GLN A 1 665 ? 16.517 60.792 -62.049 1.00 36.28 665 GLN A O 1
ATOM 4886 N N . THR A 1 666 ? 17.637 60.915 -60.083 1.00 28.94 666 THR A N 1
ATOM 4887 C CA . THR A 1 666 ? 17.735 62.398 -59.836 1.00 28.94 666 THR A CA 1
ATOM 4888 C C . THR A 1 666 ? 16.448 63.077 -59.269 1.00 28.94 666 THR A C 1
ATOM 4890 O O . THR A 1 666 ? 15.384 62.846 -59.822 1.00 28.94 666 THR A O 1
ATOM 4893 N N . GLN A 1 667 ? 16.409 63.974 -58.249 1.00 33.19 667 GLN A N 1
ATOM 4894 C CA . GLN A 1 667 ? 17.306 64.384 -57.124 1.00 33.19 667 GLN A CA 1
ATOM 4895 C C . GLN A 1 667 ? 16.670 65.545 -56.274 1.00 33.19 667 GLN A C 1
ATOM 4897 O O . GLN A 1 667 ? 15.730 66.171 -56.747 1.00 33.19 667 GLN A O 1
ATOM 4902 N N . ILE A 1 668 ? 17.294 65.911 -55.128 1.00 29.77 668 ILE A N 1
ATOM 4903 C CA . ILE A 1 668 ? 17.337 67.258 -54.457 1.00 29.77 668 ILE A CA 1
ATOM 4904 C C . ILE A 1 668 ? 16.124 67.784 -53.616 1.00 29.77 668 ILE A C 1
ATOM 4906 O O . ILE A 1 668 ? 15.075 68.117 -54.153 1.00 29.77 668 ILE A O 1
ATOM 4910 N N . GLU A 1 669 ? 16.337 67.866 -52.280 1.00 29.86 669 GLU A N 1
ATOM 4911 C CA . GLU A 1 669 ? 16.341 69.022 -51.308 1.00 29.86 669 GLU A CA 1
ATOM 4912 C C . GLU A 1 669 ? 15.745 70.434 -51.669 1.00 29.86 669 GLU A C 1
ATOM 4914 O O . GLU A 1 669 ? 15.402 70.619 -52.832 1.00 29.86 669 GLU A O 1
ATOM 4919 N N . PRO A 1 670 ? 15.632 71.479 -50.768 1.00 46.81 670 PRO A N 1
ATOM 4920 C CA . PRO A 1 670 ? 16.352 71.738 -49.482 1.00 46.81 670 PRO A CA 1
ATOM 4921 C C . PRO A 1 670 ? 15.635 72.425 -48.253 1.00 46.81 670 PRO A C 1
ATOM 4923 O O . PRO A 1 670 ? 14.767 73.278 -48.394 1.00 46.81 670 PRO A O 1
ATOM 4926 N N . GLN A 1 671 ? 16.155 72.121 -47.046 1.00 32.06 671 GLN A N 1
ATOM 4927 C CA . GLN A 1 671 ? 16.650 72.968 -45.904 1.00 32.06 671 GLN A CA 1
ATOM 4928 C C . GLN A 1 671 ? 15.944 74.181 -45.202 1.00 32.06 671 GLN A C 1
ATOM 4930 O O . GLN A 1 671 ? 15.360 75.059 -45.826 1.00 32.06 671 GLN A O 1
ATOM 4935 N N . ASN A 1 672 ? 16.332 74.324 -43.903 1.00 34.50 672 ASN A N 1
ATOM 4936 C CA . ASN A 1 672 ? 16.526 75.539 -43.043 1.00 34.50 672 ASN A CA 1
ATOM 4937 C C . ASN A 1 672 ? 15.291 76.266 -42.436 1.00 34.50 672 ASN A C 1
ATOM 4939 O O . ASN A 1 672 ? 14.239 76.293 -43.054 1.00 34.50 672 ASN A O 1
ATOM 4943 N N . SER A 1 673 ? 15.311 76.953 -41.266 1.00 32.47 673 SER A N 1
ATOM 4944 C CA . SER A 1 673 ? 16.253 77.161 -40.110 1.00 32.47 673 SER A CA 1
ATOM 4945 C C . SER A 1 673 ? 15.508 77.956 -38.979 1.00 32.47 673 SER A C 1
ATOM 4947 O O . SER A 1 673 ? 14.395 78.398 -39.243 1.00 32.47 673 SER A O 1
ATOM 4949 N N . GLY A 1 674 ? 15.971 78.239 -37.738 1.00 28.03 674 GLY A N 1
ATOM 4950 C CA . GLY A 1 674 ? 17.173 77.876 -36.952 1.00 28.03 674 GLY A CA 1
ATOM 4951 C C . GLY A 1 674 ? 17.396 78.753 -35.671 1.00 28.03 674 GLY A C 1
ATOM 4952 O O . GLY A 1 674 ? 16.956 79.893 -35.632 1.00 28.03 674 GLY A O 1
ATOM 4953 N N . ALA A 1 675 ? 18.128 78.219 -34.670 1.00 33.50 675 ALA A N 1
ATOM 4954 C CA . ALA A 1 675 ? 18.836 78.846 -33.510 1.00 33.50 675 ALA A CA 1
ATOM 4955 C C . ALA A 1 675 ? 18.143 79.653 -32.346 1.00 33.50 675 ALA A C 1
ATOM 4957 O O . ALA A 1 675 ? 17.662 80.762 -32.528 1.00 33.50 675 ALA A O 1
ATOM 4958 N N . GLN A 1 676 ? 18.357 79.139 -31.110 1.00 36.53 676 GLN A N 1
ATOM 4959 C CA . GLN A 1 676 ? 18.850 79.781 -29.846 1.00 36.53 676 GLN A CA 1
ATOM 4960 C C . GLN A 1 676 ? 18.084 80.865 -29.025 1.00 36.53 676 GLN A C 1
ATOM 4962 O O . GLN A 1 676 ? 17.846 81.965 -29.506 1.00 36.53 676 GLN A O 1
ATOM 4967 N N . ALA A 1 677 ? 17.943 80.616 -27.698 1.00 29.77 677 ALA A N 1
ATOM 4968 C CA . ALA A 1 677 ? 18.229 81.539 -26.560 1.00 29.77 677 ALA A CA 1
ATOM 4969 C C . ALA A 1 677 ? 18.161 80.809 -25.176 1.00 29.77 677 ALA A C 1
ATOM 4971 O O . ALA A 1 677 ? 17.689 79.676 -25.112 1.00 29.77 677 ALA A O 1
ATOM 4972 N N . THR A 1 678 ? 18.637 81.426 -24.075 1.00 31.17 678 THR A N 1
ATOM 4973 C CA . THR A 1 678 ? 19.104 80.727 -22.839 1.00 31.17 678 THR A CA 1
ATOM 4974 C C . THR A 1 678 ? 18.450 81.198 -21.508 1.00 31.17 678 THR A C 1
ATOM 4976 O O . THR A 1 678 ? 18.294 82.396 -21.315 1.00 31.17 678 THR A O 1
ATOM 4979 N N . GLN A 1 679 ? 18.169 80.251 -20.583 1.00 36.28 679 GLN A N 1
ATOM 4980 C CA . GLN A 1 679 ? 18.028 80.318 -19.090 1.00 36.28 679 GLN A CA 1
ATOM 4981 C C . GLN A 1 679 ? 17.364 81.518 -18.352 1.00 36.28 679 GLN A C 1
ATOM 4983 O O . GLN A 1 679 ? 17.917 82.609 -18.374 1.00 36.28 679 GLN A O 1
ATOM 4988 N N . VAL A 1 680 ? 16.392 81.228 -17.451 1.00 28.19 680 VAL A N 1
ATOM 4989 C CA . VAL A 1 680 ? 16.380 81.655 -16.014 1.00 28.19 680 VAL A CA 1
ATOM 4990 C C . VAL A 1 680 ? 15.665 80.608 -15.114 1.00 28.19 680 VAL A C 1
ATOM 4992 O O . VAL A 1 680 ? 14.655 80.027 -15.488 1.00 28.19 680 VAL A O 1
ATOM 4995 N N . VAL A 1 681 ? 16.229 80.410 -13.918 1.00 33.31 681 VAL A N 1
ATOM 4996 C CA . VAL A 1 681 ? 15.906 79.563 -12.742 1.00 33.31 681 VAL A CA 1
ATOM 4997 C C . VAL A 1 681 ? 14.449 79.586 -12.203 1.00 33.31 681 VAL A C 1
ATOM 4999 O O . VAL A 1 681 ? 13.935 80.675 -11.958 1.00 33.31 681 VAL A O 1
ATOM 5002 N N . SER A 1 682 ? 13.860 78.419 -11.847 1.00 29.78 682 SER A N 1
ATOM 5003 C CA . SER A 1 682 ? 13.289 78.074 -10.499 1.00 29.78 682 SER A CA 1
ATOM 5004 C C . SER A 1 682 ? 12.460 76.764 -10.456 1.00 29.78 682 SER A C 1
ATOM 5006 O O . SER A 1 682 ? 11.806 76.399 -11.424 1.00 29.78 682 SER A O 1
ATOM 5008 N N . ALA A 1 683 ? 12.515 76.070 -9.310 1.00 29.98 683 ALA A N 1
ATOM 5009 C CA . ALA A 1 683 ? 11.933 74.750 -8.970 1.00 29.98 683 ALA A CA 1
ATOM 5010 C C . ALA A 1 683 ? 10.451 74.847 -8.467 1.00 29.98 683 ALA A C 1
ATOM 5012 O O . ALA A 1 683 ? 9.995 75.982 -8.307 1.00 29.98 683 ALA A O 1
ATOM 5013 N N . PRO A 1 684 ? 9.702 73.751 -8.144 1.00 40.03 684 PRO A N 1
ATOM 5014 C CA . PRO A 1 684 ? 10.144 72.358 -7.966 1.00 40.03 684 PRO A CA 1
ATOM 5015 C C . PRO A 1 684 ? 9.352 71.233 -8.674 1.00 40.03 684 PRO A C 1
ATOM 5017 O O . PRO A 1 684 ? 8.226 71.389 -9.139 1.00 40.03 684 PRO A O 1
ATOM 5020 N N . SER A 1 685 ? 10.012 70.072 -8.705 1.00 30.89 685 SER A N 1
ATOM 5021 C CA . SER A 1 685 ? 9.609 68.777 -9.271 1.00 30.89 685 SER A CA 1
ATOM 5022 C C . SER A 1 685 ? 8.556 68.031 -8.437 1.00 30.89 685 SER A C 1
ATOM 5024 O O . SER A 1 685 ? 8.410 68.309 -7.248 1.00 30.89 685 SER A O 1
ATOM 5026 N N . GLY A 1 686 ? 7.905 67.006 -9.014 1.00 28.31 686 GLY A N 1
ATOM 5027 C CA . GLY A 1 686 ? 7.042 66.119 -8.216 1.00 28.31 686 GLY A CA 1
ATOM 5028 C C . GLY A 1 686 ? 6.306 64.949 -8.887 1.00 28.31 686 GLY A C 1
ATOM 5029 O O . GLY A 1 686 ? 5.534 64.307 -8.187 1.00 28.31 686 GLY A O 1
ATOM 5030 N N . ALA A 1 687 ? 6.490 64.646 -10.182 1.00 35.78 687 ALA A N 1
ATOM 5031 C CA . ALA A 1 687 ? 5.885 63.453 -10.796 1.00 35.78 687 ALA A CA 1
ATOM 5032 C C . ALA A 1 687 ? 6.637 62.965 -12.051 1.00 35.78 687 ALA A C 1
ATOM 5034 O O . ALA A 1 687 ? 6.468 63.495 -13.147 1.00 35.78 687 ALA A O 1
ATOM 5035 N N . THR A 1 688 ? 7.432 61.913 -11.875 1.00 32.41 688 THR A N 1
ATOM 5036 C CA . THR A 1 688 ? 7.888 60.968 -12.909 1.00 32.41 688 THR A CA 1
ATOM 5037 C C . THR A 1 688 ? 7.831 59.598 -12.228 1.00 32.41 688 THR A C 1
ATOM 5039 O O . THR A 1 688 ? 8.399 59.460 -11.151 1.00 32.41 688 THR A O 1
ATOM 5042 N N . GLY A 1 689 ? 7.125 58.585 -12.719 1.00 44.97 689 GLY A N 1
ATOM 5043 C CA . GLY A 1 689 ? 6.911 58.269 -14.129 1.00 44.97 689 GLY A CA 1
ATOM 5044 C C . GLY A 1 689 ? 7.843 57.116 -14.479 1.00 44.97 689 GLY A C 1
ATOM 5045 O O . GLY A 1 689 ? 8.822 57.311 -15.191 1.00 44.97 689 GLY A O 1
ATOM 5046 N N . THR A 1 690 ? 7.578 55.947 -13.895 1.00 30.70 690 THR A N 1
ATOM 5047 C CA . THR A 1 690 ? 8.416 54.747 -13.993 1.00 30.70 690 THR A CA 1
ATOM 5048 C C . THR A 1 690 ? 7.565 53.535 -14.337 1.00 30.70 690 THR A C 1
ATOM 5050 O O . THR A 1 690 ? 6.597 53.253 -13.640 1.00 30.70 690 THR A O 1
ATOM 5053 N N . SER A 1 691 ? 7.983 52.875 -15.418 1.00 35.38 691 SER A N 1
ATOM 5054 C CA . SER A 1 691 ? 7.749 51.493 -15.859 1.00 35.38 691 SER A CA 1
ATOM 5055 C C . SER A 1 691 ? 6.761 50.617 -15.078 1.00 35.38 691 SER A C 1
ATOM 5057 O O . SER A 1 691 ? 6.885 50.440 -13.869 1.00 35.38 691 SER A O 1
ATOM 5059 N N . ALA A 1 692 ? 5.874 49.951 -15.820 1.00 41.22 692 ALA A N 1
ATOM 5060 C CA . ALA A 1 692 ? 5.056 48.860 -15.310 1.00 41.22 692 ALA A CA 1
ATOM 5061 C C . ALA A 1 692 ? 5.942 47.675 -14.883 1.00 41.22 692 ALA A C 1
ATOM 5063 O O . ALA A 1 692 ? 6.439 46.930 -15.725 1.00 41.22 692 ALA A O 1
ATOM 5064 N N . ASN A 1 693 ? 6.119 47.502 -13.574 1.00 41.88 693 ASN A N 1
ATOM 5065 C CA . ASN A 1 693 ? 6.542 46.233 -12.991 1.00 41.88 693 ASN A CA 1
ATOM 5066 C C . ASN A 1 693 ? 5.276 45.444 -12.646 1.00 41.88 693 ASN A C 1
ATOM 5068 O O . ASN A 1 693 ? 4.392 45.977 -11.975 1.00 41.88 693 ASN A O 1
ATOM 5072 N N . GLY A 1 694 ? 5.183 44.195 -13.107 1.00 57.50 694 GLY A N 1
ATOM 5073 C CA . GLY A 1 694 ? 4.064 43.316 -12.770 1.00 57.50 694 GLY A CA 1
ATOM 5074 C C . GLY A 1 694 ? 4.049 43.028 -11.271 1.00 57.50 694 GLY A C 1
ATOM 5075 O O . GLY A 1 694 ? 4.950 42.363 -10.767 1.00 57.50 694 GLY A O 1
ATOM 5076 N N . GLY A 1 695 ? 3.053 43.559 -10.563 1.00 81.00 695 GLY A N 1
ATOM 5077 C CA . GLY A 1 695 ? 2.772 43.160 -9.187 1.00 81.00 695 GLY A CA 1
ATOM 5078 C C . GLY A 1 695 ? 2.081 41.799 -9.151 1.00 81.00 695 GLY A C 1
ATOM 5079 O O . GLY A 1 695 ? 1.435 41.400 -10.119 1.00 81.00 695 GLY A O 1
ATOM 5080 N N . ASP A 1 696 ? 2.217 41.097 -8.031 1.00 89.44 696 ASP A N 1
ATOM 5081 C CA . ASP A 1 696 ? 1.576 39.799 -7.829 1.00 89.44 696 ASP A CA 1
ATOM 5082 C C . ASP A 1 696 ? 0.035 39.948 -7.836 1.00 89.44 696 ASP A C 1
ATOM 5084 O O . ASP A 1 696 ? -0.486 40.769 -7.065 1.00 89.44 696 ASP A O 1
ATOM 5088 N N . PRO A 1 697 ? -0.708 39.192 -8.672 1.00 89.75 697 PRO A N 1
ATOM 5089 C CA . PRO A 1 697 ? -2.170 39.227 -8.699 1.00 89.75 697 PRO A CA 1
ATOM 5090 C C . PRO A 1 697 ? -2.802 38.949 -7.334 1.00 89.75 697 PRO A C 1
ATOM 5092 O O . PRO A 1 697 ? -3.768 39.620 -6.979 1.00 89.75 697 PRO A O 1
ATOM 5095 N N . THR A 1 698 ? -2.223 38.047 -6.534 1.00 89.50 698 THR A N 1
ATOM 5096 C CA . THR A 1 698 ? -2.735 37.697 -5.196 1.00 89.50 698 THR A CA 1
ATOM 5097 C C . THR A 1 698 ? -2.755 38.913 -4.261 1.00 89.50 698 THR A C 1
ATOM 5099 O O . THR A 1 698 ? -3.675 39.089 -3.463 1.00 89.50 698 THR A O 1
ATOM 5102 N N . ILE A 1 699 ? -1.772 39.812 -4.396 1.00 91.81 699 ILE A N 1
ATOM 5103 C CA . ILE A 1 699 ? -1.659 41.044 -3.607 1.00 91.81 699 ILE A CA 1
ATOM 5104 C C . ILE A 1 699 ? -2.540 42.143 -4.210 1.00 91.81 699 ILE A C 1
ATOM 5106 O O . ILE A 1 699 ? -3.295 42.799 -3.486 1.00 91.81 699 ILE A O 1
ATOM 5110 N N . LEU A 1 700 ? -2.467 42.349 -5.529 1.00 94.06 700 LEU A N 1
ATOM 5111 C CA . LEU A 1 700 ? -3.182 43.427 -6.220 1.00 94.06 700 LEU A CA 1
ATOM 5112 C C . LEU A 1 700 ? -4.705 43.229 -6.232 1.00 94.06 700 LEU A C 1
ATOM 5114 O O . LEU A 1 700 ? -5.434 44.214 -6.115 1.00 94.06 700 LEU A O 1
ATOM 5118 N N . CYS A 1 701 ? -5.177 41.987 -6.311 1.00 94.31 701 CYS A N 1
ATOM 5119 C CA . CYS A 1 701 ? -6.594 41.624 -6.301 1.00 94.31 701 CYS A CA 1
ATOM 5120 C C . CYS A 1 701 ? -7.100 41.171 -4.920 1.00 94.31 701 CYS A C 1
ATOM 5122 O O . CYS A 1 701 ? -8.267 40.811 -4.781 1.00 94.31 701 CYS A O 1
ATOM 5124 N N . SER A 1 702 ? -6.264 41.237 -3.875 1.00 93.69 702 SER A N 1
ATOM 5125 C CA . SER A 1 702 ? -6.698 40.978 -2.496 1.00 93.69 702 SER A CA 1
ATOM 5126 C C . SER A 1 702 ? -7.861 41.889 -2.081 1.00 93.69 702 SER A C 1
ATOM 5128 O O . SER A 1 702 ? -7.923 43.065 -2.452 1.00 93.69 702 SER A O 1
ATOM 5130 N N . SER A 1 703 ? -8.759 41.383 -1.232 1.00 91.25 703 SER A N 1
ATOM 5131 C CA . SER A 1 703 ? -9.891 42.157 -0.694 1.00 91.25 703 SER A CA 1
ATOM 5132 C C . SER A 1 703 ? -9.453 43.434 0.041 1.00 91.25 703 SER A C 1
ATOM 5134 O O . SER A 1 703 ? -10.142 44.454 -0.023 1.00 91.25 703 SER A O 1
ATOM 5136 N N . GLU A 1 704 ? -8.277 43.417 0.678 1.00 91.88 704 GLU A N 1
ATOM 5137 C CA . GLU A 1 704 ? -7.680 44.596 1.308 1.00 91.88 704 GLU A CA 1
ATOM 5138 C C . GLU A 1 704 ? -7.243 45.645 0.274 1.00 91.88 704 GLU A C 1
ATOM 5140 O O . GLU A 1 704 ? -7.420 46.844 0.501 1.00 91.88 704 GLU A O 1
ATOM 5145 N N . ASN A 1 705 ? -6.683 45.229 -0.868 1.00 91.19 705 ASN A N 1
ATOM 5146 C CA . ASN A 1 705 ? -6.281 46.162 -1.916 1.00 91.19 705 ASN A CA 1
ATOM 5147 C C . ASN A 1 705 ? -7.482 46.681 -2.716 1.00 91.19 705 ASN A C 1
ATOM 5149 O O . ASN A 1 705 ? -7.568 47.883 -2.951 1.00 91.19 705 ASN A O 1
ATOM 5153 N N . LEU A 1 706 ? -8.459 45.829 -3.043 1.00 93.19 706 LEU A N 1
ATOM 5154 C CA . LEU A 1 706 ? -9.706 46.230 -3.710 1.00 93.19 706 LEU A CA 1
ATOM 5155 C C . LEU A 1 706 ? -10.503 47.281 -2.910 1.00 93.19 706 LEU A C 1
ATOM 5157 O O . LEU A 1 706 ? -11.189 48.114 -3.503 1.00 93.19 706 LEU A O 1
ATOM 5161 N N . GLY A 1 707 ? -10.372 47.300 -1.578 1.00 86.81 707 GLY A N 1
ATOM 5162 C CA . GLY A 1 707 ? -10.939 48.338 -0.710 1.00 86.81 707 GLY A CA 1
ATOM 5163 C C . GLY A 1 707 ? -10.234 49.706 -0.764 1.00 86.81 707 GLY A C 1
ATOM 5164 O O . GLY A 1 707 ? -10.755 50.680 -0.214 1.00 86.81 707 GLY A O 1
ATOM 5165 N N . LYS A 1 708 ? -9.061 49.817 -1.405 1.00 95.19 708 LYS A N 1
ATOM 5166 C CA . LYS A 1 708 ? -8.264 51.054 -1.489 1.00 95.19 708 LYS A CA 1
ATOM 5167 C C . LYS A 1 708 ? -8.565 51.822 -2.788 1.00 95.19 708 LYS A C 1
ATOM 5169 O O . LYS A 1 708 ? -8.764 51.207 -3.837 1.00 95.19 708 LYS A O 1
ATOM 5174 N N . PRO A 1 709 ? -8.557 53.172 -2.781 1.00 93.38 709 PRO A N 1
ATOM 5175 C CA . PRO A 1 709 ? -8.709 53.961 -4.005 1.00 93.38 709 PRO A CA 1
ATOM 5176 C C . PRO A 1 709 ? -7.637 53.601 -5.045 1.00 93.38 709 PRO A C 1
ATOM 5178 O O . PRO A 1 709 ? -6.447 53.713 -4.764 1.00 93.38 709 PRO A O 1
ATOM 5181 N N . GLY A 1 710 ? -8.065 53.171 -6.236 1.00 91.69 710 GLY A N 1
ATOM 5182 C CA . GLY A 1 710 ? -7.182 52.699 -7.314 1.00 91.69 710 GLY A CA 1
ATOM 5183 C C . GLY A 1 710 ? -6.810 51.209 -7.253 1.00 91.69 710 GLY A C 1
ATOM 5184 O O . GLY A 1 710 ? -6.267 50.693 -8.223 1.00 91.69 710 GLY A O 1
ATOM 5185 N N . GLY A 1 711 ? -7.145 50.485 -6.177 1.00 93.19 711 GLY A N 1
ATOM 5186 C CA . GLY A 1 711 ? -6.827 49.058 -6.052 1.00 93.19 711 GLY A CA 1
ATOM 5187 C C . GLY A 1 711 ? -7.537 48.181 -7.084 1.00 93.19 711 GLY A C 1
ATOM 5188 O O . GLY A 1 711 ? -6.912 47.301 -7.670 1.00 93.19 711 GLY A O 1
ATOM 5189 N N . LYS A 1 712 ? -8.805 48.490 -7.394 1.00 94.00 712 LYS A N 1
ATOM 5190 C CA . LYS A 1 712 ? -9.526 47.860 -8.511 1.00 94.00 712 LYS A CA 1
ATOM 5191 C C . LYS A 1 712 ? -8.816 48.083 -9.850 1.00 94.00 712 LYS A C 1
ATOM 5193 O O . LYS A 1 712 ? -8.594 47.129 -10.571 1.00 94.00 712 LYS A O 1
A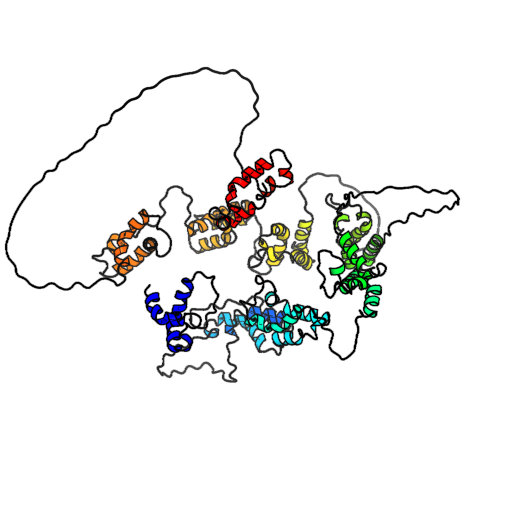TOM 5198 N N . GLU A 1 713 ? -8.427 49.318 -10.162 1.00 93.62 713 GLU A N 1
ATOM 5199 C CA . GLU A 1 713 ? -7.771 49.655 -11.437 1.00 93.62 713 GLU A CA 1
ATOM 5200 C C . GLU A 1 713 ? -6.415 48.934 -11.581 1.00 93.62 713 GLU A C 1
ATOM 5202 O O . GLU A 1 713 ? -6.092 48.433 -12.655 1.00 93.62 713 GLU A O 1
ATOM 5207 N N . ALA A 1 714 ? -5.673 48.776 -10.478 1.00 93.44 714 ALA A N 1
ATOM 5208 C CA . ALA A 1 714 ? -4.442 47.986 -10.438 1.00 93.44 714 ALA A CA 1
ATOM 5209 C C . ALA A 1 714 ? -4.671 46.469 -10.618 1.00 93.44 714 ALA A C 1
ATOM 5211 O O . ALA A 1 714 ? -3.862 45.810 -11.273 1.00 93.44 714 ALA A O 1
ATOM 5212 N N . CYS A 1 715 ? -5.760 45.917 -10.070 1.00 95.25 715 CYS A N 1
ATOM 5213 C CA . CYS A 1 715 ? -6.169 44.530 -10.314 1.00 95.25 715 CYS A CA 1
ATOM 5214 C C . CYS A 1 715 ? -6.621 44.332 -11.777 1.00 95.25 715 CYS A C 1
ATOM 5216 O O . CYS A 1 715 ? -6.113 43.452 -12.472 1.00 95.25 715 CYS A O 1
ATOM 5218 N N . ASP A 1 716 ? -7.487 45.207 -12.297 1.00 93.06 716 ASP A N 1
ATOM 5219 C CA . ASP A 1 716 ? -7.974 45.162 -13.680 1.00 93.06 716 ASP A CA 1
ATOM 5220 C C . ASP A 1 716 ? -6.804 45.188 -14.691 1.00 93.06 716 ASP A C 1
ATOM 5222 O O . ASP A 1 716 ? -6.808 44.430 -15.663 1.00 93.06 716 ASP A O 1
ATOM 5226 N N . ASP A 1 717 ? -5.781 46.026 -14.476 1.00 93.38 717 ASP A N 1
ATOM 5227 C CA . ASP A 1 717 ? -4.631 46.155 -15.385 1.00 93.38 717 ASP A CA 1
ATOM 5228 C C . ASP A 1 717 ? -3.652 44.963 -15.336 1.00 93.38 717 ASP A C 1
ATOM 5230 O O . ASP A 1 717 ? -3.060 44.626 -16.371 1.00 93.38 717 ASP A O 1
ATOM 5234 N N . VAL A 1 718 ? -3.493 44.285 -14.188 1.00 93.56 718 VAL A N 1
ATOM 5235 C CA . VAL A 1 718 ? -2.687 43.049 -14.112 1.00 93.56 718 VAL A CA 1
ATOM 5236 C C . VAL A 1 718 ? -3.455 41.853 -14.697 1.00 93.56 718 VAL A C 1
ATOM 5238 O O . VAL A 1 718 ? -2.898 41.079 -15.478 1.00 93.56 718 VAL A O 1
ATOM 5241 N N . CYS A 1 719 ? -4.762 41.752 -14.433 1.00 94.81 719 CYS A N 1
ATOM 5242 C CA . CYS A 1 719 ? -5.619 40.673 -14.927 1.00 94.81 719 CYS A CA 1
ATOM 5243 C C . CYS A 1 719 ? -5.899 40.754 -16.438 1.00 94.81 719 CYS A C 1
ATOM 5245 O O . CYS A 1 719 ? -5.987 39.723 -17.111 1.00 94.81 719 CYS A O 1
ATOM 5247 N N . ARG A 1 720 ? -5.987 41.963 -17.020 1.00 93.56 720 ARG A N 1
ATOM 5248 C CA . ARG A 1 720 ? -6.281 42.162 -18.455 1.00 93.56 720 ARG A CA 1
ATOM 5249 C C . ARG A 1 720 ? -5.265 41.490 -19.383 1.00 93.56 720 ARG A C 1
ATOM 5251 O O . ARG A 1 720 ? -5.638 41.085 -20.482 1.00 93.56 720 ARG A O 1
ATOM 5258 N N . GLN A 1 721 ? -4.013 41.339 -18.949 1.00 91.69 721 GLN A N 1
ATOM 5259 C CA . GLN A 1 721 ? -2.956 40.681 -19.728 1.00 91.69 721 GLN A CA 1
ATOM 5260 C C . GLN A 1 721 ? -3.195 39.171 -19.897 1.00 91.69 721 GLN A C 1
ATOM 5262 O O . GLN A 1 721 ? -2.770 38.598 -20.896 1.00 91.69 721 GLN A O 1
ATOM 5267 N N . TRP A 1 722 ? -3.944 38.550 -18.979 1.00 93.69 722 TRP A N 1
ATOM 5268 C CA . TRP A 1 722 ? -4.202 37.105 -18.943 1.00 93.69 722 TRP A CA 1
ATOM 5269 C C . TRP A 1 722 ? -5.680 36.743 -19.110 1.00 93.69 722 TRP A C 1
ATOM 5271 O O . TRP A 1 722 ? -6.070 35.601 -18.891 1.00 93.69 722 TRP A O 1
ATOM 5281 N N . ALA A 1 723 ? -6.510 37.675 -19.593 1.00 92.88 723 ALA A N 1
ATOM 5282 C CA . ALA A 1 723 ? -7.945 37.471 -19.820 1.00 92.88 723 ALA A CA 1
ATOM 5283 C C . ALA A 1 723 ? -8.288 36.241 -20.700 1.00 92.88 723 ALA A C 1
ATOM 5285 O O . ALA A 1 723 ? -9.402 35.718 -20.633 1.00 92.88 723 ALA A O 1
ATOM 5286 N N . CYS A 1 724 ? -7.335 35.739 -21.497 1.00 94.75 724 CYS A N 1
ATOM 5287 C CA . CYS A 1 724 ? -7.486 34.496 -22.254 1.00 94.75 724 CYS A CA 1
ATOM 5288 C C . CYS A 1 724 ? -7.641 33.242 -21.368 1.00 94.75 724 CYS A C 1
ATOM 5290 O O . CYS A 1 724 ? -8.207 32.254 -21.830 1.00 94.75 724 CYS A O 1
ATOM 5292 N N . CYS A 1 725 ? -7.216 33.266 -20.100 1.00 95.50 725 CYS A N 1
ATOM 5293 C CA . CYS A 1 725 ? -7.353 32.135 -19.177 1.00 95.50 725 CYS A CA 1
ATOM 5294 C C . CYS A 1 725 ? -8.827 31.783 -18.886 1.00 95.50 725 CYS A C 1
ATOM 5296 O O . CYS A 1 725 ? -9.148 30.616 -18.667 1.00 95.50 725 CYS A O 1
ATOM 5298 N N . TRP A 1 726 ? -9.740 32.764 -18.962 1.00 91.88 726 TRP A N 1
ATOM 5299 C CA . TRP A 1 726 ? -11.186 32.587 -18.717 1.00 91.88 726 TRP A CA 1
ATOM 5300 C C . TRP A 1 726 ? -12.057 32.783 -19.966 1.00 91.88 726 TRP A C 1
ATOM 5302 O O . TRP A 1 726 ? -13.285 32.670 -19.903 1.00 91.88 726 TRP A O 1
ATOM 5312 N N . ALA A 1 727 ? -11.447 33.051 -21.124 1.00 89.56 727 ALA A N 1
ATOM 5313 C CA . ALA A 1 727 ? -12.165 33.123 -22.391 1.00 89.56 727 ALA A CA 1
ATOM 5314 C C . ALA A 1 727 ? -12.820 31.768 -22.721 1.00 89.56 727 ALA A C 1
ATOM 5316 O O . ALA A 1 727 ? -12.261 30.708 -22.453 1.00 89.56 727 ALA A O 1
ATOM 5317 N N . LYS A 1 728 ? -14.015 31.776 -23.321 1.00 89.56 728 LYS A N 1
ATOM 5318 C CA . LYS A 1 728 ? -14.732 30.544 -23.698 1.00 89.56 728 LYS A CA 1
ATOM 5319 C C . LYS A 1 728 ? -14.528 30.238 -25.184 1.00 89.56 728 LYS A C 1
ATOM 5321 O O . LYS A 1 728 ? -14.758 31.102 -26.026 1.00 89.56 728 LYS A O 1
ATOM 5326 N N . GLY A 1 729 ? -14.156 29.000 -25.512 1.00 86.25 729 GLY A N 1
ATOM 5327 C CA . GLY A 1 729 ? -13.937 28.551 -26.894 1.00 86.25 729 GLY A CA 1
ATOM 5328 C C . GLY A 1 729 ? -12.541 28.888 -27.430 1.00 86.25 729 GLY A C 1
ATOM 5329 O O . GLY A 1 729 ? -11.575 28.880 -26.678 1.00 86.25 729 GLY A O 1
ATOM 5330 N N . GLN A 1 730 ? -12.429 29.197 -28.728 1.00 71.75 730 GLN A N 1
ATOM 5331 C CA . GLN A 1 730 ? -11.155 29.335 -29.468 1.00 71.75 730 GLN A CA 1
ATOM 5332 C C . GLN A 1 730 ? -10.252 30.529 -29.069 1.00 71.75 730 GLN A C 1
ATOM 5334 O O . GLN A 1 730 ? -9.287 30.821 -29.767 1.00 71.75 730 GLN A O 1
ATOM 5339 N N . GLY A 1 731 ? -10.556 31.224 -27.970 1.00 81.50 731 GLY A N 1
ATOM 5340 C CA . GLY A 1 731 ? -9.676 32.218 -27.344 1.00 81.50 731 GLY A CA 1
ATOM 5341 C C . GLY A 1 731 ? -9.159 31.803 -25.964 1.00 81.50 731 GLY A C 1
ATOM 5342 O O . GLY A 1 731 ? -8.494 32.606 -25.315 1.00 81.50 731 GLY A O 1
ATOM 5343 N N . ASN A 1 732 ? -9.496 30.597 -25.490 1.00 91.88 732 ASN A N 1
ATOM 5344 C CA . ASN A 1 732 ? -9.016 30.083 -24.213 1.00 91.88 732 ASN A CA 1
ATOM 5345 C C . ASN A 1 732 ? -7.527 29.703 -24.311 1.00 91.88 732 ASN A C 1
ATOM 5347 O O . ASN A 1 732 ? -7.140 28.979 -25.226 1.00 91.88 732 ASN A O 1
ATOM 5351 N N . CYS A 1 733 ? -6.708 30.183 -23.373 1.00 94.38 733 CYS A N 1
ATOM 5352 C CA . CYS A 1 733 ? -5.270 29.887 -23.300 1.00 94.38 733 CYS A CA 1
ATOM 5353 C C . CYS A 1 733 ? -4.877 29.032 -22.078 1.00 94.38 733 CYS A C 1
ATOM 5355 O O . CYS A 1 733 ? -3.689 28.847 -21.824 1.00 94.38 733 CYS A O 1
ATOM 5357 N N . PHE A 1 734 ? -5.855 28.516 -21.325 1.00 92.94 734 PHE A N 1
ATOM 5358 C CA . PHE A 1 734 ? -5.655 27.759 -20.087 1.00 92.94 734 PHE A CA 1
ATOM 5359 C C . PHE A 1 734 ? -4.891 26.454 -20.327 1.00 92.94 734 PHE A C 1
ATOM 5361 O O . PHE A 1 734 ? -3.920 26.182 -19.630 1.00 92.94 734 PHE A O 1
ATOM 5368 N N . ASP A 1 735 ? -5.261 25.695 -21.361 1.00 85.06 735 ASP A N 1
ATOM 5369 C CA . ASP A 1 735 ? -4.597 24.426 -21.694 1.00 85.06 735 ASP A CA 1
ATOM 5370 C C . ASP A 1 735 ? -3.140 24.623 -22.158 1.00 85.06 735 ASP A C 1
ATOM 5372 O O . ASP A 1 735 ? -2.305 23.742 -21.972 1.00 85.06 735 ASP A O 1
ATOM 5376 N N . THR A 1 736 ? -2.812 25.781 -22.745 1.00 89.44 736 THR A N 1
ATOM 5377 C CA . THR A 1 736 ? -1.463 26.096 -23.254 1.00 89.44 736 THR A CA 1
ATOM 5378 C C . THR A 1 736 ? -0.591 26.875 -22.268 1.00 89.44 736 THR A C 1
ATOM 5380 O O . THR A 1 736 ? 0.623 26.899 -22.434 1.00 89.44 736 THR A O 1
ATOM 5383 N N . ASN A 1 737 ? -1.180 27.505 -21.245 1.00 92.44 737 ASN A N 1
ATOM 5384 C CA . ASN A 1 737 ? -0.488 28.353 -20.265 1.00 92.44 737 ASN A CA 1
ATOM 5385 C C . ASN A 1 737 ? -0.914 28.022 -18.822 1.00 92.44 737 ASN A C 1
ATOM 5387 O O . ASN A 1 737 ? -1.027 28.917 -17.985 1.00 92.44 737 ASN A O 1
ATOM 5391 N N . TYR A 1 738 ? -1.173 26.744 -18.533 1.00 91.06 738 TYR A N 1
ATOM 5392 C CA . TYR A 1 738 ? -1.784 26.267 -17.285 1.00 91.06 738 TYR A CA 1
ATOM 5393 C C . TYR A 1 738 ? -1.145 26.845 -16.011 1.00 91.06 738 TYR A C 1
ATOM 5395 O O . TYR A 1 738 ? -1.838 27.425 -15.177 1.00 91.06 738 TYR A O 1
ATOM 5403 N N . SER A 1 739 ? 0.183 26.757 -15.884 1.00 89.44 739 SER A N 1
ATOM 5404 C CA . SER A 1 739 ? 0.931 27.264 -14.723 1.00 89.44 739 SER A CA 1
ATOM 5405 C C . SER A 1 739 ? 0.808 28.780 -14.542 1.00 89.44 739 SER A C 1
ATOM 5407 O O . SER A 1 739 ? 0.725 29.258 -13.411 1.00 89.44 739 SER A O 1
ATOM 5409 N N . THR A 1 740 ? 0.741 29.539 -15.638 1.00 90.81 740 THR A N 1
ATOM 5410 C CA . THR A 1 740 ? 0.505 30.984 -15.589 1.00 90.81 740 THR A CA 1
ATOM 5411 C C . THR A 1 740 ? -0.944 31.284 -15.235 1.00 90.81 740 THR A C 1
ATOM 5413 O O . THR A 1 740 ? -1.183 32.066 -14.325 1.00 90.81 740 THR A O 1
ATOM 5416 N N . CYS A 1 741 ? -1.918 30.624 -15.866 1.00 94.94 741 CYS A N 1
ATOM 5417 C CA . CYS A 1 741 ? -3.335 30.835 -15.567 1.00 94.94 741 CYS A CA 1
ATOM 5418 C C . CYS A 1 741 ? -3.704 30.493 -14.112 1.00 94.94 741 CYS A C 1
ATOM 5420 O O . CYS A 1 741 ? -4.577 31.150 -13.545 1.00 94.94 741 CYS A O 1
ATOM 5422 N N . LEU A 1 742 ? -3.006 29.540 -13.479 1.00 90.69 742 LEU A N 1
ATOM 5423 C CA . LEU A 1 742 ? -3.150 29.267 -12.045 1.00 90.69 742 LEU A CA 1
ATOM 5424 C C . LEU A 1 742 ? -2.760 30.465 -11.158 1.00 90.69 742 LEU A C 1
ATOM 5426 O O . LEU A 1 742 ? -3.448 30.740 -10.181 1.00 90.69 742 LEU A O 1
ATOM 5430 N N . ARG A 1 743 ? -1.706 31.219 -11.508 1.00 90.88 743 ARG A N 1
ATOM 5431 C CA . ARG A 1 743 ? -1.247 32.394 -10.730 1.00 90.88 743 ARG A CA 1
ATOM 5432 C C . ARG A 1 743 ? -2.203 33.588 -10.765 1.00 90.88 743 ARG A C 1
ATOM 5434 O O . ARG A 1 743 ? -2.017 34.529 -10.006 1.00 90.88 743 ARG A O 1
ATOM 5441 N N . TYR A 1 744 ? -3.188 33.570 -11.658 1.00 92.94 744 TYR A N 1
ATOM 5442 C CA . TYR A 1 744 ? -4.159 34.649 -11.820 1.00 92.94 744 TYR A CA 1
ATOM 5443 C C . TYR A 1 744 ? -5.585 34.198 -11.460 1.00 92.94 744 TYR A C 1
ATOM 5445 O O . TYR A 1 744 ? -6.539 34.888 -11.803 1.00 92.94 744 TYR A O 1
ATOM 5453 N N . MET A 1 745 ? -5.782 33.061 -10.774 1.00 87.44 745 MET A N 1
ATOM 5454 C CA . MET A 1 745 ? -7.133 32.582 -10.425 1.00 87.44 745 MET A CA 1
ATOM 5455 C C . MET A 1 745 ? -7.926 33.499 -9.478 1.00 87.44 745 MET A C 1
ATOM 5457 O O . MET A 1 745 ? -9.129 33.291 -9.350 1.00 87.44 745 MET A O 1
ATOM 5461 N N . ASP A 1 746 ? -7.303 34.535 -8.910 1.00 87.38 746 ASP A N 1
ATOM 5462 C CA . ASP A 1 746 ? -7.963 35.606 -8.146 1.00 87.38 746 ASP A CA 1
ATOM 5463 C C . ASP A 1 746 ? -8.521 36.749 -9.030 1.00 87.38 746 ASP A C 1
ATOM 5465 O O . ASP A 1 746 ? -9.173 37.666 -8.535 1.00 87.38 746 ASP A O 1
ATOM 5469 N N . CYS A 1 747 ? -8.330 36.684 -10.354 1.00 88.19 747 CYS A N 1
ATOM 5470 C CA . CYS A 1 747 ? -8.872 37.636 -11.332 1.00 88.19 747 CYS A CA 1
ATOM 5471 C C . CYS A 1 747 ? -10.348 37.481 -11.797 1.00 88.19 747 CYS A C 1
ATOM 5473 O O . CYS A 1 747 ? -10.792 38.378 -12.517 1.00 88.19 747 CYS A O 1
ATOM 5475 N N . PRO A 1 748 ? -11.136 36.412 -11.524 1.00 64.88 748 PRO A N 1
ATOM 5476 C CA . PRO A 1 748 ? -12.408 36.199 -12.228 1.00 64.88 748 PRO A CA 1
ATOM 5477 C C . PRO A 1 748 ? -13.545 37.152 -11.817 1.00 64.88 748 PRO A C 1
ATOM 5479 O O . PRO A 1 748 ? -14.544 37.204 -12.534 1.00 64.88 748 PRO A O 1
ATOM 5482 N N . ASP A 1 749 ? -13.385 37.907 -10.723 1.00 56.03 749 ASP A N 1
ATOM 5483 C CA . ASP A 1 749 ? -14.373 38.863 -10.187 1.00 56.03 749 ASP A CA 1
ATOM 5484 C C . ASP A 1 749 ? -13.907 40.343 -10.236 1.00 56.03 749 ASP A C 1
ATOM 5486 O O . ASP A 1 749 ? -14.505 41.208 -9.585 1.00 56.03 749 ASP A O 1
ATOM 5490 N N . ALA A 1 750 ? -12.850 40.644 -11.005 1.00 50.91 750 ALA A N 1
ATOM 5491 C CA . ALA A 1 750 ? -12.367 42.007 -11.264 1.00 50.91 750 ALA A CA 1
ATOM 5492 C C . ALA A 1 750 ? -13.245 42.732 -12.309 1.00 50.91 750 ALA A C 1
ATOM 5494 O O . ALA A 1 750 ? -13.195 42.400 -13.512 1.00 50.91 750 ALA A O 1
#

Radius of gyration: 42.86 Å; chains: 1; bounding box: 94×117×153 Å

Sequence (750 aa):
RECEAACRAAACCMAAGTKSCFLEQEGICGMYSPCGVLHSQTEGGRPYSSYTAYGGLDGTVVPPPPADLESQCSDASLSSINGYIACQSACHQGRCCYAGTPHEEGFFPSLSSSSGGGGGSSFAVESCVQSHRDVCLSYAPCLALEGTGHDNPQQTVERKCTAEKVRTREGRDACDDLCKARSCCFASSEKRNCRIDNKQWCAEYQACEVLLDKPSVEPHKGEFGDVDVIDSNMIATLAEQCQQSRIVTHNDLLKCEDACRPALCCFFDDVECDEAFQRQHCSDYPFCQPIVSKMFDFGGSIDLNNADLGSPSDTGGGVSAGGGTAAGGSSFEPSDALGSAVAEACDPDNLKTAGGKDDCMVLCEPYLCCADPSPNGCASNRECPRYEKCNNLVQAGGIVPPDPDDLATGTRPVGVGTNGGGGGGSDFNPETNNIALACSEDYLENSPGRCDFLCQAMMCCFDYSNSGCYLNPDCARYRPCAVLAEDSGDGGIDAAAADTLAVNEACDPQTITNDDKEQECYALCAPHKCCFDGSCPQMGAVCAEYGACDIIFNALDGRVDNPSGDGMPSPPADLEQTCDPNTIDEGDNREECEEGCVMGNCCRGVGYDCRNMEYFCDKFVLCETVWDDDGSQQKPQSQQQIASPQEEPQTQTQLPAQQEQPQSQTQIEPQNSGAQATQVVSAPSGATGTSANGGDPTILCSSENLGKPGGKEACDDVCRQWACCWAKGQGNCFDTNYSTCLRYMDCPDA

pLDDT: mean 72.96, std 24.7, range [27.31, 97.19]